Protein AF-A0A8J4GP47-F1 (afdb_monomer)

Sequence (475 aa):
MANKPEELYLEELWRDDDDEEERVPPALHQDLVQHQQDNALPSYHELMGSGAMAVSLHHTKAVTAAAAQPPTRPTNRRPSSSNGISGGGGGGGDESPPIAPVAAWEEPPRLSLGPTLGADPEQLKRRLQSVIKAVNANQKRYEEVLLEANKATDLVRSMEAEISSLQSEAEELSRRLPPAPERQRQVETWLSQRSAALEAQKGVQSSRQLELIAAEAALRAAERELDFLAEAKEEVEAAQASETATASATAAELRAREERAVAGYKRRQAAEAARLAAAQQEAEEAARRRMEAAEEARQKVLARMASEHTRLREGVAANQQRLASEQGRRREAVLGLKSSMAAVRADVARQAELAAALQRQRREVQEKEFGALVEAGLNPYEVFRRRDQQEEAKRQHAAIQSNIAARQLDLAAQLAREQETYQRALAARKKEKMDRVEFDREMGVAARQARTDEYMRTHTVAGTTMLDPTGGWVM

Solvent-accessible surface area (backbone atoms only — not comparable to full-atom values): 27925 Å² total; per-residue (Å²): 133,84,79,55,75,71,57,57,55,55,53,58,72,71,66,75,73,91,78,75,72,90,73,71,62,79,75,60,58,57,57,55,53,52,57,52,66,79,62,60,72,79,54,76,70,58,78,74,60,69,89,78,80,89,78,84,78,83,82,81,86,86,88,83,87,89,87,85,86,87,88,88,86,88,86,88,83,86,89,82,88,78,88,77,88,87,79,87,83,86,88,76,93,79,89,80,80,91,77,75,89,72,74,88,71,75,74,77,80,79,78,78,81,67,84,57,92,83,64,52,72,67,58,54,51,53,49,48,55,51,37,54,53,48,30,58,51,30,48,52,50,30,55,53,36,47,53,52,28,49,52,35,48,53,51,45,53,51,49,51,52,50,47,52,53,49,50,53,50,46,53,51,49,73,71,40,83,79,74,56,68,68,60,46,53,50,46,53,52,49,48,56,54,50,52,54,51,43,55,54,43,49,54,51,28,53,54,32,48,52,51,32,54,51,30,50,52,52,26,54,54,33,48,53,53,45,52,53,50,50,54,54,47,53,52,51,52,51,49,52,52,51,51,51,49,52,52,50,52,54,52,51,54,50,50,56,50,50,52,53,49,51,53,52,50,53,51,51,53,52,52,51,52,52,50,53,51,51,54,50,52,56,51,51,52,53,49,50,55,51,50,52,53,49,51,54,50,50,51,52,50,52,53,48,53,53,55,48,51,50,52,50,51,53,51,51,54,52,49,53,52,50,52,52,53,51,53,50,52,52,51,52,50,51,52,50,50,52,52,49,51,52,51,50,52,53,49,50,51,52,49,50,53,52,49,52,52,51,48,50,53,49,48,56,51,48,52,53,50,42,51,53,29,51,75,71,72,46,68,48,67,61,54,51,50,54,48,52,53,52,51,51,52,51,52,54,54,51,51,51,52,53,52,52,54,52,52,52,52,53,52,52,55,50,54,52,53,53,52,53,53,52,52,53,54,53,53,52,55,53,48,55,55,48,56,50,54,51,50,50,54,60,71,27,70,69,45,50,49,54,51,50,53,52,50,54,45,73,74,36,97,74,68,58,90,76,78,62,94,82,75,73,90,77,132

Organism: NCBI:txid1737510

Mean predicted aligned error: 22.43 Å

Foldseek 3Di:
DDDDPVVVVVVVVVVPDPPPDPCDDPVVVVVVVVVCVVPPDDDPVVVVPDPDDDDDDDDDDDDDDDDDDDDDDDDDDDDDDDDDDDDDDDDDDDDDDDDDDDPPPPPQPPPPPDDDPPPDLVVLVVVLVVLVVQLVVLVVQLVVLVVVLVVLVVVLVVLVVVLVVLVVVLVVQVVDPPHDVVVNVVSVVVNVVSVVVSVVSVVVSVVSVVSNVVSVVSNVVSVVVNVVSVVVSVVVVVVVVVVVVVVVVVVVVVVVVVVVVVVVVVVVVVVVVVVVVVVVVVVVVVVVVVVVVVVVVVVVVVVVVVVVVVVVVVVVVVVVVVVVVVVVVVVVVVVVVVVVVVVVVVVVVVVVVVVVVVVVVVVVVLVVVCVVCVVVVHDSVVVVVVVVVVVVVVVVVVVVVVVVVVVVVVVVVVVVVVVVVVVVVVVVVVVVVVVVVVVCVCPPPVNVVVVVLVVQQVPDPPSDNDDDPPDDDDD

Secondary structure (DSSP, 8-state):
-PPPHHHHHHHHTTSSSSSS-----TTHHHHHHHHHHTT-PPPHHHHTT-----------------------------------------------PPPP------PPP-------TT--HHHHHHHHHHHHHHHHHHHHHHHHHHHHHHHHHHHHHHHHHHHHHHHHHHHHHHH-SS--HHHHHHHHHHHHHHHHHHHHHHHHHHHHHHHHHHHHHHHHHHHHHHHHHHHHHHHHHHHHHHHHHHHHHHHHHHHHHHHHHHHHHHHHHHHHHHHHHHHHHHHHHHHHHHHHHHHHHHHHHHHHHHHHHHHHHHHHHHHHHHHHHHHHHHHHHHHHHHHHHHHHHHHHHHHHHHHHHHHHHHHHHHHHHHHHHHHTT--HHHHHHHHHHHHHHHHHHHHHHHHHHHHHHHHHHHHHHHHHHHHHHHHHHHHHHHHHHHHHHHHSHHHHHHHHHHHHHHSSTTSS-PPPTT-----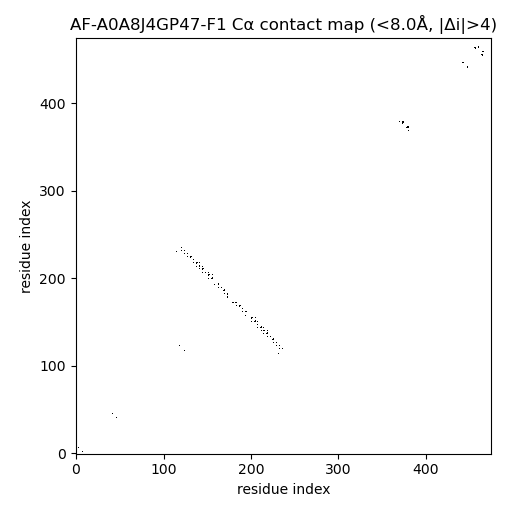

Nearest PDB structures (foldseek):
  5xg2-assembly1_A  TM=4.453E-01  e=4.815E-01  Pyrococcus yayanosii CH1
  3ja6-assembly1_I  TM=4.471E-01  e=4.544E-01  Escherichia coli
  3ja6-assembly1_H  TM=4.572E-01  e=8.115E-01  Escherichia coli

Structure (mmCIF, N/CA/C/O backbone):
data_AF-A0A8J4GP47-F1
#
_entry.id   AF-A0A8J4GP47-F1
#
loop_
_atom_site.group_PDB
_atom_site.id
_atom_site.type_symbol
_atom_site.label_atom_id
_atom_site.label_alt_id
_atom_site.label_comp_id
_atom_site.label_asym_id
_atom_site.label_entity_id
_atom_site.label_seq_id
_atom_site.pdbx_PDB_ins_code
_atom_site.Cartn_x
_atom_site.Cartn_y
_atom_site.Cartn_z
_atom_site.occupancy
_atom_site.B_iso_or_equiv
_atom_site.auth_seq_id
_atom_site.auth_comp_id
_atom_site.auth_asym_id
_atom_site.auth_atom_id
_atom_site.pdbx_PDB_model_num
ATOM 1 N N . MET A 1 1 ? -38.936 2.625 -65.997 1.00 47.69 1 MET A N 1
ATOM 2 C CA . MET A 1 1 ? -38.011 3.534 -66.698 1.00 47.69 1 MET A CA 1
ATOM 3 C C . MET A 1 1 ? -36.843 2.679 -67.137 1.00 47.69 1 MET A C 1
ATOM 5 O O . MET A 1 1 ? -36.312 1.972 -66.296 1.00 47.69 1 MET A O 1
ATOM 9 N N . ALA A 1 2 ? -36.576 2.605 -68.439 1.00 51.06 2 ALA A N 1
ATOM 10 C CA . ALA A 1 2 ? -35.489 1.790 -68.970 1.00 51.06 2 ALA A CA 1
ATOM 11 C C . ALA A 1 2 ? -34.179 2.569 -68.801 1.00 51.06 2 ALA A C 1
ATOM 13 O O . ALA A 1 2 ? -34.088 3.692 -69.303 1.00 51.06 2 ALA A O 1
ATOM 14 N N . ASN A 1 3 ? -33.222 2.006 -68.061 1.00 60.38 3 ASN A N 1
ATOM 15 C CA . ASN A 1 3 ? -31.905 2.613 -67.885 1.00 60.38 3 ASN A CA 1
ATOM 16 C C . ASN A 1 3 ? -31.205 2.702 -69.244 1.00 60.38 3 ASN A C 1
ATOM 18 O O . ASN A 1 3 ? -31.371 1.834 -70.109 1.00 60.38 3 ASN A O 1
ATOM 22 N N . LYS A 1 4 ? -30.481 3.800 -69.458 1.00 72.06 4 LYS A N 1
ATOM 23 C CA . LYS A 1 4 ? -29.785 4.056 -70.721 1.00 72.06 4 LYS A CA 1
ATOM 24 C C . LYS A 1 4 ? -28.628 3.056 -70.862 1.00 72.06 4 LYS A C 1
ATOM 26 O O . LYS A 1 4 ? -28.027 2.694 -69.856 1.00 72.06 4 LYS A O 1
ATOM 31 N N . PRO A 1 5 ? -28.273 2.629 -72.086 1.00 73.44 5 PRO A N 1
ATOM 32 C CA . PRO A 1 5 ? -27.226 1.624 -72.308 1.00 73.44 5 PRO A CA 1
ATOM 33 C C . PRO A 1 5 ? -25.851 2.032 -71.750 1.00 73.44 5 PRO A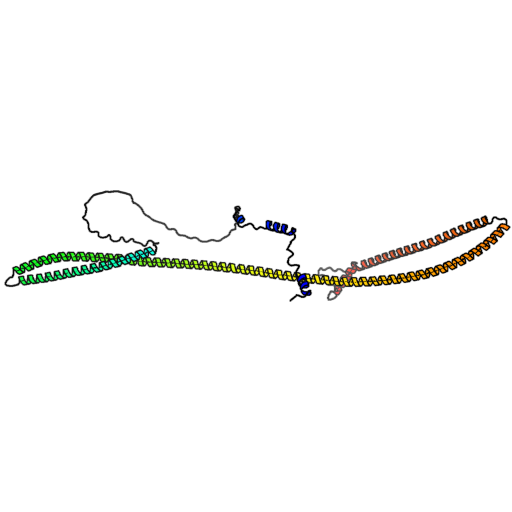 C 1
ATOM 35 O O . PRO A 1 5 ? -25.025 1.177 -71.459 1.00 73.44 5 PRO A O 1
ATOM 38 N N . GLU A 1 6 ? -25.622 3.328 -71.549 1.00 72.38 6 GLU A N 1
ATOM 39 C CA . GLU A 1 6 ? -24.394 3.868 -70.958 1.00 72.38 6 GLU A CA 1
ATOM 40 C C . GLU A 1 6 ? -24.299 3.623 -69.440 1.00 72.38 6 GLU A C 1
ATOM 42 O O . GLU A 1 6 ? -23.200 3.493 -68.910 1.00 72.38 6 GLU A O 1
ATOM 47 N N . GLU A 1 7 ? -25.431 3.502 -68.740 1.00 71.38 7 GLU A N 1
ATOM 48 C CA . GLU A 1 7 ? -25.458 3.225 -67.295 1.00 71.38 7 GLU A CA 1
ATOM 49 C C . GLU A 1 7 ? -25.213 1.738 -67.002 1.00 71.38 7 GLU A C 1
ATOM 51 O O . GLU A 1 7 ? -24.572 1.411 -66.009 1.00 71.38 7 GLU A O 1
ATOM 56 N N . LEU A 1 8 ? -25.617 0.844 -67.911 1.00 77.06 8 LEU A N 1
ATOM 57 C CA . LEU A 1 8 ? -25.308 -0.589 -67.818 1.00 77.06 8 LEU A CA 1
ATOM 58 C C . LEU A 1 8 ? -23.812 -0.876 -68.010 1.00 77.06 8 LEU A C 1
ATOM 60 O O . LEU A 1 8 ? -23.271 -1.743 -67.334 1.00 77.06 8 LEU A O 1
ATOM 64 N N . TYR A 1 9 ? -23.131 -0.119 -68.875 1.00 74.81 9 TYR A N 1
ATOM 65 C CA . TYR A 1 9 ? -21.687 -0.275 -69.090 1.00 74.81 9 TYR A CA 1
ATOM 66 C C . TYR A 1 9 ? -20.862 0.210 -67.887 1.00 74.81 9 TYR A C 1
ATOM 68 O O . TYR A 1 9 ? -19.789 -0.317 -67.605 1.00 74.81 9 TYR A O 1
ATOM 76 N N . LEU A 1 10 ? -21.367 1.210 -67.157 1.00 72.94 10 LEU A N 1
ATOM 77 C CA . LEU A 1 10 ? -20.750 1.672 -65.915 1.00 72.94 10 LEU A CA 1
ATOM 78 C C . LEU A 1 10 ? -21.033 0.726 -64.746 1.00 72.94 10 LEU A C 1
ATOM 80 O O . LEU A 1 10 ? -20.147 0.539 -63.927 1.00 72.94 10 LEU A O 1
ATOM 84 N N . GLU A 1 11 ? -22.202 0.089 -64.671 1.00 70.94 11 GLU A N 1
ATOM 85 C CA . GLU A 1 11 ? -22.430 -0.958 -63.665 1.00 70.94 11 GLU A CA 1
ATOM 86 C C . GLU A 1 11 ? -21.565 -2.199 -63.911 1.00 70.94 11 GLU A C 1
ATOM 88 O O . GLU A 1 11 ? -21.097 -2.791 -62.948 1.00 70.94 11 GLU A O 1
ATOM 93 N N . GLU A 1 12 ? -21.298 -2.572 -65.165 1.00 72.25 12 GLU A N 1
ATOM 94 C CA . GLU A 1 12 ? -20.463 -3.735 -65.502 1.00 72.25 12 GLU A CA 1
ATOM 95 C C . GLU A 1 12 ? -18.969 -3.490 -65.213 1.00 72.25 12 GLU A C 1
ATOM 97 O O . GLU A 1 12 ? -18.273 -4.399 -64.777 1.00 72.25 12 GLU A O 1
ATOM 102 N N . LEU A 1 13 ? -18.486 -2.245 -65.332 1.00 67.50 13 LEU A N 1
ATOM 103 C CA . LEU A 1 13 ? -17.092 -1.891 -65.018 1.00 67.50 13 LEU A CA 1
ATOM 104 C C . LEU A 1 13 ? -16.776 -1.853 -63.509 1.00 67.50 13 LEU A C 1
ATOM 106 O O . LEU A 1 13 ? -15.610 -1.783 -63.135 1.00 67.50 13 LEU A O 1
ATOM 110 N N . TRP A 1 14 ? -17.801 -1.852 -62.653 1.00 62.56 14 TRP A N 1
ATOM 111 C CA . TRP A 1 14 ? -17.665 -1.865 -61.190 1.00 62.56 14 TRP A CA 1
ATOM 112 C C . TRP A 1 14 ? -18.143 -3.184 -60.568 1.00 62.56 14 TRP A C 1
ATOM 114 O O . TRP A 1 14 ? -18.250 -3.275 -59.347 1.00 62.56 14 TRP A O 1
ATOM 124 N N . ARG A 1 15 ? -18.469 -4.192 -61.390 1.00 58.28 15 ARG A N 1
ATOM 125 C CA . ARG A 1 15 ? -19.029 -5.468 -60.922 1.00 58.28 15 ARG A CA 1
ATOM 126 C C . ARG A 1 15 ? -18.012 -6.594 -60.765 1.00 58.28 15 ARG A C 1
ATOM 128 O O . ARG A 1 15 ? -18.356 -7.607 -60.169 1.00 58.28 15 ARG A O 1
ATOM 135 N N . ASP A 1 16 ? -16.783 -6.390 -61.217 1.00 52.84 16 ASP A N 1
ATOM 136 C CA . ASP A 1 16 ? -15.697 -7.353 -61.082 1.00 52.84 16 ASP A CA 1
ATOM 137 C C . ASP A 1 16 ? -14.592 -6.713 -60.236 1.00 52.84 16 ASP A C 1
ATOM 139 O O . ASP A 1 16 ? -13.871 -5.864 -60.746 1.00 52.84 16 ASP A O 1
ATOM 143 N N . ASP A 1 17 ? -14.547 -7.047 -58.940 1.00 52.62 17 ASP A N 1
ATOM 144 C CA . ASP A 1 17 ? -13.314 -7.122 -58.121 1.00 52.62 17 ASP A CA 1
ATOM 145 C C . ASP A 1 17 ? -13.591 -7.487 -56.640 1.00 52.62 17 ASP A C 1
ATOM 147 O O . ASP A 1 17 ? -12.656 -7.808 -55.911 1.00 52.62 17 ASP A O 1
ATOM 151 N N . ASP A 1 18 ? -14.851 -7.527 -56.180 1.00 52.69 18 ASP A N 1
ATOM 152 C CA . ASP A 1 18 ? -15.163 -7.826 -54.764 1.00 52.69 18 ASP A CA 1
ATOM 153 C C . ASP A 1 18 ? -15.376 -9.325 -54.433 1.00 52.69 18 ASP A C 1
ATOM 155 O O . ASP A 1 18 ? -15.550 -9.664 -53.263 1.00 52.69 18 ASP A O 1
ATOM 159 N N . ASP A 1 19 ? -15.304 -10.236 -55.416 1.00 51.62 19 ASP A N 1
ATOM 160 C CA . ASP A 1 19 ? -15.516 -11.688 -55.218 1.00 51.62 19 ASP A CA 1
ATOM 161 C C . ASP A 1 19 ? -14.310 -12.580 -55.613 1.00 51.62 19 ASP A C 1
ATOM 163 O O . ASP A 1 19 ? -14.423 -13.810 -55.616 1.00 51.62 19 ASP A O 1
ATOM 167 N N . GLU A 1 20 ? -13.121 -12.016 -55.879 1.00 50.09 20 GLU A N 1
ATOM 168 C CA . GLU A 1 20 ? -11.880 -12.813 -55.907 1.00 50.09 20 GLU A CA 1
ATOM 169 C C . GLU A 1 20 ? -11.274 -12.922 -54.506 1.00 50.09 20 GLU A C 1
ATOM 171 O O . GLU A 1 20 ? -10.403 -12.168 -54.078 1.00 50.09 20 GLU A O 1
ATOM 176 N N . GLU A 1 21 ? -11.799 -13.927 -53.806 1.00 51.22 21 GLU A N 1
ATOM 177 C CA . GLU A 1 21 ? -11.130 -14.769 -52.822 1.00 51.22 21 GLU A CA 1
ATOM 178 C C . GLU A 1 21 ? -9.660 -14.419 -52.546 1.00 51.22 21 GLU A C 1
ATOM 180 O O . GLU A 1 21 ? -8.756 -14.646 -53.353 1.00 51.22 21 GLU A O 1
ATOM 185 N N . GLU A 1 22 ? -9.453 -14.016 -51.299 1.00 54.84 22 GLU A N 1
ATOM 186 C CA . GLU A 1 22 ? -8.264 -14.068 -50.455 1.00 54.84 22 GLU A CA 1
ATOM 187 C C . GLU A 1 22 ? -7.525 -15.433 -50.513 1.00 54.84 22 GLU A C 1
ATOM 189 O O . GLU A 1 22 ? -7.341 -16.128 -49.515 1.00 54.84 22 GLU A O 1
ATOM 194 N N . ARG A 1 23 ? -7.059 -15.857 -51.694 1.00 52.34 23 ARG A N 1
ATOM 195 C CA . ARG A 1 23 ? -6.132 -16.981 -51.858 1.00 52.34 23 ARG A CA 1
ATOM 196 C C . ARG A 1 23 ? -4.721 -16.497 -51.594 1.00 52.34 23 ARG A C 1
ATOM 198 O O . ARG A 1 23 ? -3.911 -16.286 -52.496 1.00 52.34 23 ARG A O 1
ATOM 205 N N . VAL A 1 24 ? -4.416 -16.377 -50.308 1.00 57.69 24 VAL A N 1
ATOM 206 C CA . VAL A 1 24 ? -3.036 -16.341 -49.829 1.00 57.69 24 VAL A CA 1
ATOM 207 C C . VAL A 1 24 ? -2.329 -17.611 -50.340 1.00 57.69 24 VAL A C 1
ATOM 209 O O . VAL A 1 24 ? -2.861 -18.714 -50.179 1.00 57.69 24 VAL A O 1
ATOM 212 N N . PRO A 1 25 ? -1.155 -17.504 -50.987 1.00 57.03 25 PRO A N 1
ATOM 213 C CA . PRO A 1 25 ? -0.463 -18.658 -51.549 1.00 57.03 25 PRO A CA 1
ATOM 214 C C . PRO A 1 25 ? -0.166 -19.707 -50.458 1.00 57.03 25 PRO A C 1
ATOM 216 O O . PRO A 1 25 ? 0.323 -19.347 -49.382 1.00 57.03 25 PRO A O 1
ATOM 219 N N . PRO A 1 26 ? -0.386 -21.014 -50.718 1.00 58.06 26 PRO A N 1
ATOM 220 C CA . PRO A 1 26 ? -0.302 -22.080 -49.710 1.00 58.06 26 PRO A CA 1
ATOM 221 C C . PRO A 1 26 ? 1.095 -22.272 -49.089 1.00 58.06 26 PRO A C 1
ATOM 223 O O . PRO A 1 26 ? 1.236 -23.015 -48.123 1.00 58.06 26 PRO A O 1
ATOM 226 N N . ALA A 1 27 ? 2.121 -21.582 -49.594 1.00 53.25 27 ALA A N 1
ATOM 227 C CA . ALA A 1 27 ? 3.470 -21.604 -49.036 1.00 53.25 27 ALA A CA 1
ATOM 228 C C . ALA A 1 27 ? 3.619 -20.773 -47.745 1.00 53.25 27 ALA A C 1
ATOM 230 O O . ALA A 1 27 ? 4.479 -21.085 -46.931 1.00 53.25 27 ALA A O 1
ATOM 231 N N . LEU A 1 28 ? 2.778 -19.757 -47.508 1.00 52.59 28 LEU A N 1
ATOM 232 C CA . LEU A 1 28 ? 2.896 -18.903 -46.312 1.00 52.59 28 LEU A CA 1
ATOM 233 C C . LEU A 1 28 ? 2.135 -19.438 -45.093 1.00 52.59 28 LEU A C 1
ATOM 235 O O . LEU A 1 28 ? 2.405 -19.026 -43.967 1.00 52.59 28 LEU A O 1
ATOM 239 N N . HIS A 1 29 ? 1.219 -20.389 -45.290 1.00 53.66 29 HIS A N 1
ATOM 240 C CA . HIS A 1 29 ? 0.451 -20.968 -44.188 1.00 53.66 29 HIS A CA 1
ATOM 241 C C . HIS A 1 29 ? 1.235 -22.029 -43.404 1.00 53.66 29 HIS A C 1
ATOM 243 O O . HIS A 1 29 ? 0.948 -22.249 -42.229 1.00 53.66 29 HIS A O 1
ATOM 249 N N . GLN A 1 30 ? 2.240 -22.659 -44.020 1.00 58.97 30 GLN A N 1
ATOM 250 C CA . GLN A 1 30 ? 3.060 -23.678 -43.360 1.00 58.97 30 GLN A CA 1
ATOM 251 C C . GLN A 1 30 ? 4.080 -23.055 -42.395 1.00 58.97 30 GLN A C 1
ATOM 253 O O . GLN A 1 30 ? 4.208 -23.530 -41.267 1.00 58.97 30 GLN A O 1
ATOM 258 N N . ASP A 1 31 ? 4.686 -21.927 -42.774 1.00 58.34 31 ASP A N 1
ATOM 259 C CA . ASP A 1 31 ? 5.638 -21.205 -41.919 1.00 58.34 31 ASP A CA 1
ATOM 260 C C . ASP A 1 31 ? 4.947 -20.477 -40.755 1.00 58.34 31 ASP A C 1
ATOM 262 O O . ASP A 1 31 ? 5.489 -20.423 -39.651 1.00 58.34 31 ASP A O 1
ATOM 266 N N . LEU A 1 32 ? 3.717 -19.974 -40.944 1.00 56.69 32 LEU A N 1
ATOM 267 C CA . LEU A 1 32 ? 2.966 -19.339 -39.851 1.00 56.69 32 LEU A CA 1
ATOM 268 C C . LEU A 1 32 ? 2.454 -20.356 -38.817 1.00 56.69 32 LEU A C 1
ATOM 270 O O . LEU A 1 32 ? 2.384 -20.041 -37.628 1.00 56.69 32 LEU A O 1
ATOM 274 N N . VAL A 1 33 ? 2.126 -21.579 -39.249 1.00 61.06 33 VAL A N 1
ATOM 275 C CA . VAL A 1 33 ? 1.697 -22.663 -38.350 1.00 61.06 33 VAL A CA 1
ATOM 276 C C . VAL A 1 33 ? 2.895 -23.283 -37.620 1.00 61.06 33 VAL A C 1
ATOM 278 O O . VAL A 1 33 ? 2.768 -23.605 -36.439 1.00 61.06 33 VAL A O 1
ATOM 281 N N . GLN A 1 34 ? 4.074 -23.369 -38.250 1.00 58.84 34 GLN A N 1
ATOM 282 C CA . GLN A 1 34 ? 5.303 -23.792 -37.562 1.00 58.84 34 GLN A CA 1
ATOM 283 C C . GLN A 1 34 ? 5.791 -22.745 -36.547 1.00 58.84 34 GLN A C 1
ATOM 285 O O . GLN A 1 34 ? 6.100 -23.099 -35.410 1.00 58.84 34 GLN A O 1
ATOM 290 N N . HIS A 1 35 ? 5.730 -21.446 -36.864 1.00 56.66 35 HIS A N 1
ATOM 291 C CA . HIS A 1 35 ? 6.114 -20.402 -35.904 1.00 56.66 35 HIS A CA 1
ATOM 292 C C . HIS A 1 35 ? 5.160 -20.247 -34.706 1.00 56.66 35 HIS A C 1
ATOM 294 O O . HIS A 1 35 ? 5.583 -19.743 -33.662 1.00 56.66 35 HIS A O 1
ATOM 300 N N . GLN A 1 36 ? 3.896 -20.673 -34.821 1.00 54.88 36 GLN A N 1
ATOM 301 C CA . GLN A 1 36 ? 2.955 -20.698 -33.694 1.00 54.88 36 GLN A CA 1
ATOM 302 C C . GLN A 1 36 ? 3.109 -21.934 -32.797 1.00 54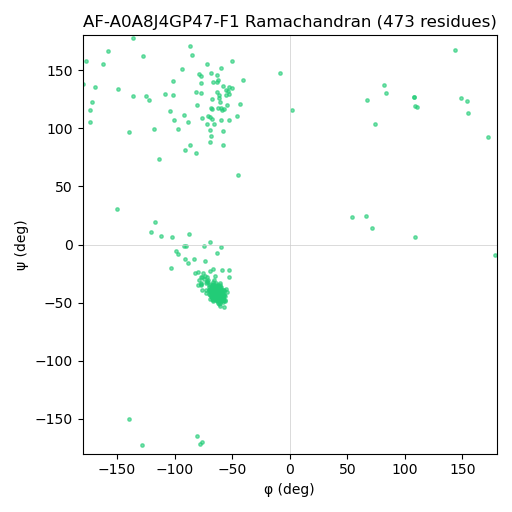.88 36 GLN A C 1
ATOM 304 O O . GLN A 1 36 ? 2.779 -21.850 -31.615 1.00 54.88 36 GLN A O 1
ATOM 309 N N . GLN A 1 37 ? 3.644 -23.049 -33.307 1.00 58.25 37 GLN A N 1
ATOM 310 C CA . GLN A 1 37 ? 3.958 -24.222 -32.481 1.00 58.25 37 GLN A CA 1
ATOM 311 C C . GLN A 1 37 ? 5.242 -24.026 -31.661 1.00 58.25 37 GLN A C 1
ATOM 313 O O . GLN A 1 37 ? 5.286 -24.450 -30.508 1.00 58.25 37 GLN A O 1
ATOM 318 N N . ASP A 1 38 ? 6.225 -23.292 -32.189 1.00 56.72 38 ASP A N 1
ATOM 319 C CA . ASP A 1 38 ? 7.503 -23.052 -31.500 1.00 56.72 38 ASP A CA 1
ATOM 320 C C . ASP A 1 38 ? 7.465 -21.894 -30.476 1.00 56.72 38 ASP A C 1
ATOM 322 O O . ASP A 1 38 ? 8.372 -21.762 -29.657 1.00 56.72 38 ASP A O 1
ATOM 326 N N . ASN A 1 39 ? 6.406 -21.071 -30.478 1.00 53.59 39 ASN A N 1
ATOM 327 C CA . ASN A 1 39 ? 6.205 -19.950 -29.540 1.00 53.59 39 ASN A CA 1
ATOM 328 C C . ASN A 1 39 ? 4.967 -20.110 -28.641 1.00 53.59 39 ASN A C 1
ATOM 330 O O . ASN A 1 39 ? 4.478 -19.130 -28.068 1.00 53.59 39 ASN A O 1
ATOM 334 N N . ALA A 1 40 ? 4.443 -21.329 -28.493 1.00 58.66 40 ALA A N 1
ATOM 335 C CA . ALA A 1 40 ? 3.399 -21.599 -27.516 1.00 58.66 40 ALA A CA 1
ATOM 336 C C . ALA A 1 40 ? 3.972 -21.408 -26.101 1.00 58.66 40 ALA A C 1
ATOM 338 O O . ALA A 1 40 ? 4.734 -22.231 -25.596 1.00 58.66 40 ALA A O 1
ATOM 339 N N . LEU A 1 41 ? 3.629 -20.282 -25.467 1.00 62.25 41 LEU A N 1
ATOM 340 C CA . LEU A 1 41 ? 3.906 -20.054 -24.051 1.00 62.25 41 LEU A CA 1
ATOM 341 C C . LEU A 1 41 ? 3.359 -21.247 -23.243 1.00 62.25 41 LEU A C 1
ATOM 343 O O . LEU A 1 41 ? 2.225 -21.663 -23.506 1.00 62.25 41 LEU A O 1
ATOM 347 N N . PRO A 1 42 ? 4.121 -21.788 -22.272 1.00 63.66 42 PRO A N 1
ATOM 348 C CA . PRO A 1 42 ? 3.696 -22.948 -21.497 1.00 63.66 42 PRO A CA 1
ATOM 349 C C . PRO A 1 42 ? 2.324 -22.695 -20.881 1.00 63.66 42 PRO A C 1
ATOM 351 O O . PRO A 1 42 ? 2.089 -21.639 -20.280 1.00 63.66 42 PRO A O 1
ATOM 354 N N . SER A 1 43 ? 1.408 -23.651 -21.027 1.00 63.69 43 SER A N 1
ATOM 355 C CA . SER A 1 43 ? 0.089 -23.505 -20.418 1.00 63.69 43 SER A CA 1
ATOM 356 C C . SER A 1 43 ? 0.242 -23.443 -18.892 1.00 63.69 43 SER A C 1
ATOM 358 O O . SER A 1 43 ? 1.108 -24.099 -18.308 1.00 63.69 43 SER A O 1
ATOM 360 N N . TYR A 1 44 ? -0.613 -22.671 -18.215 1.00 55.38 44 TYR A N 1
ATOM 361 C CA . TYR A 1 44 ? -0.597 -22.514 -16.750 1.00 55.38 44 TYR A CA 1
ATOM 362 C C . TYR A 1 44 ? -0.625 -23.862 -15.995 1.00 55.38 44 TYR A C 1
ATOM 364 O O . TYR A 1 44 ? -0.169 -23.958 -14.857 1.00 55.38 44 TYR A O 1
ATOM 372 N N . HIS A 1 45 ? -1.106 -24.926 -16.645 1.00 58.16 45 HIS A N 1
ATOM 373 C CA . HIS A 1 45 ? -1.150 -26.270 -16.086 1.00 58.16 45 HIS A CA 1
ATOM 374 C C . HIS A 1 45 ? 0.211 -26.997 -16.092 1.00 58.16 45 HIS A C 1
ATOM 376 O O . HIS A 1 45 ? 0.453 -27.817 -15.207 1.00 58.16 45 HIS A O 1
ATOM 382 N N . GLU A 1 46 ? 1.111 -26.671 -17.027 1.00 61.16 46 GLU A N 1
ATOM 383 C CA . GLU A 1 46 ? 2.487 -27.198 -17.080 1.00 61.16 46 GLU A CA 1
ATOM 384 C C . GLU A 1 46 ? 3.410 -26.466 -16.098 1.00 61.16 46 GLU A C 1
ATOM 386 O O . GLU A 1 46 ? 4.239 -27.095 -15.441 1.00 61.16 46 GLU A O 1
ATOM 391 N N . LEU A 1 47 ? 3.197 -25.160 -15.903 1.00 56.62 47 LEU A N 1
ATOM 392 C CA . LEU A 1 47 ? 3.945 -24.335 -14.943 1.00 56.62 47 LEU A CA 1
ATOM 393 C C . LEU A 1 47 ? 3.683 -24.718 -13.474 1.00 56.62 47 LEU A C 1
ATOM 395 O O . LEU A 1 47 ? 4.512 -24.450 -12.608 1.00 56.62 47 LEU A O 1
ATOM 399 N N . MET A 1 48 ? 2.557 -25.382 -13.198 1.00 58.28 48 MET A N 1
ATOM 400 C CA . MET A 1 48 ? 2.194 -25.889 -11.868 1.00 58.28 48 MET A CA 1
ATOM 401 C C . MET A 1 48 ? 2.496 -27.390 -11.686 1.00 58.28 48 MET A C 1
ATOM 403 O O . MET A 1 48 ? 2.318 -27.914 -10.587 1.00 58.28 48 MET A O 1
ATOM 407 N N . GLY A 1 49 ? 2.933 -28.091 -12.741 1.00 53.16 49 GLY A N 1
ATOM 408 C CA . GLY A 1 49 ? 3.080 -29.553 -12.756 1.00 53.16 49 GLY A CA 1
ATOM 409 C C . GLY A 1 49 ? 4.511 -30.082 -12.620 1.00 53.16 49 GLY A C 1
ATOM 410 O O . GLY A 1 49 ? 4.700 -31.230 -12.218 1.00 53.16 49 GLY A O 1
ATOM 411 N N . SER A 1 50 ? 5.538 -29.277 -12.907 1.00 48.72 50 SER A N 1
ATOM 412 C CA . SER A 1 50 ? 6.935 -29.711 -12.785 1.00 48.72 50 SER A CA 1
ATOM 413 C C . SER A 1 50 ? 7.494 -29.407 -11.392 1.00 48.72 50 SER A C 1
ATOM 415 O O . SER A 1 50 ? 8.194 -28.419 -11.165 1.00 48.72 50 SER A O 1
ATOM 417 N N . GLY A 1 51 ? 7.185 -30.281 -10.437 1.00 56.19 51 GLY A N 1
ATOM 418 C CA . GLY A 1 51 ? 7.874 -30.328 -9.154 1.00 56.19 51 GLY A CA 1
ATOM 419 C C . GLY A 1 51 ? 9.318 -30.800 -9.322 1.00 56.19 51 GLY A C 1
ATOM 420 O O . GLY A 1 51 ? 9.570 -31.997 -9.299 1.00 56.19 51 GLY A O 1
ATOM 421 N N . ALA A 1 52 ? 10.260 -29.868 -9.472 1.00 45.84 52 ALA A N 1
ATOM 422 C CA . ALA A 1 52 ? 11.670 -30.038 -9.118 1.00 45.84 52 ALA A CA 1
ATOM 423 C C . ALA A 1 52 ? 12.406 -28.703 -9.282 1.00 45.84 52 ALA A C 1
ATOM 425 O O . ALA A 1 52 ? 12.514 -28.204 -10.394 1.00 45.84 52 ALA A O 1
ATOM 426 N N . MET A 1 53 ? 12.907 -28.149 -8.175 1.00 39.66 53 MET A N 1
ATOM 427 C CA . MET A 1 53 ? 14.235 -27.527 -8.029 1.00 39.66 53 MET A CA 1
ATOM 428 C C . MET A 1 53 ? 14.289 -26.854 -6.653 1.00 39.66 53 MET A C 1
ATOM 430 O O . MET A 1 53 ? 13.903 -25.702 -6.461 1.00 39.66 53 MET A O 1
ATOM 434 N N . ALA A 1 54 ? 14.777 -27.612 -5.673 1.00 46.84 54 ALA A N 1
ATOM 435 C CA . ALA A 1 54 ? 15.298 -27.061 -4.437 1.00 46.84 54 ALA A CA 1
ATOM 436 C C . ALA A 1 54 ? 16.581 -26.285 -4.769 1.00 46.84 54 ALA A C 1
ATOM 438 O O . ALA A 1 54 ? 17.609 -26.883 -5.079 1.00 46.84 54 ALA A O 1
ATOM 439 N N . VAL A 1 55 ? 16.523 -24.956 -4.714 1.00 37.81 55 VAL A N 1
ATOM 440 C CA . VAL A 1 55 ? 17.716 -24.106 -4.759 1.00 37.81 55 VAL A CA 1
ATOM 441 C C . VAL A 1 55 ? 18.087 -23.756 -3.323 1.00 37.81 55 VAL A C 1
ATOM 443 O O . VAL A 1 55 ? 17.505 -22.875 -2.695 1.00 37.81 55 VAL A O 1
ATOM 446 N N . SER A 1 56 ? 19.065 -24.484 -2.792 1.00 45.66 56 SER A N 1
ATOM 447 C CA . SER A 1 56 ? 19.786 -24.127 -1.576 1.00 45.66 56 SER A CA 1
ATOM 448 C C . SER A 1 56 ? 20.688 -22.923 -1.856 1.00 45.66 56 SER A C 1
ATOM 450 O O . SER A 1 56 ? 21.692 -23.045 -2.559 1.00 45.66 56 SER A O 1
ATOM 452 N N . LEU A 1 57 ? 20.364 -21.762 -1.288 1.00 39.12 57 LEU A N 1
ATOM 453 C CA . LEU A 1 57 ? 21.283 -20.626 -1.247 1.00 39.12 57 LEU A CA 1
ATOM 454 C C . LEU A 1 57 ? 22.149 -20.714 0.011 1.00 39.12 57 LEU A C 1
ATOM 456 O O . LEU A 1 57 ? 21.709 -20.447 1.129 1.00 39.12 57 LEU A O 1
ATOM 460 N N . HIS A 1 58 ? 23.409 -21.087 -0.204 1.00 37.84 58 HIS A N 1
ATOM 461 C CA . HIS A 1 58 ? 24.496 -20.914 0.748 1.00 37.84 58 HIS A CA 1
ATOM 462 C C . HIS A 1 58 ? 24.695 -19.423 1.053 1.00 37.84 58 HIS A C 1
ATOM 464 O O . HIS A 1 58 ? 24.968 -18.630 0.155 1.00 37.84 58 HIS A O 1
ATOM 470 N N . HIS A 1 59 ? 24.603 -19.045 2.329 1.00 37.19 59 HIS A N 1
ATOM 471 C CA . HIS A 1 59 ? 25.071 -17.748 2.811 1.00 37.19 59 HIS A CA 1
ATOM 472 C C . HIS A 1 59 ? 26.521 -17.878 3.282 1.00 37.19 59 HIS A C 1
ATOM 474 O O . HIS A 1 59 ? 26.823 -18.544 4.274 1.00 37.19 59 HIS A O 1
ATOM 480 N N . THR A 1 60 ? 27.429 -17.253 2.535 1.00 39.62 60 THR A N 1
ATOM 481 C CA . THR A 1 60 ? 28.841 -17.126 2.883 1.00 39.62 60 THR A CA 1
ATOM 482 C C . THR A 1 60 ? 29.050 -16.050 3.941 1.00 39.62 60 THR A C 1
ATOM 484 O O . THR A 1 60 ? 28.599 -14.914 3.830 1.00 39.62 60 THR A O 1
ATOM 487 N N . LYS A 1 61 ? 29.793 -16.467 4.958 1.00 37.09 61 LYS A N 1
ATOM 488 C CA . LYS A 1 61 ? 30.349 -15.732 6.090 1.00 37.09 61 LYS A CA 1
ATOM 489 C C . LYS A 1 61 ? 31.353 -14.672 5.606 1.00 37.09 61 LYS A C 1
ATOM 491 O O . LYS A 1 61 ? 32.287 -15.020 4.890 1.00 37.09 61 LYS A O 1
ATOM 496 N N . ALA A 1 62 ? 31.233 -13.431 6.075 1.00 33.78 62 ALA A N 1
ATOM 497 C CA . ALA A 1 62 ? 32.342 -12.478 6.123 1.00 33.78 62 ALA A CA 1
ATOM 498 C C . ALA A 1 62 ? 32.332 -11.754 7.477 1.00 33.78 62 ALA A C 1
ATOM 500 O O . ALA A 1 62 ? 31.305 -11.268 7.944 1.00 33.78 62 ALA A O 1
ATOM 501 N N . VAL A 1 63 ? 33.496 -11.786 8.117 1.00 36.28 63 VAL A N 1
ATOM 502 C CA . VAL A 1 63 ? 33.829 -11.333 9.469 1.00 36.28 63 VAL A CA 1
ATOM 503 C C . VAL A 1 63 ? 34.684 -10.075 9.344 1.00 36.28 63 VAL A C 1
ATOM 505 O O . VAL A 1 63 ? 35.693 -10.152 8.659 1.00 36.28 63 VAL A O 1
ATOM 508 N N . THR A 1 64 ? 34.328 -8.995 10.051 1.00 34.97 64 THR A N 1
ATOM 509 C CA . THR A 1 64 ? 35.203 -7.928 10.615 1.00 34.97 64 THR A CA 1
ATOM 510 C C . THR A 1 64 ? 34.294 -7.014 11.465 1.00 34.97 64 THR A C 1
ATOM 512 O O . THR A 1 64 ? 33.359 -6.449 10.914 1.00 34.97 64 THR A O 1
ATOM 515 N N . ALA A 1 65 ? 34.287 -7.033 12.805 1.00 31.36 65 ALA A N 1
ATOM 516 C CA . ALA A 1 65 ? 35.276 -6.588 13.805 1.00 31.36 65 ALA A CA 1
ATOM 517 C C . ALA A 1 65 ? 35.220 -5.074 14.149 1.00 31.36 65 ALA A C 1
ATOM 519 O O . ALA A 1 65 ? 35.311 -4.237 13.260 1.00 31.36 65 ALA A O 1
ATOM 520 N N . ALA A 1 66 ? 35.182 -4.805 15.471 1.00 29.72 66 ALA A N 1
ATOM 521 C CA . ALA A 1 66 ? 35.293 -3.537 16.228 1.00 29.72 66 ALA A CA 1
ATOM 522 C C . ALA A 1 66 ? 34.023 -2.661 16.360 1.00 29.72 66 ALA A C 1
ATOM 524 O O . ALA A 1 66 ? 33.335 -2.429 15.380 1.00 29.72 66 ALA A O 1
ATOM 525 N N . ALA A 1 67 ? 33.657 -2.052 17.496 1.00 33.44 67 ALA A N 1
ATOM 526 C CA . ALA A 1 67 ? 33.979 -2.150 18.929 1.00 33.44 67 ALA A CA 1
ATOM 527 C C . ALA A 1 67 ? 33.111 -1.081 19.648 1.00 33.44 67 ALA A C 1
ATOM 529 O O . ALA A 1 67 ? 33.026 0.024 19.124 1.00 33.44 67 ALA A O 1
ATOM 530 N N . ALA A 1 68 ? 32.513 -1.391 20.812 1.00 32.53 68 ALA A N 1
ATOM 531 C CA . ALA A 1 68 ? 32.332 -0.516 22.000 1.00 32.53 68 ALA A CA 1
ATOM 532 C C . ALA A 1 68 ? 31.122 -0.946 22.870 1.00 32.53 68 ALA A C 1
ATOM 534 O O . ALA A 1 68 ? 29.970 -0.854 22.460 1.00 32.53 68 ALA A O 1
ATOM 535 N N . GLN A 1 69 ? 31.426 -1.416 24.086 1.00 39.44 69 GLN A N 1
ATOM 536 C CA . GLN A 1 69 ? 30.539 -1.568 25.264 1.00 39.44 69 GLN A CA 1
ATOM 537 C C . GLN A 1 69 ? 30.326 -0.180 25.945 1.00 39.44 69 GLN A C 1
ATOM 539 O O . GLN A 1 69 ? 30.879 0.776 25.392 1.00 39.44 69 GLN A O 1
ATOM 544 N N . PRO A 1 70 ? 29.697 0.018 27.146 1.00 53.88 70 PRO A N 1
ATOM 545 C CA . PRO A 1 70 ? 29.087 -0.877 28.174 1.00 53.88 70 PRO A CA 1
ATOM 546 C C . PRO A 1 70 ? 27.747 -0.273 28.752 1.00 53.88 70 PRO A C 1
ATOM 548 O O . PRO A 1 70 ? 27.133 0.505 28.025 1.00 53.88 70 PRO A O 1
ATOM 551 N N . PRO A 1 71 ? 27.265 -0.479 30.017 1.00 55.91 71 PRO A N 1
ATOM 552 C CA . PRO A 1 71 ? 27.531 -1.490 31.054 1.00 55.91 71 PRO A CA 1
ATOM 553 C C . PRO A 1 71 ? 26.277 -2.204 31.634 1.00 55.91 71 PRO A C 1
ATOM 555 O O . PRO A 1 71 ? 25.154 -1.709 31.619 1.00 55.91 71 PRO A O 1
ATOM 558 N N . THR A 1 72 ? 26.525 -3.349 32.274 1.00 61.50 72 THR A N 1
ATOM 559 C CA . THR A 1 72 ? 25.610 -4.091 33.160 1.00 61.50 72 THR A CA 1
ATOM 560 C C . THR A 1 72 ? 25.950 -3.856 34.636 1.00 61.50 72 THR A C 1
ATOM 562 O O . THR A 1 72 ? 27.126 -3.892 35.004 1.00 61.50 72 THR A O 1
ATOM 565 N N . ARG A 1 73 ? 24.942 -3.719 35.510 1.00 39.56 73 ARG A N 1
ATOM 566 C CA . ARG A 1 73 ? 25.057 -3.895 36.976 1.00 39.56 73 ARG A CA 1
ATOM 567 C C . ARG A 1 73 ? 23.670 -4.210 37.602 1.00 39.56 73 ARG A C 1
ATOM 569 O O . ARG A 1 73 ? 22.682 -4.115 36.885 1.00 39.56 73 ARG A O 1
ATOM 576 N N . PRO A 1 74 ? 23.577 -4.664 38.873 1.00 60.16 74 PRO A N 1
ATOM 577 C CA . PRO A 1 74 ? 22.978 -5.958 39.229 1.00 60.16 74 PRO A CA 1
ATOM 578 C C . PRO A 1 74 ? 21.904 -5.824 40.334 1.00 60.16 74 PRO A C 1
ATOM 580 O O . PRO A 1 74 ? 21.620 -4.719 40.770 1.00 60.16 74 PRO A O 1
ATOM 583 N N . THR A 1 75 ? 21.371 -6.923 40.882 1.00 40.25 75 THR A N 1
ATOM 584 C CA . THR A 1 75 ? 21.287 -7.113 42.351 1.00 40.25 75 THR A CA 1
ATOM 585 C C . THR A 1 75 ? 20.898 -8.545 42.735 1.00 40.25 75 THR A C 1
ATOM 587 O O . THR A 1 75 ? 19.995 -9.156 42.180 1.00 40.25 75 THR A O 1
ATOM 590 N N . ASN A 1 76 ? 21.627 -9.047 43.733 1.00 40.03 76 ASN A N 1
ATOM 591 C CA . ASN A 1 76 ? 21.311 -10.177 44.603 1.00 40.03 76 ASN A CA 1
ATOM 592 C C . ASN A 1 76 ? 20.313 -9.746 45.693 1.00 40.03 76 ASN A C 1
ATOM 594 O O . ASN A 1 76 ? 20.516 -8.675 46.265 1.00 40.03 76 ASN A O 1
ATOM 598 N N . ARG A 1 77 ? 19.407 -10.641 46.127 1.00 31.95 77 ARG A N 1
ATOM 599 C CA . ARG A 1 77 ? 19.191 -10.974 47.559 1.00 31.95 77 ARG A CA 1
ATOM 600 C C . ARG A 1 77 ? 18.246 -12.179 47.758 1.00 31.95 77 ARG A C 1
ATOM 602 O O . ARG A 1 77 ? 17.105 -12.176 47.324 1.00 31.95 77 ARG A O 1
ATOM 609 N N . ARG A 1 78 ? 18.778 -13.191 48.452 1.00 36.41 78 ARG A N 1
ATOM 610 C CA . ARG A 1 78 ? 18.140 -14.300 49.214 1.00 36.41 78 ARG A CA 1
ATOM 611 C C . ARG A 1 78 ? 17.602 -13.755 50.574 1.00 36.41 78 ARG A C 1
ATOM 613 O O . ARG A 1 78 ? 17.873 -12.579 50.830 1.00 36.41 78 ARG A O 1
ATOM 620 N N . PRO A 1 79 ? 17.153 -14.566 51.572 1.00 61.22 79 PRO A N 1
ATOM 621 C CA . PRO A 1 79 ? 16.425 -15.863 51.625 1.00 61.22 79 PRO A CA 1
ATOM 622 C C . PRO A 1 79 ? 15.277 -15.893 52.694 1.00 61.22 79 PRO A C 1
ATOM 624 O O . PRO A 1 79 ? 15.183 -14.968 53.487 1.00 61.22 79 PRO A O 1
ATOM 627 N N . SER A 1 80 ? 14.513 -17.001 52.798 1.00 34.34 80 SER A N 1
ATOM 628 C CA . SER A 1 80 ? 14.238 -17.809 54.031 1.00 34.34 80 SER A CA 1
ATOM 629 C C . SER A 1 80 ? 12.843 -18.483 54.047 1.00 34.34 80 SER A C 1
ATOM 631 O O . SER A 1 80 ? 11.839 -17.865 53.730 1.00 34.34 80 SER A O 1
ATOM 633 N N . SER A 1 81 ? 12.818 -19.812 54.259 1.00 34.41 81 SER A N 1
ATOM 634 C CA . SER A 1 81 ? 12.147 -20.561 55.357 1.00 34.41 81 SER A CA 1
ATOM 635 C C . SER A 1 81 ? 10.605 -20.536 55.344 1.00 34.41 81 SER A C 1
ATOM 637 O O . SER A 1 81 ? 10.012 -19.476 55.438 1.00 34.41 81 SER A O 1
ATOM 639 N N . SER A 1 82 ? 9.875 -21.653 55.334 1.00 36.94 82 SER A N 1
ATOM 640 C CA . SER A 1 82 ? 9.934 -22.728 56.333 1.00 36.94 82 SER A CA 1
ATOM 641 C C . SER A 1 82 ? 9.001 -23.903 55.960 1.00 36.94 82 SER A C 1
ATOM 643 O O . SER A 1 82 ? 8.075 -23.736 55.174 1.00 36.94 82 SER A O 1
ATOM 645 N N . ASN A 1 83 ? 9.325 -25.076 56.522 1.00 35.88 83 ASN A N 1
ATOM 646 C CA . ASN A 1 83 ? 8.516 -26.260 56.879 1.00 35.88 83 ASN A CA 1
ATOM 647 C C . ASN A 1 83 ? 6.982 -26.124 56.754 1.00 35.88 83 ASN A C 1
ATOM 649 O O . ASN A 1 83 ? 6.432 -25.091 57.090 1.00 35.88 83 ASN A O 1
ATOM 653 N N . GLY A 1 84 ? 6.187 -27.141 56.428 1.00 31.70 84 GLY A N 1
ATOM 654 C CA . GLY A 1 84 ? 6.348 -28.588 56.518 1.00 31.70 84 GLY A CA 1
ATOM 655 C C . GLY A 1 84 ? 4.985 -29.201 56.897 1.00 31.70 84 GLY A C 1
ATOM 656 O O . GLY A 1 84 ? 4.097 -28.490 57.350 1.00 31.70 84 GLY A O 1
ATOM 657 N N . ILE A 1 85 ? 4.874 -30.526 56.774 1.00 37.06 85 ILE A N 1
ATOM 658 C CA . ILE A 1 85 ? 3.905 -31.390 57.477 1.00 37.06 85 ILE A CA 1
ATOM 659 C C . ILE A 1 85 ? 2.443 -31.330 56.982 1.00 37.06 85 ILE A C 1
ATOM 661 O O . ILE A 1 85 ? 1.647 -30.494 57.387 1.00 37.06 85 ILE A O 1
ATOM 665 N N . SER A 1 86 ? 2.036 -32.359 56.236 1.00 36.66 86 SER A N 1
ATOM 666 C CA . SER A 1 86 ? 0.765 -33.042 56.518 1.00 36.66 86 SER A CA 1
ATOM 667 C C . SER A 1 86 ? 0.974 -34.546 56.342 1.00 36.66 86 SER A C 1
ATOM 669 O O . SER A 1 86 ? 1.043 -35.084 55.240 1.00 36.66 86 SER A O 1
ATOM 671 N N . GLY A 1 87 ? 1.215 -35.196 57.482 1.00 34.69 87 GLY A N 1
ATOM 672 C CA . GLY A 1 87 ? 1.129 -36.640 57.649 1.00 34.69 87 GLY A CA 1
ATOM 673 C C . GLY A 1 87 ? -0.314 -37.042 57.952 1.00 34.69 87 GLY A C 1
ATOM 674 O O . GLY A 1 87 ? -1.142 -36.200 58.293 1.00 34.69 87 GLY A O 1
ATOM 675 N N . GLY A 1 88 ? -0.592 -38.332 57.780 1.00 36.09 88 GLY A N 1
ATOM 676 C CA . GLY A 1 88 ? -1.922 -38.922 57.892 1.00 36.09 88 GLY A CA 1
ATOM 677 C C . GLY A 1 88 ? -2.408 -39.211 59.315 1.00 36.09 88 GLY A C 1
ATOM 678 O O . GLY A 1 88 ? -1.823 -38.778 60.304 1.00 36.09 88 GLY A O 1
ATOM 679 N N . GLY A 1 89 ? -3.465 -40.028 59.366 1.00 33.62 89 GLY A N 1
ATOM 680 C CA . GLY A 1 89 ? -4.159 -40.502 60.571 1.00 33.62 89 GLY A CA 1
ATOM 681 C C . GLY A 1 89 ? -5.529 -39.828 60.674 1.00 33.62 89 GLY A C 1
ATOM 682 O O . GLY A 1 89 ? -5.598 -38.611 60.668 1.00 33.62 89 GLY A O 1
ATOM 683 N N . GLY A 1 90 ? -6.669 -40.515 60.676 1.00 38.75 90 GLY A N 1
ATOM 684 C CA . GLY A 1 90 ? -6.949 -41.824 61.257 1.00 38.75 90 GLY A CA 1
ATOM 685 C C . GLY A 1 90 ? -7.819 -41.621 62.502 1.00 38.75 90 GLY A C 1
ATOM 686 O O . GLY A 1 90 ? -7.447 -40.852 63.381 1.00 38.75 90 GLY A O 1
ATOM 687 N N . GLY A 1 91 ? -8.951 -42.323 62.571 1.00 34.12 91 GLY A N 1
ATOM 688 C CA . GLY A 1 91 ? -9.904 -42.286 63.689 1.00 34.12 91 GLY A CA 1
ATOM 689 C C . GLY A 1 91 ? -11.182 -41.553 63.286 1.00 34.12 91 GLY A C 1
ATOM 690 O O . GLY A 1 91 ? -11.126 -40.455 62.756 1.00 34.12 91 GLY A O 1
ATOM 691 N N . GLY A 1 92 ? -12.375 -42.098 63.432 1.00 36.38 92 GLY A N 1
ATOM 692 C CA . GLY A 1 92 ? -12.835 -43.220 64.234 1.00 36.38 92 GLY A CA 1
ATOM 693 C C . GLY A 1 92 ? -14.307 -42.911 64.466 1.00 36.38 92 GLY A C 1
ATOM 694 O O . GLY A 1 92 ? -14.632 -41.798 64.874 1.00 36.38 92 GLY A O 1
ATOM 695 N N . GLY A 1 93 ? -15.183 -43.833 64.079 1.00 45.84 93 GLY A N 1
ATOM 696 C CA . GLY A 1 93 ? -16.603 -43.696 64.351 1.00 45.84 93 GLY A CA 1
ATOM 697 C C . GLY A 1 93 ? -16.840 -43.705 65.853 1.00 45.84 93 GLY A C 1
ATOM 698 O O . GLY A 1 93 ? -16.214 -44.485 66.565 1.00 45.84 93 GLY A O 1
ATOM 699 N N . ASP A 1 94 ? -17.750 -42.852 66.301 1.00 38.19 94 ASP A N 1
ATOM 700 C CA . ASP A 1 94 ? -18.589 -43.190 67.435 1.00 38.19 94 ASP A CA 1
ATOM 701 C C . ASP A 1 94 ? -19.942 -42.494 67.289 1.00 38.19 94 ASP A C 1
ATOM 703 O O . ASP A 1 94 ? -20.049 -41.335 66.877 1.00 38.19 94 ASP A O 1
ATOM 707 N N . GLU A 1 95 ? -20.972 -43.287 67.534 1.00 49.19 95 GLU A N 1
ATOM 708 C CA . GLU A 1 95 ? -22.382 -43.008 67.323 1.00 49.19 95 GLU A CA 1
ATOM 709 C C . GLU A 1 95 ? -22.942 -42.097 68.422 1.00 49.19 95 GLU A C 1
ATOM 711 O O . GLU A 1 95 ? -22.592 -42.218 69.596 1.00 49.19 95 GLU A O 1
ATOM 716 N N . SER A 1 96 ? -23.877 -41.212 68.061 1.00 40.09 96 SER A N 1
ATOM 717 C CA . SER A 1 96 ? -24.830 -40.574 68.982 1.00 40.09 96 SER A CA 1
ATOM 718 C C . SER A 1 96 ? -26.017 -39.966 68.202 1.00 40.09 96 SER A C 1
ATOM 720 O O . SER A 1 96 ? -25.898 -39.733 67.001 1.00 40.09 96 SER A O 1
ATOM 722 N N . PRO A 1 97 ? -27.190 -39.799 68.846 1.00 53.50 97 PRO A N 1
ATOM 723 C CA . PRO A 1 97 ? -28.503 -40.263 68.361 1.00 53.50 97 PRO A CA 1
ATOM 724 C C . PRO A 1 97 ? -29.244 -39.294 67.412 1.00 53.50 97 PRO A C 1
ATOM 726 O O . PRO A 1 97 ? -28.832 -38.144 67.258 1.00 53.50 97 PRO A O 1
ATOM 729 N N . PRO A 1 98 ? -30.366 -39.726 66.786 1.00 46.12 98 PRO A N 1
ATOM 730 C CA . PRO A 1 98 ? -31.111 -38.907 65.833 1.00 46.12 98 PRO A CA 1
ATOM 731 C C . PRO A 1 98 ? -31.782 -37.717 66.526 1.00 46.12 98 PRO A C 1
ATOM 733 O O . PRO A 1 98 ? -32.672 -37.877 67.362 1.00 46.12 98 PRO A O 1
ATOM 736 N N . ILE A 1 99 ? -31.373 -36.511 66.138 1.00 38.44 99 ILE A N 1
ATOM 737 C CA . ILE A 1 99 ? -32.088 -35.277 66.456 1.00 38.44 99 ILE A CA 1
ATOM 738 C C . ILE A 1 99 ? -33.242 -35.132 65.454 1.00 38.44 99 ILE A C 1
ATOM 740 O O . ILE A 1 99 ? -33.073 -35.311 64.248 1.00 38.44 99 ILE A O 1
ATOM 744 N N . ALA A 1 100 ? -34.424 -34.858 66.002 1.00 45.25 100 ALA A N 1
ATOM 745 C CA . ALA A 1 100 ? -35.702 -34.637 65.333 1.00 45.25 100 ALA A CA 1
ATOM 746 C C . ALA A 1 100 ? -35.627 -33.614 64.172 1.00 45.25 100 ALA A C 1
ATOM 748 O O . ALA A 1 100 ? -34.727 -32.771 64.159 1.00 45.25 100 ALA A O 1
ATOM 749 N N . PRO A 1 101 ? -36.573 -33.642 63.209 1.00 43.16 101 PRO A N 1
ATOM 750 C CA . PRO A 1 101 ? -36.518 -32.805 62.016 1.00 43.16 101 PRO A CA 1
ATOM 751 C C . PRO A 1 101 ? -36.744 -31.339 62.393 1.00 43.16 101 PRO A C 1
ATOM 753 O O . PRO A 1 101 ? -37.874 -30.887 62.575 1.00 43.16 101 PRO A O 1
ATOM 756 N N . VAL A 1 102 ? -35.654 -30.585 62.516 1.00 41.47 102 VAL A N 1
ATOM 757 C CA . VAL A 1 102 ? -35.701 -29.126 62.482 1.00 41.47 102 VAL A CA 1
ATOM 758 C C . VAL A 1 102 ? -36.096 -28.750 61.059 1.00 41.47 102 VAL A C 1
ATOM 760 O O . VAL A 1 102 ? -35.495 -29.223 60.095 1.00 41.47 102 VAL A O 1
ATOM 763 N N . ALA A 1 103 ? -37.164 -27.961 60.953 1.00 45.78 103 ALA A N 1
ATOM 764 C CA . ALA A 1 103 ? -37.685 -27.406 59.715 1.00 45.78 103 ALA A CA 1
ATOM 765 C C . ALA A 1 103 ? -36.551 -26.947 58.789 1.00 45.78 103 ALA A C 1
ATOM 767 O O . ALA A 1 103 ? -35.550 -26.416 59.257 1.00 45.78 103 ALA A O 1
ATOM 768 N N . ALA A 1 104 ? -36.718 -27.165 57.488 1.00 40.78 104 ALA A N 1
ATOM 769 C CA . ALA A 1 104 ? -35.798 -26.734 56.447 1.00 40.78 104 ALA A CA 1
ATOM 770 C C . ALA A 1 104 ? -35.611 -25.204 56.481 1.00 40.78 104 ALA A C 1
ATOM 772 O O . ALA A 1 104 ? -36.308 -24.462 55.795 1.00 40.78 104 ALA A O 1
ATOM 773 N N . TRP A 1 105 ? -34.682 -24.726 57.307 1.00 45.56 105 TRP A N 1
ATOM 774 C CA . TRP A 1 105 ? -34.071 -23.419 57.141 1.00 45.56 105 TRP A CA 1
ATOM 775 C C . TRP A 1 105 ? -33.157 -23.571 55.933 1.00 45.56 105 TRP A C 1
ATOM 777 O O . TRP A 1 105 ? -32.135 -24.251 56.008 1.00 45.56 105 TRP A O 1
ATOM 787 N N . GLU A 1 106 ? -33.602 -23.035 54.799 1.00 42.75 106 GLU A N 1
ATOM 788 C CA . GLU A 1 106 ? -32.797 -22.896 53.590 1.00 42.75 106 GLU A CA 1
ATOM 789 C C . GLU A 1 106 ? -31.400 -22.404 53.988 1.00 42.75 106 GLU A C 1
ATOM 791 O O . GLU A 1 106 ? -31.263 -21.378 54.660 1.00 42.75 106 GLU A O 1
ATOM 796 N N . GLU A 1 107 ? -30.374 -23.192 53.651 1.00 37.06 107 GLU A N 1
ATOM 797 C CA . GLU A 1 107 ? -28.985 -22.848 53.941 1.00 37.06 107 GLU A CA 1
ATOM 798 C C . GLU A 1 107 ? -28.704 -21.415 53.457 1.00 37.06 107 GLU A C 1
ATOM 800 O O . GLU A 1 107 ? -29.097 -21.068 52.336 1.00 37.06 107 GLU A O 1
ATOM 805 N N . PRO A 1 108 ? -28.029 -20.566 54.258 1.00 47.38 108 PRO A N 1
ATOM 806 C CA . PRO A 1 108 ? -27.654 -19.238 53.798 1.00 47.38 108 PRO A CA 1
ATOM 807 C C . PRO A 1 108 ? -26.838 -19.383 52.505 1.00 47.38 108 PRO A C 1
ATOM 809 O O . PRO A 1 108 ? -25.937 -20.231 52.450 1.00 47.38 108 PRO A O 1
ATOM 812 N N . PRO A 1 109 ? -27.142 -18.596 51.455 1.00 52.28 109 PRO A N 1
ATOM 813 C CA . PRO A 1 109 ? -26.479 -18.723 50.168 1.00 52.28 109 PRO A CA 1
ATOM 814 C C . PRO A 1 109 ? -24.972 -18.611 50.377 1.00 52.28 109 PRO A C 1
ATOM 816 O O . PRO A 1 109 ? -24.464 -17.616 50.898 1.00 52.28 109 PRO A O 1
ATOM 819 N N . ARG A 1 110 ? -24.250 -19.671 50.002 1.00 38.72 110 ARG A N 1
ATOM 820 C CA . ARG A 1 110 ? -22.790 -19.677 50.012 1.00 38.72 110 ARG A CA 1
ATOM 821 C C . ARG A 1 110 ? -22.325 -18.566 49.077 1.00 38.72 110 ARG A C 1
ATOM 823 O O . ARG A 1 110 ? -22.435 -18.698 47.859 1.00 38.72 110 ARG A O 1
ATOM 830 N N . LEU A 1 111 ? -21.815 -17.482 49.659 1.00 42.09 111 LEU A N 1
ATOM 831 C CA . LEU A 1 111 ? -21.137 -16.403 48.951 1.00 42.09 111 LEU A CA 1
ATOM 832 C C . LEU A 1 111 ? -19.957 -17.019 48.192 1.00 42.09 111 LEU A C 1
ATOM 834 O O . LEU A 1 111 ? -18.900 -17.287 48.762 1.00 42.09 111 LEU A O 1
ATOM 838 N N . SER A 1 112 ? -20.159 -17.299 46.903 1.00 49.47 112 SER A N 1
ATOM 839 C CA . SER A 1 112 ? -19.075 -17.638 45.985 1.00 49.47 112 SER A CA 1
ATOM 840 C C . SER A 1 112 ? -18.261 -16.365 45.779 1.00 49.47 112 SER A C 1
ATOM 842 O O . SER A 1 1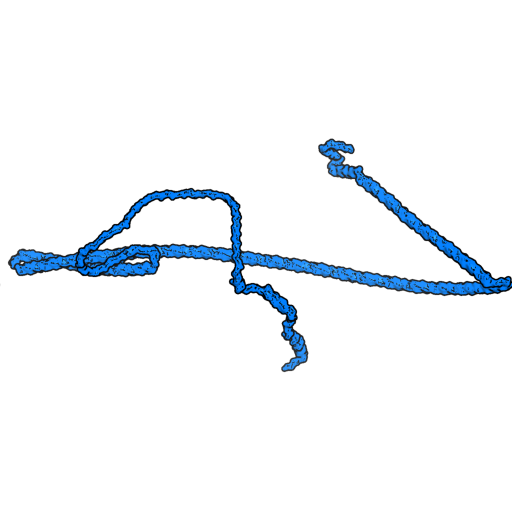12 ? -18.568 -15.519 44.936 1.00 49.47 112 SER A O 1
ATOM 844 N N . LEU A 1 113 ? -17.293 -16.195 46.677 1.00 44.34 113 LEU A N 1
ATOM 845 C CA . LEU A 1 113 ? -16.362 -15.083 46.726 1.00 44.34 113 LEU A CA 1
ATOM 846 C C . LEU A 1 113 ? -15.515 -15.072 45.452 1.00 44.34 113 LEU A C 1
ATOM 848 O O . LEU A 1 113 ? -14.745 -15.997 45.198 1.00 44.34 113 LEU A O 1
ATOM 852 N N . GLY A 1 114 ? -15.663 -13.986 44.697 1.00 47.84 114 GLY A N 1
ATOM 853 C CA . GLY A 1 114 ? -14.775 -13.579 43.615 1.00 47.84 114 GLY A CA 1
ATOM 854 C C . GLY A 1 114 ? -15.400 -13.692 42.221 1.00 47.84 114 GLY A C 1
ATOM 855 O O . GLY A 1 114 ? -15.706 -14.807 41.791 1.00 47.84 114 GLY A O 1
ATOM 856 N N . PRO A 1 115 ? -15.546 -12.587 41.457 1.00 50.31 115 PRO A N 1
ATOM 857 C CA . PRO A 1 115 ? -15.576 -12.687 40.010 1.00 50.31 115 PRO A CA 1
ATOM 858 C C . PRO A 1 115 ? -14.249 -13.323 39.605 1.00 50.31 115 PRO A C 1
ATOM 860 O O . PRO A 1 115 ? -13.167 -12.795 39.857 1.00 50.31 115 PRO A O 1
ATOM 863 N N . THR A 1 116 ? -14.317 -14.512 39.023 1.00 54.50 116 THR A N 1
ATOM 864 C CA . THR A 1 116 ? -13.169 -15.075 38.328 1.00 54.50 116 THR A CA 1
ATOM 865 C C . THR A 1 116 ? -12.763 -14.062 37.261 1.00 54.50 116 THR A C 1
ATOM 867 O O . THR A 1 116 ? -13.568 -13.767 36.379 1.00 54.50 116 THR A O 1
ATOM 870 N N . LEU A 1 117 ? -11.559 -13.494 37.360 1.00 46.66 117 LEU A N 1
ATOM 871 C CA . LEU A 1 117 ? -10.932 -12.713 36.291 1.00 46.66 117 LEU A CA 1
ATOM 872 C C . LEU A 1 117 ? -11.095 -13.495 34.975 1.00 46.66 117 LEU A C 1
ATOM 874 O O . LEU A 1 117 ? -10.543 -14.586 34.840 1.00 46.66 117 LEU A O 1
ATOM 878 N N . GLY A 1 118 ? -11.928 -12.984 34.062 1.00 58.03 118 GLY A N 1
ATOM 879 C CA . GLY A 1 118 ? -12.344 -13.679 32.833 1.00 58.03 118 GLY A CA 1
ATOM 880 C C . GLY A 1 118 ? -13.802 -14.160 32.787 1.00 58.03 118 GLY A C 1
ATOM 881 O O . GLY A 1 118 ? -14.172 -14.853 31.841 1.00 58.03 118 GLY A O 1
ATOM 882 N N . ALA A 1 119 ? -14.642 -13.819 33.770 1.00 61.97 119 ALA A N 1
ATOM 883 C CA . ALA A 1 119 ? -16.078 -14.070 33.695 1.00 61.97 119 ALA A CA 1
ATOM 884 C C . ALA A 1 119 ? -16.687 -13.308 32.507 1.00 61.97 119 ALA A C 1
ATOM 886 O O . ALA A 1 119 ? -16.522 -12.096 32.376 1.00 61.97 119 ALA A O 1
ATOM 887 N N . ASP A 1 120 ? -17.392 -14.040 31.649 1.00 79.94 120 ASP A N 1
ATOM 888 C CA . ASP A 1 120 ? -18.099 -13.502 30.490 1.00 79.94 120 ASP A CA 1
ATOM 889 C C . ASP A 1 120 ? -19.025 -12.342 30.930 1.00 79.94 120 ASP A C 1
ATOM 891 O O . ASP A 1 120 ? -19.795 -12.511 31.888 1.00 79.94 120 ASP A O 1
ATOM 895 N N . PRO A 1 121 ? -18.980 -11.159 30.278 1.00 78.31 121 PRO A N 1
ATOM 896 C CA . PRO A 1 121 ? -19.834 -10.021 30.623 1.00 78.31 121 PRO A CA 1
ATOM 897 C C . PRO A 1 121 ? -21.326 -10.380 30.666 1.00 78.31 121 PRO A C 1
ATOM 899 O O . PRO A 1 121 ? -22.089 -9.772 31.421 1.00 78.31 121 PRO A O 1
ATOM 902 N N . GLU A 1 122 ? -21.770 -11.382 29.903 1.00 81.31 122 GLU A N 1
ATOM 903 C CA . GLU A 1 122 ? -23.141 -11.879 30.004 1.00 81.31 122 GLU A CA 1
ATOM 904 C C . GLU A 1 122 ? -23.434 -12.598 31.323 1.00 81.31 122 GLU A C 1
ATOM 906 O O . GLU A 1 122 ? -24.514 -12.425 31.896 1.00 81.31 122 GLU A O 1
ATOM 911 N N . GLN A 1 123 ? -22.489 -13.388 31.831 1.00 84.75 123 GLN A N 1
ATOM 912 C CA . GLN A 1 123 ? -22.635 -14.081 33.110 1.00 84.75 123 GLN A CA 1
ATOM 913 C C . GLN A 1 123 ? -22.701 -13.079 34.262 1.00 84.75 123 GLN A C 1
ATOM 915 O O . GLN A 1 123 ? -23.549 -13.221 35.145 1.00 84.75 123 GLN A O 1
ATOM 920 N N . LEU A 1 124 ? -21.883 -12.022 34.208 1.00 84.19 124 LEU A N 1
ATOM 921 C CA . LEU A 1 124 ? -21.901 -10.946 35.199 1.00 84.19 124 LEU A CA 1
ATOM 922 C C . LEU A 1 124 ? -23.245 -10.201 35.185 1.00 84.19 124 LEU A C 1
ATOM 924 O O . LEU A 1 124 ? -23.838 -9.989 36.241 1.00 84.19 124 LEU A O 1
ATOM 928 N N . LYS A 1 125 ? -23.807 -9.914 34.001 1.00 84.50 125 LYS A N 1
ATOM 929 C CA . LYS A 1 125 ? -25.158 -9.333 33.867 1.00 84.50 125 LYS A CA 1
ATOM 930 C C . LYS A 1 125 ? -26.251 -10.235 34.445 1.00 84.50 125 LYS A C 1
ATOM 932 O O . LYS A 1 125 ? -27.126 -9.745 35.157 1.00 84.50 125 LYS A O 1
ATOM 937 N N . ARG A 1 126 ? -26.216 -11.544 34.163 1.00 88.44 126 ARG A N 1
ATOM 938 C CA . ARG A 1 126 ? -27.194 -12.507 34.709 1.00 88.44 126 ARG A CA 1
ATOM 939 C C . ARG A 1 126 ? -27.088 -12.603 36.231 1.00 88.44 126 ARG A C 1
ATOM 941 O O . ARG A 1 126 ? -28.115 -12.608 36.909 1.00 88.44 126 ARG A O 1
ATOM 948 N N . ARG A 1 127 ? -25.864 -12.618 36.770 1.00 89.12 127 ARG A N 1
ATOM 949 C CA . ARG A 1 127 ? -25.619 -12.631 38.218 1.00 89.12 127 ARG A CA 1
ATOM 950 C C . ARG A 1 127 ? -26.108 -11.342 38.879 1.00 89.12 127 ARG A C 1
ATOM 952 O O . ARG A 1 127 ? -26.856 -11.429 39.845 1.00 89.12 127 ARG A O 1
ATOM 959 N N . LEU A 1 128 ? -25.809 -10.175 38.305 1.00 89.31 128 LEU A N 1
ATOM 960 C CA . LEU A 1 128 ? -26.311 -8.879 38.776 1.00 89.31 128 LEU A CA 1
ATOM 961 C C . LEU A 1 128 ? -27.847 -8.857 38.829 1.00 89.31 128 LEU A C 1
ATOM 963 O O . LEU A 1 128 ? -28.429 -8.489 39.843 1.00 89.31 128 LEU A O 1
ATOM 967 N N . GLN A 1 129 ? -28.522 -9.314 37.769 1.00 91.50 129 GLN A N 1
ATOM 968 C CA . GLN A 1 129 ? -29.987 -9.406 37.753 1.00 91.50 129 GLN A CA 1
ATOM 969 C C . GLN A 1 129 ? -30.531 -10.354 38.829 1.00 91.50 129 GLN A C 1
ATOM 971 O O . GLN A 1 129 ? -31.578 -10.078 39.414 1.00 91.50 129 GLN A O 1
ATOM 976 N N . SER A 1 130 ? -29.841 -11.465 39.092 1.00 92.44 130 SER A N 1
ATOM 977 C CA . SER A 1 130 ? -30.206 -12.396 40.162 1.00 92.44 130 SER A CA 1
ATOM 978 C C . SER A 1 130 ? -30.066 -11.754 41.543 1.00 92.44 130 SER A C 1
ATOM 980 O O . SER A 1 130 ? -30.981 -11.866 42.356 1.00 92.44 130 SER A O 1
ATOM 982 N N . VAL A 1 131 ? -28.967 -11.037 41.795 1.00 91.81 131 VAL A N 1
ATOM 983 C CA . VAL A 1 131 ? -28.729 -10.350 43.072 1.00 91.81 131 VAL A CA 1
ATOM 984 C C . VAL A 1 131 ? -29.723 -9.206 43.277 1.00 91.81 131 VAL A C 1
ATOM 986 O O . VAL A 1 131 ? -30.308 -9.111 44.348 1.00 91.81 131 VAL A O 1
ATOM 989 N N . ILE A 1 132 ? -30.045 -8.422 42.240 1.00 91.56 132 ILE A N 1
ATOM 990 C CA . ILE A 1 132 ? -31.108 -7.399 42.305 1.00 91.56 132 ILE A CA 1
ATOM 991 C C . ILE A 1 132 ? -32.453 -8.024 42.707 1.00 91.56 132 ILE A C 1
ATOM 993 O O . ILE A 1 132 ? -33.178 -7.481 43.541 1.00 91.56 132 ILE A O 1
ATOM 997 N N . LYS A 1 133 ? -32.809 -9.180 42.131 1.00 94.50 133 LYS A N 1
ATOM 998 C CA . LYS A 1 133 ? -34.033 -9.899 42.518 1.00 94.50 133 LYS A CA 1
ATOM 999 C C . LYS A 1 133 ? -33.983 -10.361 43.976 1.00 94.50 133 LYS A C 1
ATOM 1001 O O . LYS A 1 133 ? -34.997 -10.243 44.659 1.00 94.50 133 LYS A O 1
ATOM 1006 N N . ALA A 1 134 ? -32.831 -10.841 44.446 1.00 92.44 134 ALA A N 1
ATOM 1007 C CA . ALA A 1 134 ? -32.636 -11.261 45.832 1.00 92.44 134 ALA A CA 1
ATOM 1008 C C . ALA A 1 134 ? -32.742 -10.087 46.820 1.00 92.44 134 ALA A C 1
ATOM 1010 O O . ALA A 1 134 ? -33.452 -10.207 47.814 1.00 92.44 134 ALA A O 1
ATOM 1011 N N . VAL A 1 135 ? -32.130 -8.934 46.518 1.00 94.19 135 VAL A N 1
ATOM 1012 C CA . VAL A 1 135 ? -32.254 -7.701 47.319 1.00 94.19 135 VAL A CA 1
ATOM 1013 C C . VAL A 1 135 ? -33.720 -7.287 47.436 1.00 94.19 135 VAL A C 1
ATOM 1015 O O . VAL A 1 135 ? -34.223 -7.126 48.543 1.00 94.19 135 VAL A O 1
ATOM 1018 N N . ASN A 1 136 ? -34.448 -7.226 46.316 1.00 94.56 136 ASN A N 1
ATOM 1019 C CA . ASN A 1 136 ? -35.871 -6.871 46.319 1.00 94.56 136 ASN A CA 1
ATOM 1020 C C . ASN A 1 136 ? -36.734 -7.860 47.121 1.00 94.56 136 ASN A C 1
ATOM 1022 O O . ASN A 1 136 ? -37.697 -7.458 47.774 1.00 94.56 136 ASN A O 1
ATOM 1026 N N . ALA A 1 137 ? -36.425 -9.159 47.060 1.00 94.94 137 ALA A N 1
ATOM 1027 C CA . ALA A 1 137 ? -37.132 -10.176 47.836 1.00 94.94 137 ALA A CA 1
ATOM 1028 C C . ALA A 1 137 ? -36.842 -10.042 49.341 1.00 94.94 137 ALA A C 1
ATOM 1030 O O . ALA A 1 137 ? -37.771 -10.061 50.150 1.00 94.94 137 ALA A O 1
ATOM 1031 N N . ASN A 1 138 ? -35.574 -9.840 49.711 1.00 94.50 138 ASN A N 1
ATOM 1032 C CA . ASN A 1 138 ? -35.155 -9.645 51.099 1.00 94.50 138 ASN A CA 1
ATOM 1033 C C . ASN A 1 138 ? -35.711 -8.347 51.691 1.00 94.50 138 ASN A C 1
ATOM 1035 O O . ASN A 1 138 ? -36.096 -8.339 52.856 1.00 94.50 138 ASN A O 1
ATOM 1039 N N . GLN A 1 139 ? -35.819 -7.282 50.893 1.00 96.44 139 GLN A N 1
ATOM 1040 C CA . GLN A 1 139 ? -36.411 -6.018 51.323 1.00 96.44 139 GLN A CA 1
ATOM 1041 C C . GLN A 1 139 ? -37.890 -6.194 51.683 1.00 96.44 139 GLN A C 1
ATOM 1043 O O . GLN A 1 139 ? -38.305 -5.806 52.772 1.00 96.44 139 GLN A O 1
ATOM 1048 N N . LYS A 1 140 ? -38.671 -6.854 50.819 1.00 96.81 140 LYS A N 1
ATOM 1049 C CA . LYS A 1 140 ? -40.083 -7.157 51.105 1.00 96.81 140 LYS A CA 1
ATOM 1050 C C . LYS A 1 140 ? -40.239 -8.000 52.366 1.00 96.81 140 LYS A C 1
ATOM 1052 O O . LYS A 1 140 ? -41.054 -7.677 53.222 1.00 96.81 140 LYS A O 1
ATOM 1057 N N . ARG A 1 141 ? -39.414 -9.042 52.514 1.00 95.56 141 ARG A N 1
ATOM 1058 C CA . ARG A 1 141 ? -39.411 -9.890 53.713 1.00 95.56 141 ARG A CA 1
ATOM 1059 C C . ARG A 1 141 ? -39.071 -9.091 54.973 1.00 95.56 141 ARG A C 1
ATOM 1061 O O . ARG A 1 141 ? -39.702 -9.289 56.005 1.00 95.56 141 ARG A O 1
ATOM 1068 N N . TYR A 1 142 ? -38.087 -8.197 54.902 1.00 96.88 142 TYR A N 1
ATOM 1069 C CA . TYR A 1 142 ? -37.729 -7.320 56.014 1.00 96.88 142 TYR A CA 1
ATOM 1070 C C . TYR A 1 142 ? -38.895 -6.405 56.408 1.00 96.88 142 TYR A C 1
ATOM 1072 O O . TYR A 1 142 ? -39.225 -6.325 57.588 1.00 96.88 142 TYR A O 1
ATOM 1080 N N . GLU A 1 143 ? -39.564 -5.776 55.438 1.00 97.31 143 GLU A N 1
ATOM 1081 C CA . GLU A 1 143 ? -40.735 -4.921 55.678 1.00 97.31 143 GLU A CA 1
ATOM 1082 C C . GLU A 1 143 ? -41.901 -5.697 56.320 1.00 97.31 143 GLU A C 1
ATOM 1084 O O . GLU A 1 143 ? -42.515 -5.218 57.275 1.00 97.31 143 GLU A O 1
ATOM 1089 N N . GLU A 1 144 ? -42.178 -6.916 55.851 1.00 97.12 144 GLU A N 1
ATOM 1090 C CA . GLU A 1 144 ? -43.206 -7.797 56.421 1.00 97.12 144 GLU A CA 1
ATOM 1091 C C . GLU A 1 144 ? -42.896 -8.170 57.878 1.00 97.12 144 GLU A C 1
ATOM 1093 O O . GLU A 1 144 ? -43.733 -7.975 58.764 1.00 97.12 144 GLU A O 1
ATOM 1098 N N . VAL A 1 145 ? -41.675 -8.640 58.151 1.00 95.88 145 VAL A N 1
ATOM 1099 C CA . VAL A 1 145 ? -41.253 -9.035 59.504 1.00 95.88 145 VAL A CA 1
ATOM 1100 C C . VAL A 1 145 ? -41.198 -7.828 60.445 1.00 95.88 145 VAL A C 1
ATOM 1102 O O . VAL A 1 145 ? -41.575 -7.940 61.611 1.00 95.88 145 VAL A O 1
ATOM 1105 N N . LEU A 1 146 ? -40.802 -6.652 59.949 1.00 97.25 146 LEU A N 1
ATOM 1106 C CA . LEU A 1 146 ? -40.818 -5.403 60.713 1.00 97.25 146 LEU A CA 1
ATOM 1107 C C . LEU A 1 146 ? -42.239 -5.047 61.166 1.00 97.25 146 LEU A C 1
ATOM 1109 O O . LEU A 1 146 ? -42.455 -4.705 62.331 1.00 97.25 146 LEU A O 1
ATOM 1113 N N . LEU A 1 147 ? -43.225 -5.165 60.273 1.00 97.31 147 LEU A N 1
ATOM 1114 C CA . LEU A 1 147 ? -44.630 -4.940 60.614 1.00 97.31 147 LEU A CA 1
ATOM 1115 C C . LEU A 1 147 ? -45.140 -5.961 61.642 1.00 97.31 147 LEU A C 1
ATOM 1117 O O . LEU A 1 147 ? -45.872 -5.584 62.558 1.00 97.31 147 LEU A O 1
ATOM 1121 N N . GLU A 1 148 ? -44.765 -7.236 61.525 1.00 96.62 148 GLU A N 1
ATOM 1122 C CA . GLU A 1 148 ? -45.145 -8.278 62.489 1.00 96.62 148 GLU A CA 1
ATOM 1123 C C . GLU A 1 148 ? -44.503 -8.075 63.869 1.00 96.62 148 GLU A C 1
ATOM 1125 O O . GLU A 1 148 ? -45.187 -8.203 64.888 1.00 96.62 148 GLU A O 1
ATOM 1130 N N . ALA A 1 149 ? -43.225 -7.694 63.920 1.00 96.00 149 ALA A N 1
ATOM 1131 C CA . ALA A 1 149 ? -42.519 -7.378 65.159 1.00 96.00 149 ALA A CA 1
ATOM 1132 C C . ALA A 1 149 ? -43.120 -6.150 65.868 1.00 96.00 149 ALA A C 1
ATOM 1134 O O . ALA A 1 149 ? -43.282 -6.157 67.094 1.00 96.00 149 ALA A O 1
ATOM 1135 N N . ASN A 1 150 ? -43.521 -5.125 65.106 1.00 96.12 150 ASN A N 1
ATOM 1136 C CA . ASN A 1 150 ? -44.218 -3.953 65.640 1.00 96.12 150 ASN A CA 1
ATOM 1137 C C . ASN A 1 150 ? -45.593 -4.331 66.210 1.00 96.12 150 ASN A C 1
ATOM 1139 O O . ASN A 1 150 ? -45.880 -4.003 67.359 1.00 96.12 150 ASN A O 1
ATOM 1143 N N . LYS A 1 151 ? -46.396 -5.120 65.480 1.00 97.06 151 LYS A N 1
ATOM 1144 C CA . LYS A 1 151 ? -47.690 -5.629 65.978 1.00 97.06 151 LYS A CA 1
ATOM 1145 C C . LYS A 1 151 ? -47.540 -6.438 67.267 1.00 97.06 151 LYS A C 1
ATOM 1147 O O . LYS A 1 151 ? -48.341 -6.281 68.185 1.00 97.06 151 LYS A O 1
ATOM 1152 N N . ALA A 1 152 ? -46.525 -7.302 67.347 1.00 95.81 152 ALA A N 1
ATOM 1153 C CA . ALA A 1 152 ? -46.254 -8.078 68.553 1.00 95.81 152 ALA A CA 1
ATOM 1154 C C . ALA A 1 152 ? -45.879 -7.171 69.736 1.00 95.81 152 ALA A C 1
ATOM 1156 O O . ALA A 1 152 ? -46.356 -7.394 70.846 1.00 95.81 152 ALA A O 1
ATOM 1157 N N . THR A 1 153 ? -45.079 -6.131 69.488 1.00 96.50 153 THR A N 1
ATOM 1158 C CA . THR A 1 153 ? -44.686 -5.134 70.497 1.00 96.50 153 THR A CA 1
ATOM 1159 C C . THR A 1 153 ? -45.884 -4.328 71.003 1.00 96.50 153 THR A C 1
ATOM 1161 O O . THR A 1 153 ? -46.047 -4.169 72.213 1.00 96.50 153 THR A O 1
ATOM 1164 N N . ASP A 1 154 ? -46.763 -3.882 70.105 1.00 97.06 154 ASP A N 1
ATOM 1165 C CA . ASP A 1 154 ? -47.985 -3.159 70.470 1.00 97.06 154 ASP A CA 1
ATOM 1166 C C . ASP A 1 154 ? -48.947 -4.035 71.283 1.00 97.06 154 ASP A C 1
ATOM 1168 O O . ASP A 1 154 ? -49.536 -3.569 72.260 1.00 97.06 154 ASP A O 1
ATOM 1172 N N . LEU A 1 155 ? -49.072 -5.322 70.933 1.00 97.31 155 LEU A N 1
ATOM 1173 C CA . LEU A 1 155 ? -49.905 -6.267 71.676 1.00 97.31 155 LEU A CA 1
ATOM 1174 C C . LEU A 1 155 ? -49.364 -6.518 73.090 1.00 97.31 155 LEU A C 1
ATOM 1176 O O . LEU A 1 155 ? -50.141 -6.478 74.042 1.00 97.31 155 LEU A O 1
ATOM 1180 N N . VAL A 1 156 ? -48.046 -6.715 73.243 1.00 97.69 156 VAL A N 1
ATOM 1181 C CA . VAL A 1 156 ? -47.401 -6.824 74.567 1.00 97.69 156 VAL A CA 1
ATOM 1182 C C . VAL A 1 156 ? -47.706 -5.582 75.400 1.00 97.69 156 VAL A C 1
ATOM 1184 O O . VAL A 1 156 ? -48.199 -5.704 76.519 1.00 97.69 156 VAL A O 1
ATOM 1187 N N . ARG A 1 157 ? -47.520 -4.386 74.830 1.00 97.44 157 ARG A N 1
ATOM 1188 C CA . ARG A 1 157 ? -47.794 -3.116 75.514 1.00 97.44 157 ARG A CA 1
ATOM 1189 C C . ARG A 1 157 ? -49.266 -2.964 75.913 1.00 97.44 157 ARG A C 1
ATOM 1191 O O . ARG A 1 157 ? -49.559 -2.469 77.000 1.00 97.44 157 ARG A O 1
ATOM 1198 N N . SER A 1 158 ? -50.193 -3.393 75.057 1.00 97.75 158 SER A N 1
ATOM 1199 C CA . SER A 1 158 ? -51.629 -3.407 75.364 1.00 97.75 158 SER A CA 1
ATOM 1200 C C . SER A 1 158 ? -51.945 -4.348 76.529 1.00 97.75 158 SER A C 1
ATOM 1202 O O . SER A 1 158 ? -52.681 -3.974 77.438 1.00 97.75 158 SER A O 1
ATOM 1204 N N . MET A 1 159 ? -51.366 -5.552 76.538 1.00 97.31 159 MET A N 1
ATOM 1205 C CA . MET A 1 159 ? -51.560 -6.528 77.615 1.00 97.31 159 MET A CA 1
ATOM 1206 C C . MET A 1 159 ? -50.944 -6.063 78.940 1.00 97.31 159 MET A C 1
ATOM 1208 O O . MET A 1 159 ? -51.535 -6.279 79.995 1.00 97.31 159 MET A O 1
ATOM 1212 N N . GLU A 1 160 ? -49.790 -5.393 78.905 1.00 97.31 160 GLU A N 1
ATOM 1213 C CA . GLU A 1 160 ? -49.188 -4.765 80.087 1.00 97.31 160 GLU A CA 1
ATOM 1214 C C . GLU A 1 160 ? -50.105 -3.688 80.675 1.00 97.31 160 GLU A C 1
ATOM 1216 O O . GLU A 1 160 ? -50.331 -3.678 81.884 1.00 97.31 160 GLU A O 1
ATOM 1221 N N . ALA A 1 161 ? -50.705 -2.842 79.831 1.00 97.50 161 ALA A N 1
ATOM 1222 C CA . ALA A 1 161 ? -51.670 -1.836 80.271 1.00 97.50 161 ALA A CA 1
ATOM 1223 C C . ALA A 1 161 ? -52.939 -2.463 80.883 1.00 97.50 161 ALA A C 1
ATOM 1225 O O . ALA A 1 161 ? -53.416 -1.991 81.917 1.00 97.50 161 ALA A O 1
ATOM 1226 N N . GLU A 1 162 ? -53.462 -3.548 80.297 1.00 97.31 162 GLU A N 1
ATOM 1227 C CA . GLU A 1 162 ? -54.579 -4.316 80.870 1.00 97.31 162 GLU A CA 1
ATOM 1228 C C . GLU A 1 162 ? -54.224 -4.890 82.248 1.00 97.31 162 GLU A C 1
ATOM 1230 O O . GLU A 1 162 ? -55.012 -4.776 83.187 1.00 97.31 162 GLU A O 1
ATOM 1235 N N . ILE A 1 163 ? -53.032 -5.477 82.394 1.00 97.12 163 ILE A N 1
ATOM 1236 C CA . ILE A 1 163 ? -52.557 -6.018 83.673 1.00 97.12 163 ILE A CA 1
ATOM 1237 C C . ILE A 1 163 ? -52.412 -4.902 84.706 1.00 97.12 163 ILE A C 1
ATOM 1239 O O . ILE A 1 163 ? -52.883 -5.075 85.827 1.00 97.12 163 ILE A O 1
ATOM 1243 N N . SER A 1 164 ? -51.836 -3.752 84.345 1.00 97.25 164 SER A N 1
ATOM 1244 C CA . SER A 1 164 ? -51.751 -2.594 85.243 1.00 97.25 164 SER A CA 1
ATOM 1245 C C . SER A 1 164 ? -53.135 -2.099 85.676 1.00 97.25 164 SER A C 1
ATOM 1247 O O . SER A 1 164 ? -53.333 -1.811 86.854 1.00 97.25 164 SER A O 1
ATOM 1249 N N . SER A 1 165 ? -54.116 -2.069 84.765 1.00 97.56 165 SER A N 1
ATOM 1250 C CA . SER A 1 165 ? -55.503 -1.711 85.093 1.00 97.56 165 SER A CA 1
ATOM 1251 C C . SER A 1 165 ? -56.166 -2.721 86.039 1.00 97.56 165 SER A C 1
ATOM 1253 O O . SER A 1 165 ? -56.902 -2.330 86.946 1.00 97.56 165 SER A O 1
ATOM 1255 N N . LEU A 1 166 ? -55.920 -4.021 85.850 1.00 96.38 166 LEU A N 1
ATOM 1256 C CA . LEU A 1 166 ? -56.431 -5.071 86.737 1.00 96.38 166 LEU A CA 1
ATOM 1257 C C . LEU A 1 166 ? -55.740 -5.046 88.109 1.00 96.38 166 LEU A C 1
ATOM 1259 O O . LEU A 1 166 ? -56.385 -5.311 89.121 1.00 96.38 166 LEU A O 1
ATOM 1263 N N . GLN A 1 167 ? -54.449 -4.707 88.161 1.00 96.50 167 GLN A N 1
ATOM 1264 C CA . GLN A 1 167 ? -53.707 -4.519 89.410 1.00 96.50 167 GLN A CA 1
ATOM 1265 C C . GLN A 1 167 ? -54.280 -3.349 90.211 1.00 96.50 167 GLN A C 1
ATOM 1267 O O . GLN A 1 167 ? -54.556 -3.516 91.398 1.00 96.50 167 GLN A O 1
ATOM 1272 N N . SER A 1 168 ? -54.550 -2.205 89.567 1.00 96.62 168 SER A N 1
ATOM 1273 C CA . SER A 1 168 ? -55.210 -1.083 90.242 1.00 96.62 168 SER A CA 1
ATOM 1274 C C . SER A 1 168 ? -56.612 -1.450 90.736 1.00 96.62 168 SER A C 1
ATOM 1276 O O . SER A 1 168 ? -56.956 -1.114 91.866 1.00 96.62 168 SER A O 1
ATOM 1278 N N . GLU A 1 169 ? -57.401 -2.204 89.956 1.00 95.50 169 GLU A N 1
ATOM 1279 C CA . GLU A 1 169 ? -58.723 -2.675 90.399 1.00 95.50 169 GLU A CA 1
ATOM 1280 C C . GLU A 1 169 ? -58.610 -3.615 91.613 1.00 95.50 169 GLU A C 1
ATOM 1282 O O . GLU A 1 169 ? -59.372 -3.487 92.573 1.00 95.50 169 GLU A O 1
ATOM 1287 N N . ALA A 1 170 ? -57.645 -4.541 91.613 1.00 93.50 170 ALA A N 1
ATOM 1288 C CA . ALA A 1 170 ? -57.398 -5.438 92.741 1.00 93.50 170 ALA A CA 1
ATOM 1289 C C . ALA A 1 170 ? -57.030 -4.661 94.016 1.00 93.50 170 ALA A C 1
ATOM 1291 O O . ALA A 1 170 ? -57.558 -4.946 95.096 1.00 93.50 170 ALA A O 1
ATOM 1292 N N . GLU A 1 171 ? -56.169 -3.647 93.893 1.00 94.69 171 GLU A N 1
ATOM 1293 C CA . GLU A 1 171 ? -55.805 -2.762 95.000 1.00 94.69 171 GLU A CA 1
ATOM 1294 C C . GLU A 1 171 ? -57.010 -1.970 95.521 1.00 94.69 171 GLU A C 1
ATOM 1296 O O . GLU A 1 171 ? -57.223 -1.903 96.734 1.00 94.69 171 GLU A O 1
ATOM 1301 N N . GLU A 1 172 ? -57.835 -1.405 94.640 1.00 93.31 172 GLU A N 1
ATOM 1302 C CA . GLU A 1 172 ? -59.053 -0.684 95.023 1.00 93.31 172 GLU A CA 1
ATOM 1303 C C . GLU A 1 172 ? -60.052 -1.590 95.753 1.00 93.31 172 GLU A C 1
ATOM 1305 O O . GLU A 1 172 ? -60.583 -1.215 96.803 1.00 93.31 172 GLU A O 1
ATOM 1310 N N . LEU A 1 173 ? -60.273 -2.807 95.245 1.00 92.69 173 LEU A N 1
ATOM 1311 C CA . LEU A 1 173 ? -61.146 -3.801 95.872 1.00 92.69 173 LEU A CA 1
ATOM 1312 C C . LEU A 1 173 ? -60.633 -4.225 97.250 1.00 92.69 173 LEU A C 1
ATOM 1314 O O . LEU A 1 173 ? -61.442 -4.380 98.165 1.00 92.69 173 LEU A O 1
ATOM 1318 N N . SER A 1 174 ? -59.313 -4.344 97.426 1.00 91.19 174 SER A N 1
ATOM 1319 C CA . SER A 1 174 ? -58.704 -4.673 98.722 1.00 91.19 174 SER A CA 1
ATOM 1320 C C . SER A 1 174 ? -58.922 -3.588 99.787 1.00 91.19 174 SER A C 1
ATOM 1322 O O . SER A 1 174 ? -58.963 -3.886 100.980 1.00 91.19 174 SER A O 1
ATOM 1324 N N . ARG A 1 175 ? -59.096 -2.326 99.365 1.00 92.44 175 ARG A N 1
ATOM 1325 C CA . ARG A 1 175 ? -59.323 -1.167 100.247 1.00 92.44 175 ARG A CA 1
ATOM 1326 C C . ARG A 1 175 ? -60.807 -0.892 100.518 1.00 92.44 175 ARG A C 1
ATOM 1328 O O . ARG A 1 175 ? -61.126 -0.085 101.392 1.00 92.44 175 ARG A O 1
ATOM 1335 N N . ARG A 1 176 ? -61.722 -1.511 99.765 1.00 90.31 176 ARG A N 1
ATOM 1336 C CA . ARG A 1 176 ? -63.163 -1.223 99.809 1.00 90.31 176 ARG A CA 1
ATOM 1337 C C . ARG A 1 176 ? -63.846 -1.850 101.033 1.00 90.31 176 ARG A C 1
ATOM 1339 O O . ARG A 1 176 ? -63.622 -3.007 101.372 1.00 90.31 176 ARG A O 1
ATOM 1346 N N . LEU A 1 177 ? -64.755 -1.091 101.649 1.00 86.12 177 LEU A N 1
ATOM 1347 C CA . LEU A 1 177 ? -65.646 -1.535 102.728 1.00 86.12 177 LEU A CA 1
ATOM 1348 C C . LEU A 1 177 ? -67.110 -1.302 102.300 1.00 86.12 177 LEU A C 1
ATOM 1350 O O . LEU A 1 177 ? -67.447 -0.164 101.965 1.00 86.12 177 LEU A O 1
ATOM 1354 N N . PRO A 1 178 ? -67.993 -2.322 102.302 1.00 81.44 178 PRO A N 1
ATOM 1355 C CA . PRO A 1 178 ? -67.758 -3.720 102.682 1.00 81.44 178 PRO A CA 1
ATOM 1356 C C . PRO A 1 178 ? -66.914 -4.506 101.651 1.00 81.44 178 PRO A C 1
ATOM 1358 O O . PRO A 1 178 ? -66.903 -4.143 100.472 1.00 81.44 178 PRO A O 1
ATOM 1361 N N . PRO A 1 179 ? -66.223 -5.581 102.081 1.00 82.94 179 PRO A N 1
ATOM 1362 C CA . PRO A 1 179 ? -65.377 -6.390 101.206 1.00 82.94 179 PRO A CA 1
ATOM 1363 C C . PRO A 1 179 ? -66.205 -7.141 100.152 1.00 82.94 179 PRO A C 1
ATOM 1365 O O . PRO A 1 179 ? -67.264 -7.690 100.458 1.00 82.94 179 PRO A O 1
ATOM 1368 N N . ALA A 1 180 ? -65.694 -7.205 98.918 1.00 89.56 180 ALA A N 1
ATOM 1369 C CA . ALA A 1 180 ? -66.298 -7.919 97.788 1.00 89.56 180 ALA A CA 1
ATOM 1370 C C . ALA A 1 180 ? -65.420 -9.119 97.360 1.00 89.56 180 ALA A C 1
ATOM 1372 O O . ALA A 1 180 ? -64.750 -9.063 96.324 1.00 89.56 180 ALA A O 1
ATOM 1373 N N . PRO A 1 181 ? -65.395 -10.215 98.145 1.00 90.94 181 PRO A N 1
ATOM 1374 C CA . PRO A 1 181 ? -64.415 -11.293 97.985 1.00 90.94 181 PRO A CA 1
ATOM 1375 C C . PRO A 1 181 ? -64.558 -12.065 96.667 1.00 90.94 181 PRO A C 1
ATOM 1377 O O . PRO A 1 181 ? -63.569 -12.548 96.123 1.00 90.94 181 PRO A O 1
ATOM 1380 N N . GLU A 1 182 ? -65.772 -12.181 96.123 1.00 93.06 182 GLU A N 1
ATOM 1381 C CA . GLU A 1 182 ? -66.002 -12.876 94.851 1.00 93.06 182 GLU A CA 1
ATOM 1382 C C . GLU A 1 182 ? -65.380 -12.127 93.672 1.00 93.06 182 GLU A C 1
ATOM 1384 O O . GLU A 1 182 ? -64.686 -12.730 92.854 1.00 93.06 182 GLU A O 1
ATOM 1389 N N . ARG A 1 183 ? -65.570 -10.801 93.614 1.00 93.50 183 ARG A N 1
ATOM 1390 C CA . ARG A 1 183 ? -64.967 -9.958 92.576 1.00 93.50 183 ARG A CA 1
ATOM 1391 C C . ARG A 1 183 ? -63.448 -9.943 92.702 1.00 93.50 183 ARG A C 1
ATOM 1393 O O . ARG A 1 183 ? -62.770 -10.044 91.687 1.00 93.50 183 ARG A O 1
ATOM 1400 N N . GLN A 1 184 ? -62.921 -9.885 93.924 1.00 93.56 184 GLN A N 1
ATOM 1401 C CA . GLN A 1 184 ? -61.480 -9.953 94.153 1.00 93.56 184 GLN A CA 1
ATOM 1402 C C . GLN A 1 184 ? -60.883 -11.260 93.608 1.00 93.56 184 GLN A C 1
ATOM 1404 O O . GLN A 1 184 ? -59.931 -11.214 92.835 1.00 93.56 184 GLN A O 1
ATOM 1409 N N . ARG A 1 185 ? -61.496 -12.415 93.909 1.00 94.12 185 ARG A N 1
ATOM 1410 C CA . ARG A 1 185 ? -61.068 -13.706 93.343 1.00 94.12 185 ARG A CA 1
ATOM 1411 C C . ARG A 1 185 ? -61.128 -13.712 91.816 1.00 94.12 185 ARG A C 1
ATOM 1413 O O . ARG A 1 185 ? -60.216 -14.228 91.182 1.00 94.12 185 ARG A O 1
ATOM 1420 N N . GLN A 1 186 ? -62.171 -13.131 91.216 1.00 96.12 186 GLN A N 1
ATOM 1421 C CA . GLN A 1 186 ? -62.266 -13.014 89.756 1.00 96.12 186 GLN A CA 1
ATOM 1422 C C . GLN A 1 186 ? -61.110 -12.186 89.179 1.00 96.12 186 GLN A C 1
ATOM 1424 O O . GLN A 1 186 ? -60.448 -12.645 88.249 1.00 96.12 186 GLN A O 1
ATOM 1429 N N . VAL A 1 187 ? -60.817 -11.017 89.754 1.00 95.88 187 VAL A N 1
ATOM 1430 C CA . VAL A 1 187 ? -59.706 -10.162 89.307 1.00 95.88 187 VAL A CA 1
ATOM 1431 C C . VAL A 1 187 ? -58.360 -10.873 89.481 1.00 95.88 187 VAL A C 1
ATOM 1433 O O . VAL A 1 187 ? -57.550 -10.851 88.561 1.00 95.88 187 VAL A O 1
ATOM 1436 N N . GLU A 1 188 ? -58.138 -11.591 90.584 1.00 94.88 188 GLU A N 1
ATOM 1437 C CA . GLU A 1 188 ? -56.932 -12.409 90.793 1.00 94.88 188 GLU A CA 1
ATOM 1438 C C . GLU A 1 188 ? -56.811 -13.537 89.749 1.00 94.88 188 GLU A C 1
ATOM 1440 O O . GLU A 1 188 ? -55.738 -13.761 89.177 1.00 94.88 188 GLU A O 1
ATOM 1445 N N . THR A 1 189 ? -57.917 -14.217 89.417 1.00 96.62 189 THR A N 1
ATOM 1446 C CA . THR A 1 189 ? -57.916 -15.218 88.337 1.00 96.62 189 THR A CA 1
ATOM 1447 C C . THR A 1 189 ? -57.629 -14.589 86.974 1.00 96.62 189 THR A C 1
ATOM 1449 O O . THR A 1 189 ? -56.838 -15.139 86.211 1.00 96.62 189 THR A O 1
ATOM 1452 N N . TRP A 1 190 ? -58.175 -13.410 86.669 1.00 97.56 190 TRP A N 1
ATOM 1453 C CA . TRP A 1 190 ? -57.859 -12.698 85.431 1.00 97.56 190 TRP A CA 1
ATOM 1454 C C . TRP A 1 190 ? -56.413 -12.211 85.393 1.00 97.56 190 TRP A C 1
ATOM 1456 O O . TRP A 1 190 ? -55.780 -12.333 84.351 1.00 97.56 190 TRP A O 1
ATOM 1466 N N . LEU A 1 191 ? -55.856 -11.737 86.509 1.00 97.06 191 LEU A N 1
ATOM 1467 C CA . LEU A 1 191 ? -54.451 -11.341 86.616 1.00 97.06 191 LEU A CA 1
ATOM 1468 C C . LEU A 1 191 ? -53.509 -12.518 86.366 1.00 97.06 191 LEU A C 1
ATOM 1470 O O . LEU A 1 191 ? -52.551 -12.384 85.607 1.00 97.06 191 LEU A O 1
ATOM 1474 N N . SER A 1 192 ? -53.784 -13.687 86.948 1.00 96.31 192 SER A N 1
ATOM 1475 C CA . SER A 1 192 ? -52.979 -14.892 86.697 1.00 96.31 192 SER A CA 1
ATOM 1476 C C . SER A 1 192 ? -53.080 -15.363 85.240 1.00 96.31 192 SER A C 1
ATOM 1478 O O . SER A 1 192 ? -52.061 -15.653 84.618 1.00 96.31 192 SER A O 1
ATOM 1480 N N . GLN A 1 193 ? -54.279 -15.350 84.649 1.00 96.94 193 GLN A N 1
ATOM 1481 C CA . GLN A 1 193 ? -54.475 -15.701 83.237 1.00 96.94 193 GLN A CA 1
ATOM 1482 C C . GLN A 1 193 ? -53.789 -14.703 82.295 1.00 96.94 193 GLN A C 1
ATOM 1484 O O . GLN A 1 193 ? -53.098 -15.108 81.361 1.00 96.94 193 GLN A O 1
ATOM 1489 N N . ARG A 1 194 ? -53.950 -13.397 82.540 1.00 96.38 194 ARG A N 1
ATOM 1490 C CA . ARG A 1 194 ? -53.369 -12.332 81.712 1.00 96.38 194 ARG A CA 1
ATOM 1491 C C . ARG A 1 194 ? -51.855 -12.267 81.846 1.00 96.38 194 ARG A C 1
ATOM 1493 O O . ARG A 1 194 ? -51.191 -12.105 80.831 1.00 96.38 194 ARG A O 1
ATOM 1500 N N . SER A 1 195 ? -51.300 -12.455 83.044 1.00 95.62 195 SER A N 1
ATOM 1501 C CA . SER A 1 195 ? -49.843 -12.497 83.238 1.00 95.62 195 SER A CA 1
ATOM 1502 C C . SER A 1 195 ? -49.205 -13.717 82.566 1.00 95.62 195 SER A C 1
ATOM 1504 O O . SER A 1 195 ? -48.196 -13.565 81.884 1.00 95.62 195 SER A O 1
ATOM 1506 N N . ALA A 1 196 ? -49.827 -14.900 82.640 1.00 96.62 196 ALA A N 1
ATOM 1507 C CA . ALA A 1 196 ? -49.372 -16.070 81.885 1.00 96.62 196 ALA A CA 1
ATOM 1508 C C . ALA A 1 196 ? -49.441 -15.844 80.361 1.00 96.62 196 ALA A C 1
ATOM 1510 O O . ALA A 1 196 ? -48.504 -16.184 79.637 1.00 96.62 196 ALA A O 1
ATOM 1511 N N . ALA A 1 197 ? -50.525 -15.230 79.871 1.00 96.56 197 ALA A N 1
ATOM 1512 C CA . ALA A 1 197 ? -50.664 -14.878 78.460 1.00 96.56 197 ALA A CA 1
ATOM 1513 C C . ALA A 1 197 ? -49.632 -13.823 78.016 1.00 96.56 197 ALA A C 1
ATOM 1515 O O . ALA A 1 197 ? -49.115 -13.914 76.904 1.00 96.56 197 ALA A O 1
ATOM 1516 N N . LEU A 1 198 ? -49.299 -12.853 78.877 1.00 97.25 198 LEU A N 1
ATOM 1517 C CA . LEU A 1 198 ? -48.271 -11.846 78.610 1.00 97.25 198 LEU A CA 1
ATOM 1518 C C . LEU A 1 198 ? -46.898 -12.498 78.422 1.00 97.25 198 LEU A C 1
ATOM 1520 O O . LEU A 1 198 ? -46.202 -12.161 77.471 1.00 97.25 198 LEU A O 1
ATOM 1524 N N . GLU A 1 199 ? -46.510 -13.438 79.284 1.00 96.88 199 GLU A N 1
ATOM 1525 C CA . GLU A 1 199 ? -45.217 -14.123 79.154 1.00 96.88 199 GLU A CA 1
ATOM 1526 C C . GLU A 1 199 ? -45.133 -14.954 77.864 1.00 96.88 199 GLU A C 1
ATOM 1528 O O . GLU A 1 199 ? -44.123 -14.904 77.158 1.00 96.88 199 GLU A O 1
ATOM 1533 N N . ALA A 1 200 ? -46.220 -15.631 77.475 1.00 96.31 200 ALA A N 1
ATOM 1534 C CA . ALA A 1 200 ? -46.295 -16.288 76.169 1.00 96.31 200 ALA A CA 1
ATOM 1535 C C . ALA A 1 200 ? -46.143 -15.279 75.013 1.00 96.31 200 ALA A C 1
ATOM 1537 O O . ALA A 1 200 ? -45.393 -15.522 74.065 1.00 96.31 200 ALA A O 1
ATOM 1538 N N . GLN A 1 201 ? -46.798 -14.117 75.110 1.00 96.62 201 GLN A N 1
ATOM 1539 C CA . GLN A 1 201 ? -46.740 -13.073 74.088 1.00 96.62 201 GLN A CA 1
ATOM 1540 C C . GLN A 1 201 ? -45.364 -12.390 74.007 1.00 96.62 201 GLN A C 1
ATOM 1542 O O . GLN A 1 201 ? -44.910 -12.075 72.906 1.00 96.62 201 GLN A O 1
ATOM 1547 N N . LYS A 1 202 ? -44.653 -12.223 75.129 1.00 96.81 202 LYS A N 1
ATOM 1548 C CA . LYS A 1 202 ? -43.246 -11.784 75.152 1.00 96.81 202 LYS A CA 1
ATOM 1549 C C . LYS A 1 202 ? -42.327 -12.794 74.465 1.00 96.81 202 LYS A C 1
ATOM 1551 O O . LYS A 1 202 ? -41.403 -12.393 73.760 1.00 96.81 202 LYS A O 1
ATOM 1556 N N . GLY A 1 203 ? -42.601 -14.094 74.607 1.00 96.56 203 GLY A N 1
ATOM 1557 C CA . GLY A 1 203 ? -41.920 -15.148 73.847 1.00 96.56 203 GLY A CA 1
ATOM 1558 C C . GLY A 1 203 ? -42.134 -15.022 72.332 1.00 96.56 203 GLY A C 1
ATOM 1559 O O . GLY A 1 203 ? -41.191 -15.150 71.554 1.00 96.56 203 GLY A O 1
ATOM 1560 N N . VAL A 1 204 ? -43.356 -14.693 71.899 1.00 96.44 204 VAL A N 1
ATOM 1561 C CA . VAL A 1 204 ? -43.642 -14.403 70.481 1.00 96.44 204 VAL A CA 1
ATOM 1562 C C . VAL A 1 204 ? -42.911 -13.139 70.025 1.00 96.44 204 VAL A C 1
ATOM 1564 O O . VAL A 1 204 ? -42.287 -13.146 68.967 1.00 96.44 204 VAL A O 1
ATOM 1567 N N . GLN A 1 205 ? -42.943 -12.064 70.819 1.00 97.06 205 GLN A N 1
ATOM 1568 C CA . GLN A 1 205 ? -42.252 -10.811 70.504 1.00 97.06 205 GLN A CA 1
ATOM 1569 C C . GLN A 1 205 ? -40.742 -11.025 70.326 1.00 97.06 205 GLN A C 1
ATOM 1571 O O . GLN A 1 205 ? -40.181 -10.548 69.341 1.00 97.06 205 GLN A O 1
ATOM 1576 N N . SER A 1 206 ? -40.090 -11.761 71.230 1.00 96.38 206 SER A N 1
ATOM 1577 C CA . SER A 1 206 ? -38.652 -12.035 71.134 1.00 96.38 206 SER A CA 1
ATOM 1578 C C . SER A 1 206 ? -38.309 -12.876 69.900 1.00 96.38 206 SER A C 1
ATOM 1580 O O . SER A 1 206 ? -37.359 -12.549 69.191 1.00 96.38 206 SER A O 1
ATOM 1582 N N . SER A 1 207 ? -39.128 -13.881 69.564 1.00 96.19 207 SER A N 1
ATOM 1583 C CA . SER A 1 207 ? -38.984 -14.645 68.316 1.00 96.19 207 SER A CA 1
ATOM 1584 C C . SER A 1 207 ? -39.079 -13.743 67.082 1.00 96.19 207 SER A C 1
ATOM 1586 O O . SER A 1 207 ? -38.233 -13.822 66.195 1.00 96.19 207 SER A O 1
ATOM 1588 N N . ARG A 1 208 ? -40.057 -12.826 67.039 1.00 96.19 208 ARG A N 1
ATOM 1589 C CA . ARG A 1 208 ? -40.212 -11.880 65.917 1.00 96.19 208 ARG A CA 1
ATOM 1590 C C . ARG A 1 208 ? -39.073 -10.869 65.823 1.00 96.19 208 ARG A C 1
ATOM 1592 O O . ARG A 1 208 ? -38.678 -10.501 64.723 1.00 96.19 208 ARG A O 1
ATOM 1599 N N . GLN A 1 209 ? -38.505 -10.444 66.949 1.00 95.50 209 GLN A N 1
ATOM 1600 C CA . GLN A 1 209 ? -37.315 -9.589 66.954 1.00 95.50 209 GLN A CA 1
ATOM 1601 C C . GLN A 1 209 ? -36.083 -10.317 66.401 1.00 95.50 209 GLN A C 1
ATOM 1603 O O . GLN A 1 209 ? -35.317 -9.726 65.643 1.00 95.50 209 GLN A O 1
ATOM 1608 N N . LEU A 1 210 ? -35.904 -11.602 66.722 1.00 96.25 210 LEU A N 1
ATOM 1609 C CA . LEU A 1 210 ? -34.828 -12.411 66.140 1.00 96.25 210 LEU A CA 1
ATOM 1610 C C . LEU A 1 210 ? -35.019 -12.609 64.631 1.00 96.25 210 LEU A C 1
ATOM 1612 O O . LEU A 1 210 ? -34.056 -12.485 63.875 1.00 96.25 210 LEU A O 1
ATOM 1616 N N . GLU A 1 211 ? -36.251 -12.854 64.181 1.00 95.38 211 GLU A N 1
ATOM 1617 C CA . GLU A 1 211 ? -36.582 -12.914 62.752 1.00 95.38 211 GLU A CA 1
ATOM 1618 C C . GLU A 1 211 ? -36.290 -11.588 62.040 1.00 95.38 211 GLU A C 1
ATOM 1620 O O . GLU A 1 211 ? -35.764 -11.603 60.926 1.00 95.38 211 GLU A O 1
ATOM 1625 N N . LEU A 1 212 ? -36.572 -10.448 62.682 1.00 96.25 212 LEU A N 1
ATOM 1626 C CA . LEU A 1 212 ? -36.277 -9.123 62.136 1.00 96.25 212 LEU A CA 1
ATOM 1627 C C . LEU A 1 212 ? -34.771 -8.924 61.941 1.00 96.25 212 LEU A C 1
ATOM 1629 O O . LEU A 1 212 ? -34.342 -8.523 60.860 1.00 96.25 212 LEU A O 1
ATOM 1633 N N . ILE A 1 213 ? -33.968 -9.264 62.955 1.00 95.44 213 ILE A N 1
ATOM 1634 C CA . ILE A 1 213 ? -32.501 -9.191 62.886 1.00 95.44 213 ILE A CA 1
ATOM 1635 C C . ILE A 1 213 ? -31.969 -10.106 61.773 1.00 95.44 213 ILE A C 1
ATOM 1637 O O . ILE A 1 213 ? -31.080 -9.714 61.015 1.00 95.44 213 ILE A O 1
ATOM 1641 N N . ALA A 1 214 ? -32.523 -11.315 61.640 1.00 94.75 214 ALA A N 1
ATOM 1642 C CA . ALA A 1 214 ? -32.135 -12.252 60.590 1.00 94.75 214 ALA A CA 1
ATOM 1643 C C . ALA A 1 214 ? -32.488 -11.731 59.184 1.00 94.75 214 ALA A C 1
ATOM 1645 O O . ALA A 1 214 ? -31.661 -11.816 58.273 1.00 94.75 214 ALA A O 1
ATOM 1646 N N . ALA A 1 215 ? -33.680 -11.153 59.004 1.00 94.56 215 ALA A N 1
ATOM 1647 C CA . ALA A 1 215 ? -34.103 -10.555 57.738 1.00 94.56 215 ALA A CA 1
ATOM 1648 C C . ALA A 1 215 ? -33.238 -9.339 57.361 1.00 94.56 215 ALA A C 1
ATOM 1650 O O . ALA A 1 215 ? -32.817 -9.212 56.212 1.00 94.56 215 ALA A O 1
ATOM 1651 N N . GLU A 1 216 ? -32.904 -8.488 58.333 1.00 95.38 216 GLU A N 1
ATOM 1652 C CA . GLU A 1 216 ? -32.012 -7.340 58.146 1.00 95.38 216 GLU A CA 1
ATOM 1653 C C . GLU A 1 216 ? -30.596 -7.776 57.743 1.00 95.38 216 GLU A C 1
ATOM 1655 O O . GLU A 1 216 ? -29.991 -7.206 56.833 1.00 95.38 216 GLU A O 1
ATOM 1660 N N . ALA A 1 217 ? -30.061 -8.816 58.390 1.00 94.75 217 ALA A N 1
ATOM 1661 C CA . ALA A 1 217 ? -28.756 -9.372 58.050 1.00 94.75 217 ALA A CA 1
ATOM 1662 C C . ALA A 1 217 ? -28.731 -9.950 56.624 1.00 94.75 217 ALA A C 1
ATOM 1664 O O . ALA A 1 217 ? -27.764 -9.725 55.894 1.00 94.75 217 ALA A O 1
ATOM 1665 N N . ALA A 1 218 ? -29.796 -10.647 56.211 1.00 92.50 218 ALA A N 1
ATOM 1666 C CA . ALA A 1 218 ? -29.937 -11.182 54.857 1.00 92.50 218 ALA A CA 1
ATOM 1667 C C . ALA A 1 218 ? -30.040 -10.073 53.796 1.00 92.50 218 ALA A C 1
ATOM 1669 O O . ALA A 1 218 ? -29.413 -10.177 52.739 1.00 92.50 218 ALA A O 1
ATOM 1670 N N . LEU A 1 219 ? -30.774 -8.991 54.085 1.00 93.69 219 LEU A N 1
ATOM 1671 C CA . LEU A 1 219 ? -30.850 -7.817 53.214 1.00 93.69 219 LEU A CA 1
ATOM 1672 C C . LEU A 1 219 ? -29.467 -7.180 53.029 1.00 93.69 219 LEU A C 1
ATOM 1674 O O . LEU A 1 219 ? -28.995 -7.077 51.899 1.00 93.69 219 LEU A O 1
ATOM 1678 N N . ARG A 1 220 ? -28.764 -6.871 54.127 1.00 94.31 220 ARG A N 1
ATOM 1679 C CA . ARG A 1 220 ? -27.415 -6.283 54.064 1.00 94.31 220 ARG A CA 1
ATOM 1680 C C . ARG A 1 220 ? -26.399 -7.173 53.354 1.00 94.31 220 ARG A C 1
ATOM 1682 O O . ARG A 1 220 ? -25.478 -6.669 52.718 1.00 94.31 220 ARG A O 1
ATOM 1689 N N . ALA A 1 221 ? -26.508 -8.494 53.494 1.00 92.69 221 ALA A N 1
ATOM 1690 C CA . ALA A 1 221 ? -25.632 -9.422 52.784 1.00 92.69 221 ALA A CA 1
ATOM 1691 C C . ALA A 1 221 ? -25.848 -9.347 51.263 1.00 92.69 221 ALA A C 1
ATOM 1693 O O . ALA A 1 221 ? -24.872 -9.297 50.518 1.00 92.69 221 ALA A O 1
ATOM 1694 N N . ALA A 1 222 ? -27.105 -9.280 50.817 1.00 92.12 222 ALA A N 1
ATOM 1695 C CA . ALA A 1 222 ? -27.443 -9.146 49.403 1.00 92.12 222 ALA A CA 1
ATOM 1696 C C . ALA A 1 2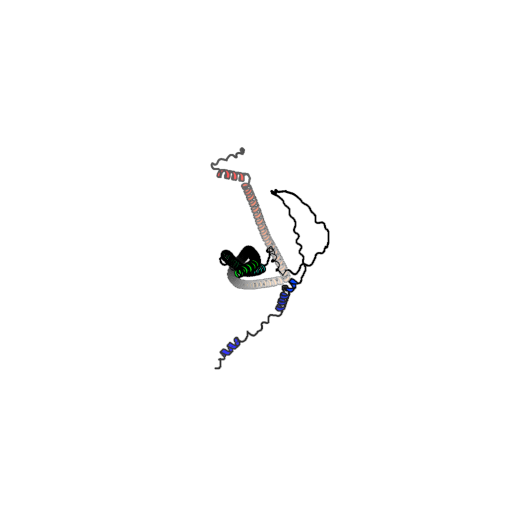22 ? -27.052 -7.769 48.831 1.00 92.12 222 ALA A C 1
ATOM 1698 O O . ALA A 1 222 ? -26.551 -7.702 47.712 1.00 92.12 222 ALA A O 1
ATOM 1699 N N . GLU A 1 223 ? -27.220 -6.686 49.599 1.00 92.44 223 GLU A N 1
ATOM 1700 C CA . GLU A 1 223 ? -26.777 -5.335 49.213 1.00 92.44 223 GLU A CA 1
ATOM 1701 C C . GLU A 1 223 ? -25.258 -5.275 49.009 1.00 92.44 223 GLU A C 1
ATOM 1703 O O . GLU A 1 223 ? -24.794 -4.789 47.984 1.00 92.44 223 GLU A O 1
ATOM 1708 N N . ARG A 1 224 ? -24.470 -5.872 49.913 1.00 93.00 224 ARG A N 1
ATOM 1709 C CA . ARG A 1 224 ? -23.008 -5.948 49.744 1.00 93.00 224 ARG A CA 1
ATOM 1710 C C . ARG A 1 224 ? -22.589 -6.748 48.515 1.00 93.00 224 ARG A C 1
ATOM 1712 O O . ARG A 1 224 ? -21.603 -6.399 47.874 1.00 93.00 224 ARG A O 1
ATOM 1719 N N . GLU A 1 225 ? -23.295 -7.834 48.193 1.00 89.81 225 GLU A N 1
ATOM 1720 C CA . GLU A 1 225 ? -23.019 -8.576 46.956 1.00 89.81 225 GLU A CA 1
ATOM 1721 C C . GLU A 1 225 ? -23.362 -7.733 45.719 1.00 89.81 225 GLU A C 1
ATOM 1723 O O . GLU A 1 225 ? -22.643 -7.792 44.723 1.00 89.81 225 GLU A O 1
ATOM 1728 N N . LEU A 1 226 ? -24.420 -6.918 45.784 1.00 90.88 226 LEU A N 1
ATOM 1729 C CA . LEU A 1 226 ? -24.788 -5.998 44.711 1.00 90.88 226 LEU A CA 1
ATOM 1730 C C . LEU A 1 226 ? -23.715 -4.927 44.489 1.00 90.88 226 LEU A C 1
ATOM 1732 O O . LEU A 1 226 ? -23.313 -4.729 43.343 1.00 90.88 226 LEU A O 1
ATOM 1736 N N . ASP A 1 227 ? -23.225 -4.303 45.560 1.00 90.56 227 ASP A N 1
ATOM 1737 C CA . ASP A 1 227 ? -22.150 -3.305 45.499 1.00 90.56 227 ASP A CA 1
ATOM 1738 C C . ASP A 1 227 ? -20.877 -3.908 44.888 1.00 90.56 227 ASP A C 1
ATOM 1740 O O . ASP A 1 227 ? -20.308 -3.368 43.941 1.00 90.56 227 ASP A O 1
ATOM 1744 N N . PHE A 1 228 ? -20.490 -5.102 45.340 1.00 88.62 228 PHE A N 1
ATOM 1745 C CA . PHE A 1 228 ? -19.323 -5.810 44.816 1.00 88.62 228 PHE A CA 1
ATOM 1746 C C . PHE A 1 228 ? -19.454 -6.169 43.325 1.00 88.62 228 PHE A C 1
ATOM 1748 O O . PHE A 1 228 ? -18.490 -6.081 42.563 1.00 88.62 228 PHE A O 1
ATOM 1755 N N . LEU A 1 229 ? -20.648 -6.568 42.871 1.00 88.25 229 LEU A N 1
ATOM 1756 C CA . LEU A 1 229 ? -20.896 -6.829 41.450 1.00 88.25 229 LEU A CA 1
ATOM 1757 C C . LEU A 1 229 ? -20.950 -5.546 40.612 1.00 88.25 229 LEU A C 1
ATOM 1759 O O . LEU A 1 229 ? -20.640 -5.605 39.420 1.00 88.25 229 LEU A O 1
ATOM 1763 N N . ALA A 1 230 ? -21.345 -4.414 41.198 1.00 86.69 230 ALA A N 1
ATOM 1764 C CA . ALA A 1 230 ? -21.313 -3.118 40.531 1.00 86.69 230 ALA A CA 1
ATOM 1765 C C . ALA A 1 230 ? -19.866 -2.667 40.283 1.00 86.69 230 ALA A C 1
ATOM 1767 O O . ALA A 1 230 ? -19.532 -2.351 39.142 1.00 86.69 230 ALA A O 1
ATOM 1768 N N . GLU A 1 231 ? -18.996 -2.759 41.292 1.00 87.25 231 GLU A N 1
ATOM 1769 C CA . GLU A 1 231 ? -17.556 -2.493 41.150 1.00 87.25 231 GLU A CA 1
ATOM 1770 C C . GLU A 1 231 ? -16.921 -3.408 40.088 1.00 87.25 231 GLU A C 1
ATOM 1772 O O . GLU A 1 231 ? -16.274 -2.937 39.153 1.00 87.25 231 GLU A O 1
ATOM 1777 N N . ALA A 1 232 ? -17.197 -4.718 40.145 1.00 84.19 232 ALA A N 1
ATOM 1778 C CA . ALA A 1 232 ? -16.688 -5.671 39.156 1.00 84.19 232 ALA A CA 1
ATOM 1779 C C . ALA A 1 232 ? -17.170 -5.367 37.724 1.00 84.19 232 ALA A C 1
ATOM 1781 O O . ALA A 1 232 ? -16.455 -5.614 36.751 1.00 84.19 232 ALA A O 1
ATOM 1782 N N . LYS A 1 233 ? -18.390 -4.837 37.566 1.00 84.75 233 LYS A N 1
ATOM 1783 C CA . LYS A 1 233 ? -18.913 -4.423 36.260 1.00 84.75 233 LYS A CA 1
ATOM 1784 C C . LYS A 1 233 ? -18.144 -3.217 35.716 1.00 84.75 233 LYS A C 1
ATOM 1786 O O . LYS A 1 233 ? -17.795 -3.224 34.537 1.00 84.75 233 LYS A O 1
ATOM 1791 N N . GLU A 1 234 ? -17.883 -2.213 36.550 1.00 85.56 234 GLU A N 1
ATOM 1792 C CA . GLU A 1 234 ? -17.109 -1.029 36.163 1.00 85.56 234 GLU A CA 1
ATOM 1793 C C . GLU A 1 234 ? -15.680 -1.402 35.750 1.00 85.56 234 GLU A C 1
ATOM 1795 O O . GLU A 1 234 ? -15.189 -0.915 34.732 1.00 85.56 234 GLU A O 1
ATOM 1800 N N . GLU A 1 235 ? -15.038 -2.333 36.463 1.00 82.38 235 GLU A N 1
ATOM 1801 C CA . GLU A 1 235 ? -13.713 -2.850 36.098 1.00 82.38 235 GLU A CA 1
ATOM 1802 C C . GLU A 1 235 ? -13.712 -3.558 34.735 1.00 82.38 235 GLU A C 1
ATOM 1804 O O . GLU A 1 235 ? -12.820 -3.324 33.915 1.00 82.38 235 GLU A O 1
ATOM 1809 N N . VAL A 1 236 ? -14.721 -4.393 34.454 1.00 79.44 236 VAL A N 1
ATOM 1810 C CA . VAL A 1 236 ? -14.854 -5.076 33.155 1.00 79.44 236 VAL A CA 1
ATOM 1811 C C . VAL A 1 236 ? -15.110 -4.076 32.028 1.00 79.44 236 VAL A C 1
ATOM 1813 O O . VAL A 1 236 ? -14.507 -4.194 30.961 1.00 79.44 236 VAL A O 1
ATOM 1816 N N . GLU A 1 237 ? -15.968 -3.076 32.241 1.00 83.19 237 GLU A N 1
ATOM 1817 C CA . GLU A 1 237 ? -16.229 -2.026 31.249 1.00 83.19 237 GLU A CA 1
ATOM 1818 C C . GLU A 1 237 ? -14.978 -1.169 30.994 1.00 83.19 237 GLU A C 1
ATOM 1820 O O . GLU A 1 237 ? -14.658 -0.878 29.839 1.00 83.19 237 GLU A O 1
ATOM 1825 N N . ALA A 1 238 ? -14.211 -0.836 32.037 1.00 81.62 238 ALA A N 1
ATOM 1826 C CA . ALA A 1 238 ? -12.938 -0.131 31.909 1.00 81.62 238 ALA A CA 1
ATOM 1827 C C . ALA A 1 238 ? -11.886 -0.965 31.154 1.00 81.62 238 ALA A C 1
ATOM 1829 O O . ALA A 1 238 ? -11.193 -0.440 30.275 1.00 81.62 238 ALA A O 1
ATOM 1830 N N . ALA A 1 239 ? -11.796 -2.269 31.435 1.00 78.38 239 ALA A N 1
ATOM 1831 C CA . ALA A 1 239 ? -10.911 -3.185 30.721 1.00 78.38 239 ALA A CA 1
ATOM 1832 C C . ALA A 1 239 ? -11.287 -3.276 29.233 1.00 78.38 239 ALA A C 1
ATOM 1834 O O . ALA A 1 239 ? -10.425 -3.069 28.377 1.00 78.38 239 ALA A O 1
ATOM 1835 N N . GLN A 1 240 ? -12.572 -3.461 28.910 1.00 81.50 240 GLN A N 1
ATOM 1836 C CA . GLN A 1 240 ? -13.069 -3.483 27.527 1.00 81.50 240 GLN A CA 1
ATOM 1837 C C . GLN A 1 240 ? -12.821 -2.155 26.797 1.00 81.50 240 GLN A C 1
ATOM 1839 O O . GLN A 1 240 ? -12.425 -2.145 25.628 1.00 81.50 240 GLN A O 1
ATOM 1844 N N . ALA A 1 241 ? -13.001 -1.017 27.471 1.00 82.88 241 ALA A N 1
ATOM 1845 C CA . ALA A 1 241 ? -12.673 0.291 26.911 1.00 82.88 241 ALA A CA 1
ATOM 1846 C C . ALA A 1 241 ? -11.168 0.419 26.601 1.00 82.88 241 ALA A C 1
ATOM 1848 O O . ALA A 1 241 ? -10.791 0.937 25.550 1.00 82.88 241 ALA A O 1
ATOM 1849 N N . SER A 1 242 ? -10.297 -0.105 27.468 1.00 81.62 242 SER A N 1
ATOM 1850 C CA . SER A 1 242 ? -8.847 -0.109 27.231 1.00 81.62 242 SER A CA 1
ATOM 1851 C C . SER A 1 242 ? -8.436 -1.038 26.076 1.00 81.62 242 SER A C 1
ATOM 1853 O O . SER A 1 242 ? -7.612 -0.666 25.235 1.00 81.62 242 SER A O 1
ATOM 1855 N N . GLU A 1 243 ? -9.054 -2.216 25.961 1.00 77.56 243 GLU A N 1
ATOM 1856 C CA . GLU A 1 243 ? -8.809 -3.163 24.868 1.00 77.56 243 GLU A CA 1
ATOM 1857 C C . GLU A 1 243 ? -9.292 -2.605 23.528 1.00 77.56 243 GLU A C 1
ATOM 1859 O O . GLU A 1 243 ? -8.576 -2.653 22.531 1.00 77.56 243 GLU A O 1
ATOM 1864 N N . THR A 1 244 ? -10.476 -1.994 23.489 1.00 83.69 244 THR A N 1
ATOM 1865 C CA . THR A 1 244 ? -10.985 -1.350 22.268 1.00 83.69 244 THR A CA 1
ATOM 1866 C C . THR A 1 244 ? -10.148 -0.134 21.870 1.00 83.69 244 THR A C 1
ATOM 1868 O O . THR A 1 244 ? -9.866 0.052 20.683 1.00 83.69 244 THR A O 1
ATOM 1871 N N . ALA A 1 245 ? -9.667 0.656 22.834 1.00 84.50 245 ALA A N 1
ATOM 1872 C CA . ALA A 1 245 ? -8.736 1.750 22.574 1.00 84.50 245 ALA A CA 1
ATOM 1873 C C . ALA A 1 245 ? -7.414 1.236 21.975 1.00 84.50 245 ALA A C 1
ATOM 1875 O O . ALA A 1 245 ? -6.976 1.740 20.940 1.00 84.50 245 ALA A O 1
ATOM 1876 N N . THR A 1 246 ? -6.813 0.190 22.547 1.00 84.06 246 THR A N 1
ATOM 1877 C CA . THR A 1 246 ? -5.575 -0.409 22.012 1.00 84.06 246 THR A CA 1
ATOM 1878 C C . THR A 1 246 ? -5.785 -1.073 20.645 1.00 84.06 246 THR A C 1
ATOM 1880 O O . THR A 1 246 ? -4.972 -0.885 19.736 1.00 84.06 246 THR A O 1
ATOM 1883 N N . ALA A 1 247 ? -6.906 -1.766 20.429 1.00 82.69 247 ALA A N 1
ATOM 1884 C CA . ALA A 1 247 ? -7.278 -2.330 19.130 1.00 82.69 247 ALA A CA 1
ATOM 1885 C C . ALA A 1 247 ? -7.493 -1.240 18.062 1.00 82.69 247 ALA A C 1
ATOM 1887 O O . ALA A 1 247 ? -7.045 -1.372 16.924 1.00 82.69 247 ALA A O 1
ATOM 1888 N N . SER A 1 248 ? -8.132 -0.124 18.418 1.00 86.81 248 SER A N 1
ATOM 1889 C CA . SER A 1 248 ? -8.325 0.998 17.491 1.00 86.81 248 SER A CA 1
ATOM 1890 C C . SER A 1 248 ? -7.010 1.710 17.150 1.00 86.81 248 SER A C 1
ATOM 1892 O O . SER A 1 248 ? -6.787 2.046 15.986 1.00 86.81 248 SER A O 1
ATOM 1894 N N . ALA A 1 249 ? -6.106 1.871 18.124 1.00 86.06 249 ALA A N 1
ATOM 1895 C CA . ALA A 1 249 ? -4.779 2.444 17.915 1.00 86.06 249 ALA A CA 1
ATOM 1896 C C . ALA A 1 249 ? -3.925 1.566 16.986 1.00 86.06 249 ALA A C 1
ATOM 1898 O O . ALA A 1 249 ? -3.366 2.061 16.008 1.00 86.06 249 ALA A O 1
ATOM 1899 N N . THR A 1 250 ? -3.893 0.252 17.225 1.00 85.19 250 THR A N 1
ATOM 1900 C CA . THR A 1 250 ? -3.179 -0.698 16.354 1.00 85.19 250 THR A CA 1
ATOM 1901 C C . THR A 1 250 ? -3.770 -0.736 14.941 1.00 85.19 250 THR A C 1
ATOM 1903 O O . THR A 1 250 ? -3.023 -0.715 13.962 1.00 85.19 250 THR A O 1
ATOM 1906 N N . ALA A 1 251 ? -5.100 -0.693 14.799 1.00 86.50 251 ALA A N 1
ATOM 1907 C CA . ALA A 1 251 ? -5.753 -0.584 13.495 1.00 86.50 251 ALA A CA 1
ATOM 1908 C C . ALA A 1 251 ? -5.398 0.727 12.766 1.00 86.50 251 ALA A C 1
ATOM 1910 O O . ALA A 1 251 ? -5.178 0.718 11.553 1.00 86.50 251 ALA A O 1
ATOM 1911 N N . ALA A 1 252 ? -5.309 1.854 13.480 1.00 87.75 252 ALA A N 1
ATOM 1912 C CA . ALA A 1 252 ? -4.889 3.132 12.907 1.00 87.75 252 ALA A CA 1
ATOM 1913 C C . ALA A 1 252 ? -3.425 3.101 12.434 1.00 87.75 252 ALA A C 1
ATOM 1915 O O . ALA A 1 252 ? -3.119 3.589 11.344 1.00 87.75 252 ALA A O 1
ATOM 1916 N N . GLU A 1 253 ? -2.527 2.477 13.199 1.00 88.94 253 GLU A N 1
ATOM 1917 C CA . GLU A 1 253 ? -1.129 2.293 12.795 1.00 88.94 253 GLU A CA 1
ATOM 1918 C C . GLU A 1 253 ? -0.987 1.426 11.538 1.00 88.94 253 GLU A C 1
ATOM 1920 O O . GLU A 1 253 ? -0.182 1.750 10.658 1.00 88.94 253 GLU A O 1
ATOM 1925 N N . LEU A 1 254 ? -1.770 0.346 11.428 1.00 87.94 254 LEU A N 1
ATOM 1926 C CA . LEU A 1 254 ? -1.781 -0.511 10.240 1.00 87.94 254 LEU A CA 1
ATOM 1927 C C . LEU A 1 254 ? -2.269 0.250 9.004 1.00 87.94 254 LEU A C 1
ATOM 1929 O O . LEU A 1 254 ? -1.567 0.252 7.992 1.00 87.94 254 LEU A O 1
ATOM 1933 N N . ARG A 1 255 ? -3.379 0.994 9.109 1.00 88.06 255 ARG A N 1
ATOM 1934 C CA . ARG A 1 255 ? -3.870 1.852 8.014 1.00 88.06 255 ARG A CA 1
ATOM 1935 C C . ARG A 1 255 ? -2.823 2.876 7.578 1.00 88.06 255 ARG A C 1
ATOM 1937 O O . ARG A 1 255 ? -2.558 3.019 6.389 1.00 88.06 255 ARG A O 1
ATOM 1944 N N . ALA A 1 256 ? -2.141 3.524 8.524 1.00 90.44 256 ALA A N 1
ATOM 1945 C CA . ALA A 1 256 ? -1.078 4.477 8.202 1.00 90.44 256 ALA A CA 1
ATOM 1946 C C . ALA A 1 256 ? 0.124 3.816 7.493 1.00 90.44 256 ALA A C 1
ATOM 1948 O O . ALA A 1 256 ? 0.780 4.443 6.656 1.00 90.44 256 ALA A O 1
ATOM 1949 N N . ARG A 1 257 ? 0.449 2.553 7.808 1.00 90.19 257 ARG A N 1
ATOM 1950 C CA . ARG A 1 257 ? 1.485 1.790 7.085 1.00 90.19 257 ARG A CA 1
ATOM 1951 C C . ARG A 1 257 ? 1.038 1.436 5.668 1.00 90.19 257 ARG A C 1
ATOM 1953 O O . ARG A 1 257 ? 1.834 1.601 4.743 1.00 90.19 257 ARG A O 1
ATOM 1960 N N . GLU A 1 258 ? -0.208 1.009 5.493 1.00 90.69 258 GLU A N 1
ATOM 1961 C CA . GLU A 1 258 ? -0.795 0.710 4.183 1.00 90.69 258 GLU A CA 1
ATOM 1962 C C . GLU A 1 258 ? -0.832 1.953 3.288 1.00 90.69 258 GLU A C 1
ATOM 1964 O O . GLU A 1 258 ? -0.368 1.904 2.151 1.00 90.69 258 GLU A O 1
ATOM 1969 N N . GLU A 1 259 ? -1.265 3.101 3.810 1.00 91.06 259 GLU A N 1
ATOM 1970 C CA . GLU A 1 259 ? -1.274 4.370 3.075 1.00 91.06 259 GLU A CA 1
ATOM 1971 C C . GLU A 1 259 ? 0.127 4.779 2.606 1.00 91.06 259 GLU A C 1
ATOM 1973 O O . GLU A 1 259 ? 0.312 5.169 1.449 1.00 91.06 259 GLU A O 1
ATOM 1978 N N . ARG A 1 260 ? 1.146 4.637 3.466 1.00 92.12 260 ARG A N 1
ATOM 1979 C CA . ARG A 1 260 ? 2.547 4.892 3.086 1.00 92.12 260 ARG A CA 1
ATOM 1980 C C . ARG A 1 260 ? 3.028 3.925 2.005 1.00 92.12 260 ARG A C 1
ATOM 1982 O O . ARG A 1 260 ? 3.737 4.353 1.093 1.00 92.12 260 ARG A O 1
ATOM 1989 N N . ALA A 1 261 ? 2.644 2.651 2.078 1.00 90.69 261 ALA A N 1
ATOM 1990 C CA . ALA A 1 261 ? 2.991 1.654 1.068 1.00 90.69 261 ALA A CA 1
ATOM 1991 C C . ALA A 1 261 ? 2.325 1.963 -0.284 1.00 90.69 261 ALA A C 1
ATOM 1993 O O . ALA A 1 261 ? 3.007 1.983 -1.311 1.00 90.69 261 ALA A O 1
ATOM 1994 N N . VAL A 1 262 ? 1.032 2.301 -0.285 1.00 91.81 262 VAL A N 1
ATOM 1995 C CA . VAL A 1 262 ? 0.280 2.702 -1.485 1.00 91.81 262 VAL A CA 1
ATOM 1996 C C . VAL A 1 262 ? 0.858 3.980 -2.092 1.00 91.81 262 VAL A C 1
ATOM 1998 O O . VAL A 1 262 ? 1.065 4.048 -3.305 1.00 91.81 262 VAL A O 1
ATOM 2001 N N . ALA A 1 263 ? 1.181 4.986 -1.275 1.00 92.00 263 ALA A N 1
ATOM 2002 C CA . ALA A 1 263 ? 1.836 6.205 -1.742 1.00 92.00 263 ALA A CA 1
ATOM 2003 C C . ALA A 1 263 ? 3.219 5.913 -2.350 1.00 92.00 263 ALA A C 1
ATOM 2005 O O . ALA A 1 263 ? 3.568 6.465 -3.397 1.00 92.00 263 ALA A O 1
ATOM 2006 N N . GLY A 1 264 ? 3.992 5.013 -1.734 1.00 91.81 264 GLY A N 1
ATOM 2007 C CA . GLY A 1 264 ? 5.267 4.533 -2.264 1.00 91.81 264 GLY A CA 1
ATOM 2008 C C . GLY A 1 264 ? 5.123 3.836 -3.620 1.00 91.81 264 GLY A C 1
ATOM 2009 O O . GLY A 1 264 ? 5.881 4.136 -4.541 1.00 91.81 264 GLY A O 1
ATOM 2010 N N . TYR A 1 265 ? 4.124 2.962 -3.771 1.00 91.62 265 TYR A N 1
ATOM 2011 C CA . TYR A 1 265 ? 3.826 2.275 -5.030 1.00 91.62 265 TYR A CA 1
ATOM 2012 C C . TYR A 1 265 ? 3.418 3.256 -6.138 1.00 91.62 265 TYR A C 1
ATOM 2014 O O . TYR A 1 265 ? 4.013 3.242 -7.214 1.00 91.62 265 TYR A O 1
ATOM 2022 N N . LYS A 1 266 ? 2.496 4.187 -5.852 1.00 93.00 266 LYS A N 1
ATOM 2023 C CA . LYS A 1 266 ? 2.072 5.227 -6.808 1.00 93.00 266 LYS A CA 1
ATOM 2024 C C . LYS A 1 266 ? 3.241 6.095 -7.282 1.00 93.00 266 LYS A C 1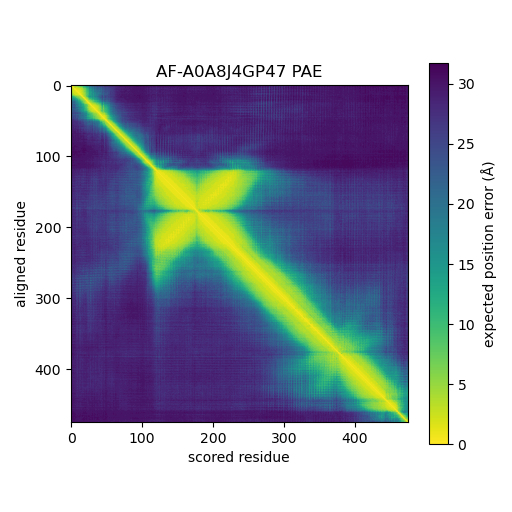
ATOM 2026 O O . LYS A 1 266 ? 3.327 6.413 -8.463 1.00 93.00 266 LYS A O 1
ATOM 2031 N N . ARG A 1 267 ? 4.176 6.445 -6.387 1.00 92.12 267 ARG A N 1
ATOM 2032 C CA . ARG A 1 267 ? 5.399 7.180 -6.761 1.00 92.12 267 ARG A CA 1
ATOM 2033 C C . ARG A 1 267 ? 6.296 6.379 -7.704 1.00 92.12 267 ARG A C 1
ATOM 2035 O O . ARG A 1 267 ? 6.824 6.958 -8.647 1.00 92.12 267 ARG A O 1
ATOM 2042 N N . ARG A 1 268 ? 6.465 5.072 -7.474 1.00 92.12 268 ARG A N 1
ATOM 2043 C CA . ARG A 1 268 ? 7.246 4.201 -8.372 1.00 92.12 268 ARG A CA 1
ATOM 2044 C C . ARG A 1 268 ? 6.593 4.086 -9.744 1.00 92.12 268 ARG A C 1
ATOM 2046 O O . ARG A 1 268 ? 7.277 4.274 -10.739 1.00 92.12 268 ARG A O 1
ATOM 2053 N N . GLN A 1 269 ? 5.279 3.883 -9.787 1.00 92.88 269 GLN A N 1
ATOM 2054 C CA . GLN A 1 269 ? 4.524 3.818 -11.037 1.00 92.88 269 GLN A CA 1
ATOM 2055 C C . GLN A 1 269 ? 4.627 5.129 -11.833 1.00 92.88 269 GLN A C 1
ATOM 2057 O O . GLN A 1 269 ? 4.874 5.104 -13.035 1.00 92.88 269 GLN A O 1
ATOM 2062 N N . ALA A 1 270 ? 4.513 6.281 -11.163 1.00 92.00 270 ALA A N 1
ATOM 2063 C CA . ALA A 1 270 ? 4.705 7.583 -11.800 1.00 92.00 270 ALA A CA 1
ATOM 2064 C C . ALA A 1 270 ? 6.142 7.774 -12.322 1.00 92.00 270 ALA A C 1
ATOM 2066 O O . ALA A 1 270 ? 6.333 8.308 -13.412 1.00 92.00 270 ALA A O 1
ATOM 2067 N N . ALA A 1 271 ? 7.153 7.313 -11.577 1.00 92.56 271 ALA A N 1
ATOM 2068 C CA . ALA A 1 271 ? 8.550 7.376 -12.006 1.00 92.56 271 ALA A CA 1
ATOM 2069 C C . ALA A 1 271 ? 8.841 6.463 -13.211 1.00 92.56 271 ALA A C 1
ATOM 2071 O O . ALA A 1 271 ? 9.582 6.857 -14.109 1.00 92.56 271 ALA A O 1
ATOM 2072 N N . GLU A 1 272 ? 8.251 5.266 -13.261 1.00 90.81 272 GLU A N 1
ATOM 2073 C CA . GLU A 1 272 ? 8.351 4.372 -14.420 1.00 90.81 272 GLU A CA 1
ATOM 2074 C C . GLU A 1 272 ? 7.642 4.948 -15.646 1.00 90.81 272 GLU A C 1
ATOM 2076 O O . GLU A 1 272 ? 8.231 4.978 -16.724 1.00 90.81 272 GLU A O 1
ATOM 2081 N N . ALA A 1 273 ? 6.433 5.492 -15.480 1.00 92.75 273 ALA A N 1
ATOM 2082 C CA . ALA A 1 273 ? 5.722 6.173 -16.560 1.00 92.75 273 ALA A CA 1
ATOM 2083 C C . ALA A 1 273 ? 6.529 7.361 -17.114 1.00 92.75 273 ALA A C 1
ATOM 2085 O O . ALA A 1 273 ? 6.655 7.509 -18.328 1.00 92.75 273 ALA A O 1
ATOM 2086 N N . ALA A 1 274 ? 7.147 8.163 -16.239 1.00 92.69 274 ALA A N 1
ATOM 2087 C CA . ALA A 1 274 ? 8.019 9.263 -16.648 1.00 92.69 274 ALA A CA 1
ATOM 2088 C C . ALA A 1 274 ? 9.273 8.776 -17.399 1.00 92.69 274 ALA A C 1
ATOM 2090 O O . ALA A 1 274 ? 9.674 9.394 -18.383 1.00 92.69 274 ALA A O 1
ATOM 2091 N N . ARG A 1 275 ? 9.876 7.654 -16.980 1.00 93.56 275 ARG A N 1
ATOM 2092 C CA . ARG A 1 275 ? 11.010 7.039 -17.693 1.00 93.56 275 ARG A CA 1
ATOM 2093 C C . ARG A 1 275 ? 10.624 6.555 -19.086 1.00 93.56 275 ARG A C 1
ATOM 2095 O O . ARG A 1 275 ? 11.375 6.791 -20.027 1.00 93.56 275 ARG A O 1
ATOM 2102 N N . LEU A 1 276 ? 9.471 5.903 -19.221 1.00 92.31 276 LEU A N 1
ATOM 2103 C CA . LEU A 1 276 ? 8.970 5.450 -20.520 1.00 92.31 276 LEU A CA 1
ATOM 2104 C C . LEU A 1 276 ? 8.677 6.634 -21.448 1.00 92.31 276 LEU A C 1
ATOM 2106 O O . LEU A 1 276 ? 9.061 6.591 -22.613 1.00 92.31 276 LEU A O 1
ATOM 2110 N N . ALA A 1 277 ? 8.079 7.709 -20.927 1.00 93.25 277 ALA A N 1
ATOM 2111 C CA . ALA A 1 277 ? 7.833 8.927 -21.698 1.00 93.25 277 ALA A CA 1
ATOM 2112 C C . ALA A 1 277 ? 9.138 9.590 -22.178 1.00 93.25 277 ALA A C 1
ATOM 2114 O O . ALA A 1 277 ? 9.238 9.971 -23.342 1.00 93.25 277 ALA A O 1
ATOM 2115 N N . ALA A 1 278 ? 10.161 9.676 -21.320 1.00 92.38 278 ALA A N 1
ATOM 2116 C CA . ALA A 1 278 ? 11.472 10.202 -21.710 1.00 92.38 278 ALA A CA 1
ATOM 2117 C C . ALA A 1 278 ? 12.140 9.338 -22.797 1.00 92.38 278 ALA A C 1
ATOM 2119 O O . ALA A 1 278 ? 12.636 9.867 -23.787 1.00 92.38 278 ALA A O 1
ATOM 2120 N N . ALA A 1 279 ? 12.082 8.008 -22.665 1.00 92.31 279 ALA A N 1
ATOM 2121 C CA . ALA A 1 279 ? 12.618 7.089 -23.670 1.00 92.31 279 ALA A CA 1
ATOM 2122 C C . ALA A 1 279 ? 11.892 7.205 -25.025 1.00 92.31 279 ALA A C 1
ATOM 2124 O O . ALA A 1 279 ? 12.525 7.109 -26.076 1.00 92.31 279 ALA A O 1
ATOM 2125 N N . GLN A 1 280 ? 10.575 7.440 -25.017 1.00 91.69 280 GLN A N 1
ATOM 2126 C CA . GLN A 1 280 ? 9.805 7.703 -26.238 1.00 91.69 280 GLN A CA 1
ATOM 2127 C C . GLN A 1 280 ? 10.240 9.008 -26.910 1.00 91.69 280 GLN A C 1
ATOM 2129 O O . GLN A 1 280 ? 10.469 9.013 -28.117 1.00 91.69 280 GLN A O 1
ATOM 2134 N N . GLN A 1 281 ? 10.426 10.085 -26.142 1.00 93.00 281 GLN A N 1
ATOM 2135 C CA . GLN A 1 281 ? 10.907 11.361 -26.682 1.00 93.00 281 GLN A CA 1
ATOM 2136 C C . GLN A 1 281 ? 12.300 11.231 -27.309 1.00 93.00 281 GLN A C 1
ATOM 2138 O O . GLN A 1 281 ? 12.511 11.681 -28.434 1.00 93.00 281 GLN A O 1
ATOM 2143 N N . GLU A 1 282 ? 13.233 10.548 -26.642 1.00 91.19 282 GLU A N 1
ATOM 2144 C CA . GLU A 1 282 ? 14.564 10.282 -27.202 1.00 91.19 282 GLU A CA 1
ATOM 2145 C C . GLU A 1 282 ? 14.492 9.459 -28.501 1.00 91.19 282 GLU A C 1
ATOM 2147 O O . GLU A 1 282 ? 15.219 9.737 -29.461 1.00 91.19 282 GLU A O 1
ATOM 2152 N N . ALA A 1 283 ? 13.594 8.470 -28.569 1.00 90.31 283 ALA A N 1
ATOM 2153 C CA . ALA A 1 283 ? 13.380 7.671 -29.773 1.00 90.31 283 ALA A CA 1
ATOM 2154 C C . ALA A 1 283 ? 12.797 8.503 -30.930 1.00 90.31 283 ALA A C 1
ATOM 2156 O O . ALA A 1 283 ? 13.245 8.360 -32.072 1.00 90.31 283 ALA A O 1
ATOM 2157 N N . GLU A 1 284 ? 11.843 9.394 -30.650 1.00 92.56 284 GLU A N 1
ATOM 2158 C CA . GLU A 1 284 ? 11.274 10.316 -31.638 1.00 92.56 284 GLU A CA 1
ATOM 2159 C C . GLU A 1 284 ? 12.317 11.308 -32.164 1.00 92.56 284 GLU A C 1
ATOM 2161 O O . GLU A 1 284 ? 12.422 11.512 -33.375 1.00 92.56 284 GLU A O 1
ATOM 2166 N N . GLU A 1 285 ? 13.137 11.892 -31.288 1.00 92.69 285 GLU A N 1
ATOM 2167 C CA . GLU A 1 285 ? 14.232 12.777 -31.693 1.00 92.69 285 GLU A CA 1
ATOM 2168 C C . GLU A 1 285 ? 15.265 12.044 -32.555 1.00 92.69 285 GLU A C 1
ATOM 2170 O O . GLU A 1 285 ? 15.700 12.560 -33.589 1.00 92.69 285 GLU A O 1
ATOM 2175 N N . ALA A 1 286 ? 15.634 10.817 -32.177 1.00 91.69 286 ALA A N 1
ATOM 2176 C CA . ALA A 1 286 ? 16.534 9.989 -32.970 1.00 91.69 286 ALA A CA 1
ATOM 2177 C C . ALA A 1 286 ? 15.937 9.650 -34.346 1.00 91.69 286 ALA A C 1
ATOM 2179 O O . ALA A 1 286 ? 16.659 9.661 -35.347 1.00 91.69 286 ALA A O 1
ATOM 2180 N N . ALA A 1 287 ? 14.629 9.382 -34.423 1.00 90.38 287 ALA A N 1
ATOM 2181 C CA . ALA A 1 287 ? 13.932 9.152 -35.685 1.00 90.38 287 ALA A CA 1
ATOM 2182 C C . ALA A 1 287 ? 13.933 10.406 -36.575 1.00 90.38 287 ALA A C 1
ATOM 2184 O O . ALA A 1 287 ? 14.251 10.302 -37.760 1.00 90.38 287 ALA A O 1
ATOM 2185 N N . ARG A 1 288 ? 13.678 11.594 -36.009 1.00 93.94 288 ARG A N 1
ATOM 2186 C CA . ARG A 1 288 ? 13.748 12.871 -36.743 1.00 93.94 288 ARG A CA 1
ATOM 2187 C C . ARG A 1 288 ? 15.141 13.124 -37.314 1.00 93.94 288 ARG A C 1
ATOM 2189 O O . ARG A 1 288 ? 15.263 13.369 -38.509 1.00 93.94 288 ARG A O 1
ATOM 2196 N N . ARG A 1 289 ? 16.198 12.931 -36.517 1.00 93.00 289 ARG A N 1
ATOM 2197 C CA . ARG A 1 289 ? 17.591 13.070 -36.990 1.00 93.00 289 ARG A CA 1
ATOM 2198 C C . ARG A 1 289 ? 17.924 12.103 -38.130 1.00 93.00 289 ARG A C 1
ATOM 2200 O O . ARG A 1 289 ? 18.667 12.458 -39.041 1.00 93.00 289 ARG A O 1
ATOM 2207 N N . ARG A 1 290 ? 17.385 10.877 -38.103 1.00 91.62 290 ARG A N 1
ATOM 2208 C CA . ARG A 1 290 ? 17.556 9.906 -39.200 1.00 91.62 290 ARG A CA 1
ATOM 2209 C C . ARG A 1 290 ? 16.848 10.356 -40.476 1.00 91.62 290 ARG A C 1
ATOM 2211 O O . ARG A 1 290 ? 17.422 10.202 -41.550 1.00 91.62 290 ARG A O 1
ATOM 2218 N N . MET A 1 291 ? 15.642 10.910 -40.358 1.00 90.19 291 MET A N 1
ATOM 2219 C CA . MET A 1 291 ? 14.894 11.451 -41.496 1.00 90.19 291 MET A CA 1
ATOM 2220 C C . MET A 1 291 ? 15.618 12.647 -42.120 1.00 90.19 291 MET A C 1
ATOM 2222 O O . MET A 1 291 ? 15.858 12.637 -43.322 1.00 90.19 291 MET A O 1
ATOM 2226 N N . GLU A 1 292 ? 16.064 13.609 -41.310 1.00 92.88 292 GLU A N 1
ATOM 2227 C CA . GLU A 1 292 ? 16.838 14.770 -41.775 1.00 92.88 292 GLU A CA 1
ATOM 2228 C C . GLU A 1 292 ? 18.130 14.336 -42.488 1.00 92.88 292 GLU A C 1
ATOM 2230 O O . GLU A 1 292 ? 18.408 14.762 -43.610 1.00 92.88 292 GLU A O 1
ATOM 2235 N N . ALA A 1 293 ? 18.886 13.401 -41.901 1.00 92.12 293 ALA A N 1
ATOM 2236 C CA . ALA A 1 293 ? 20.093 12.863 -42.526 1.00 92.12 293 ALA A CA 1
ATOM 2237 C C . ALA A 1 293 ? 19.801 12.137 -43.856 1.00 92.12 293 ALA A C 1
ATOM 2239 O O . ALA A 1 293 ? 20.586 12.236 -44.806 1.00 92.12 293 ALA A O 1
ATOM 2240 N N . ALA A 1 294 ? 18.679 11.414 -43.946 1.00 91.25 294 ALA A N 1
ATOM 2241 C CA . ALA A 1 294 ? 18.252 10.747 -45.173 1.00 91.25 294 ALA A CA 1
ATOM 2242 C C . ALA A 1 294 ? 17.844 11.754 -46.262 1.00 91.25 294 ALA A C 1
ATOM 2244 O O . ALA A 1 294 ? 18.201 11.577 -47.431 1.00 91.25 294 ALA A O 1
ATOM 2245 N N . GLU A 1 295 ? 17.152 12.832 -45.893 1.00 92.25 295 GLU A N 1
ATOM 2246 C CA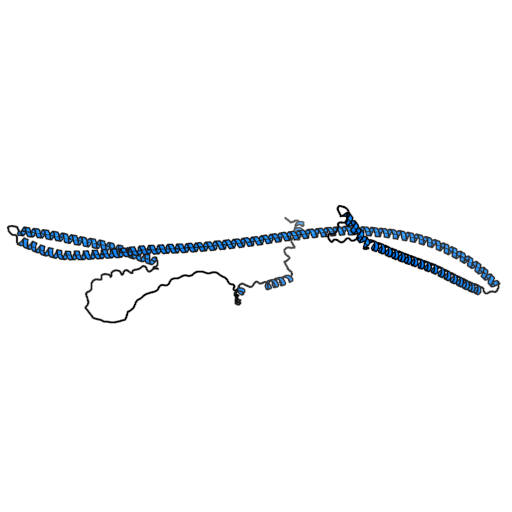 . GLU A 1 295 ? 16.787 13.917 -46.805 1.00 92.25 295 GLU A CA 1
ATOM 2247 C C . GLU A 1 295 ? 18.021 14.650 -47.337 1.00 92.25 295 GLU A C 1
ATOM 2249 O O . GLU A 1 295 ? 18.149 14.829 -48.552 1.00 92.25 295 GLU A O 1
ATOM 2254 N N . GLU A 1 296 ? 18.982 14.989 -46.475 1.00 92.69 296 GLU A N 1
ATOM 2255 C CA . GLU A 1 296 ? 20.252 15.585 -46.898 1.00 92.69 296 GLU A CA 1
ATOM 2256 C C . GLU A 1 296 ? 21.034 14.668 -47.847 1.00 92.69 296 GLU A C 1
ATOM 2258 O O . GLU A 1 296 ? 21.593 15.120 -48.853 1.00 92.69 296 GLU A O 1
ATOM 2263 N N . ALA A 1 297 ? 21.091 13.366 -47.548 1.00 89.69 297 ALA A N 1
ATOM 2264 C CA . ALA A 1 297 ? 21.742 12.388 -48.411 1.00 89.69 297 ALA A CA 1
ATOM 2265 C C . ALA A 1 297 ? 21.048 12.311 -49.779 1.00 89.69 297 ALA A C 1
ATOM 2267 O O . ALA A 1 297 ? 21.720 12.335 -50.815 1.00 89.69 297 ALA A O 1
ATOM 2268 N N . ARG A 1 298 ? 19.710 12.304 -49.801 1.00 91.94 298 ARG A N 1
ATOM 2269 C CA . ARG A 1 298 ? 18.915 12.329 -51.034 1.00 91.94 298 ARG A CA 1
ATOM 2270 C C . ARG A 1 298 ? 19.184 13.594 -51.848 1.00 91.94 298 ARG A C 1
ATOM 2272 O O . ARG A 1 298 ? 19.409 13.494 -53.053 1.00 91.94 298 ARG A O 1
ATOM 2279 N N . GLN A 1 299 ? 19.222 14.766 -51.215 1.00 92.19 299 GLN A N 1
ATOM 2280 C CA . GLN A 1 299 ? 19.547 16.027 -51.891 1.00 92.19 299 GLN A CA 1
ATOM 2281 C C . GLN A 1 299 ? 20.957 16.001 -52.495 1.00 92.19 299 GLN A C 1
ATOM 2283 O O . GLN A 1 299 ? 21.138 16.391 -53.649 1.00 92.19 299 GLN A O 1
ATOM 2288 N N . LYS A 1 300 ? 21.951 15.468 -51.770 1.00 91.56 300 LYS A N 1
ATOM 2289 C CA . LYS A 1 300 ? 23.324 15.299 -52.281 1.00 91.56 300 LYS A CA 1
ATOM 2290 C C . LYS A 1 300 ? 23.374 14.370 -53.497 1.00 91.56 300 LYS A C 1
ATOM 2292 O O . LYS A 1 300 ? 24.088 14.670 -54.453 1.00 91.56 300 LYS A O 1
ATOM 2297 N N . VAL A 1 301 ? 22.621 13.268 -53.493 1.00 88.75 301 VAL A N 1
ATOM 2298 C CA . VAL A 1 301 ? 22.527 12.353 -54.646 1.00 88.75 301 VAL A CA 1
ATOM 2299 C C . VAL A 1 301 ? 21.874 13.043 -55.842 1.00 88.75 301 VAL A C 1
ATOM 2301 O O . VAL A 1 301 ? 22.417 12.980 -56.941 1.00 88.75 301 VAL A O 1
ATOM 2304 N N . LEU A 1 302 ? 20.765 13.759 -55.639 1.00 90.56 302 LEU A N 1
ATOM 2305 C CA . LEU A 1 302 ? 20.098 14.507 -56.709 1.00 90.56 302 LEU A CA 1
ATOM 2306 C C . LEU A 1 302 ? 21.009 15.588 -57.309 1.00 90.56 302 LEU A 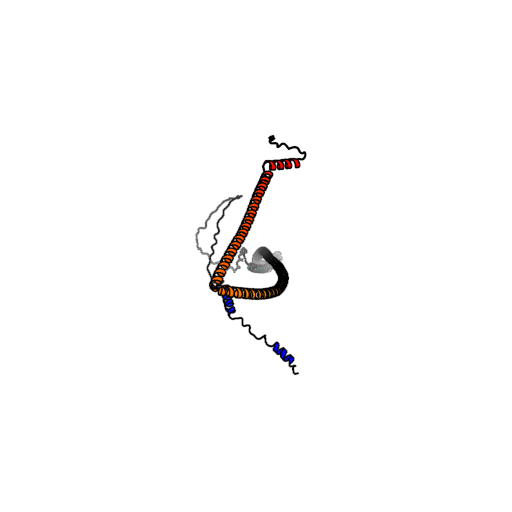C 1
ATOM 2308 O O . LEU A 1 302 ? 21.079 15.720 -58.530 1.00 90.56 302 LEU A O 1
ATOM 2312 N N . ALA A 1 303 ? 21.762 16.311 -56.476 1.00 88.94 303 ALA A N 1
ATOM 2313 C CA . ALA A 1 303 ? 22.736 17.299 -56.936 1.00 88.94 303 ALA A CA 1
ATOM 2314 C C . ALA A 1 303 ? 23.877 16.657 -57.746 1.00 88.94 303 ALA A C 1
ATOM 2316 O O . ALA A 1 303 ? 24.260 17.181 -58.795 1.00 88.94 303 ALA A O 1
ATOM 2317 N N . ARG A 1 304 ? 24.389 15.496 -57.305 1.00 87.44 304 ARG A N 1
ATOM 2318 C CA . ARG A 1 304 ? 25.383 14.717 -58.064 1.00 87.44 304 ARG A CA 1
ATOM 2319 C C . ARG A 1 304 ? 24.829 14.287 -59.417 1.00 87.44 304 ARG A C 1
ATOM 2321 O O . ARG A 1 304 ? 25.449 14.601 -60.427 1.00 87.44 304 ARG A O 1
ATOM 2328 N N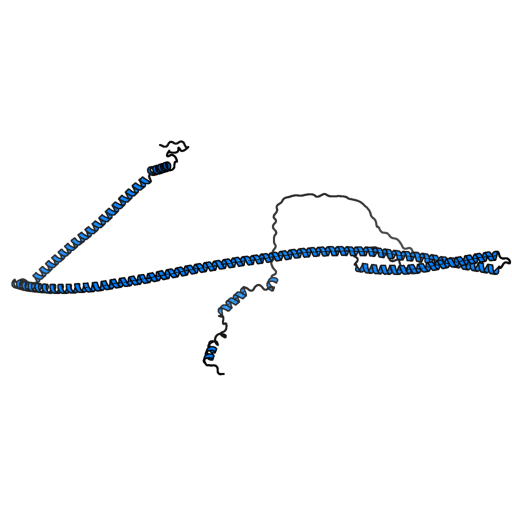 . MET A 1 305 ? 23.640 13.689 -59.447 1.00 87.06 305 MET A N 1
ATOM 2329 C CA . MET A 1 305 ? 22.965 13.281 -60.685 1.00 87.06 305 MET A CA 1
ATOM 2330 C C . MET A 1 305 ? 22.776 14.459 -61.646 1.00 87.06 305 MET A C 1
ATOM 2332 O O . MET A 1 305 ? 23.074 14.342 -62.832 1.00 87.06 305 MET A O 1
ATOM 2336 N N . ALA A 1 306 ? 22.345 15.623 -61.149 1.00 89.19 306 ALA A N 1
ATOM 2337 C CA . ALA A 1 306 ? 22.213 16.825 -61.970 1.00 89.19 306 ALA A CA 1
ATOM 2338 C C . ALA A 1 306 ? 23.563 17.263 -62.566 1.00 89.19 306 ALA A C 1
ATOM 2340 O O . ALA A 1 306 ? 23.645 17.536 -63.764 1.00 89.19 306 ALA A O 1
ATOM 2341 N N . SER A 1 307 ? 24.627 17.273 -61.755 1.00 87.62 307 SER A N 1
ATOM 2342 C CA . SER A 1 307 ? 25.981 17.625 -62.205 1.00 87.62 307 SER A CA 1
ATOM 2343 C C . SER A 1 307 ? 26.582 16.612 -63.190 1.00 87.62 307 SER A C 1
ATOM 2345 O O . SER A 1 307 ? 27.342 16.975 -64.086 1.00 87.62 307 SER A O 1
ATOM 2347 N N . GLU A 1 308 ? 26.235 15.332 -63.063 1.00 87.38 308 GLU A N 1
ATOM 2348 C CA . GLU A 1 308 ? 26.641 14.296 -64.011 1.00 87.38 308 GLU A CA 1
ATOM 2349 C C . GLU A 1 308 ? 25.875 14.432 -65.324 1.00 87.38 308 GLU A C 1
ATOM 2351 O O . GLU A 1 308 ? 26.480 14.372 -66.392 1.00 87.38 308 GLU A O 1
ATOM 2356 N N . HIS A 1 309 ? 24.571 14.714 -65.276 1.00 87.06 309 HIS A N 1
ATOM 2357 C CA . HIS A 1 309 ? 23.778 14.975 -66.474 1.00 87.06 309 HIS A CA 1
ATOM 2358 C C . HIS A 1 309 ? 24.279 16.189 -67.264 1.00 87.06 309 HIS A C 1
ATOM 2360 O O . HIS A 1 309 ? 24.309 16.128 -68.496 1.00 87.06 309 HIS A O 1
ATOM 2366 N N . THR A 1 310 ? 24.694 17.275 -66.602 1.00 87.00 310 THR A N 1
ATOM 2367 C CA . THR A 1 310 ? 25.287 18.427 -67.302 1.00 87.00 310 THR A CA 1
ATOM 2368 C C . THR A 1 310 ? 26.619 18.056 -67.949 1.00 87.00 310 THR A C 1
ATOM 2370 O O . THR A 1 310 ? 26.785 18.293 -69.145 1.00 87.00 310 THR A O 1
ATOM 2373 N N . ARG A 1 311 ? 27.514 17.367 -67.227 1.00 86.50 311 ARG A N 1
ATOM 2374 C CA . ARG A 1 311 ? 28.788 16.865 -67.778 1.00 86.50 311 ARG A CA 1
ATOM 2375 C C . ARG A 1 311 ? 28.590 15.925 -68.964 1.00 86.50 311 ARG A C 1
ATOM 2377 O O . ARG A 1 311 ? 29.318 16.018 -69.949 1.00 86.50 311 ARG A O 1
ATOM 2384 N N . LEU A 1 312 ? 27.603 15.032 -68.898 1.00 85.94 312 LEU A N 1
ATOM 2385 C CA . LEU A 1 312 ? 27.267 14.133 -70.001 1.00 85.94 312 LEU A CA 1
ATOM 2386 C C . LEU A 1 312 ? 26.761 14.913 -71.218 1.00 85.94 312 LEU A C 1
ATOM 2388 O O . LEU A 1 312 ? 27.204 14.639 -72.330 1.00 85.94 312 LEU A O 1
ATOM 2392 N N . ARG A 1 313 ? 25.889 15.915 -71.031 1.00 87.62 313 ARG A N 1
ATOM 2393 C CA . ARG A 1 313 ? 25.425 16.783 -72.130 1.00 87.62 313 ARG A CA 1
ATOM 2394 C C . ARG A 1 313 ? 26.579 17.546 -72.781 1.00 87.62 313 ARG A C 1
ATOM 2396 O O . ARG A 1 313 ? 26.676 17.551 -74.007 1.00 87.62 313 ARG A O 1
ATOM 2403 N N . GLU A 1 314 ? 27.464 18.136 -71.982 1.00 85.38 314 GLU A N 1
ATOM 2404 C CA . GLU A 1 314 ? 28.663 18.833 -72.468 1.00 85.38 314 GLU A CA 1
ATOM 2405 C C . GLU A 1 314 ? 29.609 17.880 -73.212 1.00 85.38 314 GLU A C 1
ATOM 2407 O O . GLU A 1 314 ? 30.077 18.198 -74.306 1.00 85.38 314 GLU A O 1
ATOM 2412 N N . GLY A 1 315 ? 29.830 16.676 -72.676 1.00 85.94 315 GLY A N 1
ATOM 2413 C CA . GLY A 1 315 ? 30.638 15.637 -73.315 1.00 85.94 315 GLY A CA 1
ATOM 2414 C C . GLY A 1 315 ? 30.058 15.165 -74.652 1.00 85.94 315 GLY A C 1
ATOM 2415 O O . GLY A 1 315 ? 30.794 15.022 -75.630 1.00 85.94 315 GLY A O 1
ATOM 2416 N N . VAL A 1 316 ? 28.738 14.973 -74.734 1.00 86.31 316 VAL A N 1
ATOM 2417 C CA . VAL A 1 316 ? 28.045 14.623 -75.986 1.00 86.31 316 VAL A CA 1
ATOM 2418 C C . VAL A 1 316 ? 28.173 15.752 -77.012 1.00 86.31 316 VAL A C 1
ATOM 2420 O O . VAL A 1 316 ? 28.529 15.479 -78.159 1.00 86.31 316 VAL A O 1
ATOM 2423 N N . ALA A 1 317 ? 27.959 17.010 -76.614 1.00 84.50 317 ALA A N 1
ATOM 2424 C CA . ALA A 1 317 ? 28.103 18.163 -77.504 1.00 84.50 317 ALA A CA 1
ATOM 2425 C C . ALA A 1 317 ? 29.542 18.308 -78.036 1.00 84.50 317 ALA A C 1
ATOM 2427 O O . ALA A 1 317 ? 29.750 18.483 -79.239 1.00 84.50 317 ALA A O 1
ATOM 2428 N N . ALA A 1 318 ? 30.546 18.153 -77.167 1.00 82.56 318 ALA A N 1
ATOM 2429 C CA . ALA A 1 318 ? 31.955 18.186 -77.554 1.00 82.56 318 ALA A CA 1
ATOM 2430 C C . ALA A 1 318 ? 32.317 17.050 -78.529 1.00 82.56 318 ALA A C 1
ATOM 2432 O O . ALA A 1 318 ? 33.039 17.269 -79.505 1.00 82.56 318 ALA A O 1
ATOM 2433 N N . ASN A 1 319 ? 31.786 15.843 -78.316 1.00 81.56 319 ASN A N 1
ATOM 2434 C CA . ASN A 1 319 ? 31.999 14.712 -79.221 1.00 81.56 319 ASN A CA 1
ATOM 2435 C C . ASN A 1 319 ? 31.346 14.930 -80.593 1.00 81.56 319 ASN A C 1
ATOM 2437 O O . ASN A 1 319 ? 31.967 14.631 -81.614 1.00 81.56 319 ASN A O 1
ATOM 2441 N N . GLN A 1 320 ? 30.139 15.502 -80.647 1.00 85.31 320 GLN A N 1
ATOM 2442 C CA . GLN A 1 320 ? 29.490 15.857 -81.915 1.00 85.31 320 GLN A CA 1
ATOM 2443 C C . GLN A 1 320 ? 30.306 16.891 -82.704 1.00 85.31 320 GLN A C 1
ATOM 2445 O O . GLN A 1 320 ? 30.507 16.724 -83.908 1.00 85.31 320 GLN A O 1
ATOM 2450 N N . GLN A 1 321 ? 30.847 17.913 -82.031 1.00 85.00 321 GLN A N 1
ATOM 2451 C CA . GLN A 1 321 ? 31.731 18.899 -82.665 1.00 85.00 321 GLN A CA 1
ATOM 2452 C C . GLN A 1 321 ? 33.019 18.262 -83.200 1.00 85.00 321 GLN A C 1
ATOM 2454 O O . GLN A 1 321 ? 33.426 18.548 -84.329 1.00 85.00 321 GLN A O 1
ATOM 2459 N N . ARG A 1 322 ? 33.642 17.354 -82.434 1.00 84.25 322 ARG A N 1
ATOM 2460 C CA . ARG A 1 322 ? 34.823 16.604 -82.892 1.00 84.25 322 ARG A CA 1
ATOM 2461 C C . ARG A 1 322 ? 34.514 15.790 -84.145 1.00 84.25 322 ARG A C 1
ATOM 2463 O O . ARG A 1 322 ? 35.231 15.929 -85.134 1.00 84.25 322 ARG A O 1
ATOM 2470 N N . LEU A 1 323 ? 33.419 15.030 -84.148 1.00 84.50 323 LEU A N 1
ATOM 2471 C CA . LEU A 1 323 ? 32.990 14.248 -85.312 1.00 84.50 323 LEU A CA 1
ATOM 2472 C C . LEU A 1 323 ? 32.737 15.130 -86.542 1.00 84.50 323 LEU A C 1
ATOM 2474 O O . LEU A 1 323 ? 33.189 14.789 -87.634 1.00 84.50 323 LEU A O 1
ATOM 2478 N N . ALA A 1 324 ? 32.078 16.279 -86.376 1.00 83.69 324 ALA A N 1
ATOM 2479 C CA . ALA A 1 324 ? 31.856 17.226 -87.468 1.00 83.69 324 ALA A CA 1
ATOM 2480 C C . ALA A 1 324 ? 33.182 17.765 -88.036 1.00 83.69 324 ALA A C 1
ATOM 2482 O O . ALA A 1 324 ? 33.368 17.796 -89.254 1.00 83.69 324 ALA A O 1
ATOM 2483 N N . SER A 1 325 ? 34.132 18.118 -87.164 1.00 83.44 325 SER A N 1
ATOM 2484 C CA . SER A 1 325 ? 35.459 18.596 -87.573 1.00 83.44 325 SER A CA 1
ATOM 2485 C C . SER A 1 325 ? 36.272 17.520 -88.309 1.00 83.44 325 SER A C 1
ATOM 2487 O O . SER A 1 325 ? 36.903 17.806 -89.327 1.00 83.44 325 SER A O 1
ATOM 2489 N N . GLU A 1 326 ? 36.210 16.262 -87.860 1.00 84.69 326 GLU A N 1
ATOM 2490 C CA . GLU A 1 326 ? 36.865 15.141 -88.534 1.00 84.69 326 GLU A CA 1
ATOM 2491 C C . GLU A 1 326 ? 36.246 14.857 -89.899 1.00 84.69 326 GLU A C 1
ATOM 2493 O O . GLU A 1 326 ? 36.971 14.634 -90.867 1.00 84.69 326 GLU A O 1
ATOM 2498 N N . GLN A 1 327 ? 34.916 14.885 -90.006 1.00 84.81 327 GLN A N 1
ATOM 2499 C CA . GLN A 1 327 ? 34.234 14.721 -91.287 1.00 84.81 327 GLN A CA 1
ATOM 2500 C C . GLN A 1 327 ? 34.586 15.852 -92.260 1.00 84.81 327 GLN A C 1
ATOM 2502 O O . GLN A 1 327 ? 34.802 15.573 -93.439 1.00 84.81 327 GLN A O 1
ATOM 2507 N N . GLY A 1 328 ? 34.708 17.095 -91.780 1.00 83.62 328 GLY A N 1
ATOM 2508 C CA . GLY A 1 328 ? 35.215 18.226 -92.563 1.00 83.62 328 GLY A CA 1
ATOM 2509 C C . GLY A 1 328 ? 36.614 17.954 -93.121 1.00 83.62 328 GLY A C 1
ATOM 2510 O O . GLY A 1 328 ? 36.799 17.946 -94.338 1.00 83.62 328 GLY A O 1
ATOM 2511 N N . ARG A 1 329 ? 37.565 17.585 -92.252 1.00 82.56 329 ARG A N 1
ATOM 2512 C CA . ARG A 1 329 ? 38.939 17.227 -92.653 1.00 82.56 329 ARG A CA 1
ATOM 2513 C C . ARG A 1 329 ? 38.986 16.059 -93.635 1.00 82.56 329 ARG A C 1
ATOM 2515 O O . ARG A 1 329 ? 39.748 16.092 -94.596 1.00 82.56 329 ARG A O 1
ATOM 2522 N N . ARG A 1 330 ? 38.168 15.020 -93.428 1.00 78.75 330 ARG A N 1
ATOM 2523 C CA . ARG A 1 330 ? 38.077 13.877 -94.354 1.00 78.75 330 ARG A CA 1
ATOM 2524 C C . ARG A 1 330 ? 37.564 14.314 -95.724 1.00 78.75 330 ARG A C 1
ATOM 2526 O O . ARG A 1 330 ? 38.106 13.872 -96.731 1.00 78.75 330 ARG A O 1
ATOM 2533 N N . ARG A 1 331 ? 36.549 15.184 -95.782 1.00 84.12 331 ARG A N 1
ATOM 2534 C CA . ARG A 1 331 ? 36.030 15.727 -97.049 1.00 84.12 331 ARG A CA 1
ATOM 2535 C C . ARG A 1 331 ? 37.102 16.532 -97.783 1.00 84.12 331 ARG A C 1
ATOM 2537 O O . ARG A 1 331 ? 37.313 16.290 -98.968 1.00 84.12 331 ARG A O 1
ATOM 2544 N N . GLU A 1 332 ? 37.810 17.414 -97.083 1.00 85.19 332 GLU A N 1
ATOM 2545 C CA . GLU A 1 332 ? 38.927 18.190 -97.641 1.00 85.19 332 GLU A CA 1
ATOM 2546 C C . GLU A 1 332 ? 40.053 17.285 -98.150 1.00 85.19 332 GLU A C 1
ATOM 2548 O O . GLU A 1 332 ? 40.508 17.448 -99.279 1.00 85.19 332 GLU A O 1
ATOM 2553 N N . ALA A 1 333 ? 40.446 16.273 -97.373 1.00 82.19 333 ALA A N 1
ATOM 2554 C CA . ALA A 1 333 ? 41.470 15.311 -97.770 1.00 82.19 333 ALA A CA 1
ATOM 2555 C C . ALA A 1 333 ? 41.057 14.493 -99.003 1.00 82.19 333 ALA A C 1
ATOM 2557 O O . ALA A 1 333 ? 41.873 14.271 -99.893 1.00 82.19 333 ALA A O 1
ATOM 2558 N N . VAL A 1 334 ? 39.790 14.072 -99.099 1.00 84.31 334 VAL A N 1
ATOM 2559 C CA . VAL A 1 334 ? 39.272 13.354 -100.276 1.00 84.31 334 VAL A CA 1
ATOM 2560 C C . VAL A 1 334 ? 39.245 14.260 -101.508 1.00 84.31 334 VAL A C 1
ATOM 2562 O O . VAL A 1 334 ? 39.594 13.808 -102.598 1.00 84.31 334 VAL A O 1
ATOM 2565 N N . LEU A 1 335 ? 38.861 15.531 -101.367 1.00 86.19 335 LEU A N 1
ATOM 2566 C CA . LEU A 1 335 ? 38.917 16.503 -102.464 1.00 86.19 335 LEU A CA 1
ATOM 2567 C C . LEU A 1 335 ? 40.365 16.781 -102.895 1.00 86.19 335 LEU A C 1
ATOM 2569 O O . LEU A 1 335 ? 40.660 16.757 -104.091 1.00 86.19 335 LEU A O 1
ATOM 2573 N N . GLY A 1 336 ? 41.276 16.945 -101.933 1.00 83.62 336 GLY A N 1
ATOM 2574 C CA . GLY A 1 336 ? 42.712 17.071 -102.168 1.00 83.62 336 GLY A CA 1
ATOM 2575 C C . GLY A 1 336 ? 43.276 15.857 -102.907 1.00 83.62 336 GLY A C 1
ATOM 2576 O O . GLY A 1 336 ? 43.913 16.020 -103.945 1.00 83.62 336 GLY A O 1
ATOM 2577 N N . LEU A 1 337 ? 42.951 14.638 -102.464 1.00 84.12 337 LEU A N 1
ATOM 2578 C CA . LEU A 1 337 ? 43.351 13.399 -103.134 1.00 84.12 337 LEU A CA 1
ATOM 2579 C C . LEU A 1 337 ? 42.790 13.306 -104.558 1.00 84.12 337 LEU A C 1
ATOM 2581 O O . LEU A 1 337 ? 43.498 12.903 -105.475 1.00 84.12 337 LEU A O 1
ATOM 2585 N N . LYS A 1 338 ? 41.530 13.700 -104.783 1.00 87.56 338 LYS A N 1
ATOM 2586 C CA . LYS A 1 338 ? 40.959 13.738 -106.138 1.00 87.56 338 LYS A CA 1
ATOM 2587 C C . LYS A 1 338 ? 41.731 14.697 -107.043 1.00 87.56 338 LYS A C 1
ATOM 2589 O O . LYS A 1 338 ? 42.031 14.333 -108.179 1.00 87.56 338 LYS A O 1
ATOM 2594 N N . SER A 1 339 ? 42.080 15.884 -106.545 1.00 85.31 339 SER A N 1
ATOM 2595 C CA . SER A 1 339 ? 42.873 16.854 -107.307 1.00 85.31 339 SER A CA 1
ATOM 2596 C C . SER A 1 339 ? 44.291 16.351 -107.601 1.00 85.31 339 SER A C 1
ATOM 2598 O O . SER A 1 339 ? 44.754 16.473 -108.734 1.00 85.31 339 SER A O 1
ATOM 2600 N N . SER A 1 340 ? 44.950 15.693 -106.639 1.00 80.50 340 SER A N 1
ATOM 2601 C CA . SER A 1 340 ? 46.287 15.133 -106.842 1.00 80.50 340 SER A CA 1
ATOM 2602 C C . SER A 1 340 ? 46.269 13.928 -107.782 1.00 80.50 340 SER A C 1
ATOM 2604 O O . SER A 1 340 ? 47.123 13.838 -108.655 1.00 80.50 340 SER A O 1
ATOM 2606 N N . MET A 1 341 ? 45.266 13.045 -107.703 1.00 82.06 341 MET A N 1
ATOM 2607 C CA . MET A 1 341 ? 45.097 11.957 -108.673 1.00 82.06 341 MET A CA 1
ATOM 2608 C C . MET A 1 341 ? 44.841 12.483 -110.086 1.00 82.06 341 MET A C 1
ATOM 2610 O O . MET A 1 341 ? 45.328 11.893 -111.047 1.00 82.06 341 MET A O 1
ATOM 2614 N N . ALA A 1 342 ? 44.091 13.579 -110.232 1.00 81.88 342 ALA A N 1
ATOM 2615 C CA . ALA A 1 342 ? 43.897 14.221 -111.528 1.00 81.88 342 ALA A CA 1
ATOM 2616 C C . ALA A 1 342 ? 45.216 14.786 -112.081 1.00 81.88 342 ALA A C 1
ATOM 2618 O O . ALA A 1 342 ? 45.526 14.555 -113.249 1.00 81.88 342 ALA A O 1
ATOM 2619 N N . ALA A 1 343 ? 46.022 15.441 -111.237 1.00 81.62 343 ALA A N 1
ATOM 2620 C CA . ALA A 1 343 ? 47.350 15.928 -111.610 1.00 81.62 343 ALA A CA 1
ATOM 2621 C C . ALA A 1 343 ? 48.291 14.779 -112.012 1.00 81.62 343 ALA A C 1
ATOM 2623 O O . ALA A 1 343 ? 48.859 14.807 -113.098 1.00 81.62 343 ALA A O 1
ATOM 2624 N N . VAL A 1 344 ? 48.365 13.713 -111.206 1.00 80.44 344 VAL A N 1
ATOM 2625 C CA . VAL A 1 344 ? 49.184 12.527 -111.507 1.00 80.44 344 VAL A CA 1
ATOM 2626 C C . VAL A 1 344 ? 48.731 11.854 -112.802 1.00 80.44 344 VAL A C 1
ATOM 2628 O O . VAL A 1 344 ? 49.570 11.465 -113.605 1.00 80.44 344 VAL A O 1
ATOM 2631 N N . ARG A 1 345 ? 47.421 11.736 -113.064 1.00 82.75 345 ARG A N 1
ATOM 2632 C CA . ARG A 1 345 ? 46.924 11.199 -114.344 1.00 82.75 345 ARG A CA 1
ATOM 2633 C C . ARG A 1 345 ? 47.359 12.056 -115.530 1.00 82.75 345 ARG A C 1
ATOM 2635 O O . ARG A 1 345 ? 47.749 11.497 -116.551 1.00 82.75 345 ARG A O 1
ATOM 2642 N N . ALA A 1 346 ? 47.307 13.381 -115.397 1.00 83.75 346 ALA A N 1
ATOM 2643 C CA . ALA A 1 346 ? 47.779 14.292 -116.435 1.00 83.75 346 ALA A CA 1
ATOM 2644 C C . ALA A 1 346 ? 49.294 14.156 -116.660 1.00 83.75 346 ALA A C 1
ATOM 2646 O O . ALA A 1 346 ? 49.738 14.102 -117.805 1.00 83.75 346 ALA A O 1
ATOM 2647 N N . ASP A 1 347 ? 50.082 14.030 -115.592 1.00 80.50 347 ASP A N 1
ATOM 2648 C CA . ASP A 1 347 ? 51.532 13.851 -115.688 1.00 80.50 347 ASP A CA 1
ATOM 2649 C C . ASP A 1 347 ? 51.911 12.490 -116.283 1.00 80.50 347 ASP A C 1
ATOM 2651 O O . ASP A 1 347 ? 52.784 12.427 -117.145 1.00 80.50 347 ASP A O 1
ATOM 2655 N N . VAL A 1 348 ? 51.222 11.408 -115.903 1.00 81.62 348 VAL A N 1
ATOM 2656 C CA . VAL A 1 348 ? 51.419 10.074 -116.495 1.00 81.62 348 VAL A CA 1
ATOM 2657 C C . VAL A 1 348 ? 51.047 10.077 -117.975 1.00 81.62 348 VAL A C 1
ATOM 2659 O O . VAL A 1 348 ? 51.778 9.496 -118.771 1.00 81.62 348 VAL A O 1
ATOM 2662 N N . ALA A 1 349 ? 49.965 10.755 -118.371 1.00 80.12 349 ALA A N 1
ATOM 2663 C CA . ALA A 1 349 ? 49.610 10.900 -119.781 1.00 80.12 349 ALA A CA 1
ATOM 2664 C C . ALA A 1 349 ? 50.721 11.623 -120.565 1.00 80.12 349 ALA A C 1
ATOM 2666 O O . ALA A 1 349 ? 51.184 11.103 -121.578 1.00 80.12 349 ALA A O 1
ATOM 2667 N N . ARG A 1 350 ? 51.245 12.745 -120.046 1.00 80.19 350 ARG A N 1
ATOM 2668 C CA . ARG A 1 350 ? 52.384 13.457 -120.660 1.00 80.19 350 ARG A CA 1
ATOM 2669 C C . ARG A 1 350 ? 53.647 12.598 -120.723 1.00 80.19 350 ARG A C 1
ATOM 2671 O O . ARG A 1 350 ? 54.343 12.597 -121.734 1.00 80.19 350 ARG A O 1
ATOM 2678 N N . GLN A 1 351 ? 53.964 11.866 -119.655 1.00 82.38 351 GLN A N 1
ATOM 2679 C CA . GLN A 1 351 ? 55.125 10.974 -119.624 1.00 82.38 351 GLN A CA 1
ATOM 2680 C C . GLN A 1 351 ? 54.970 9.810 -120.602 1.00 82.38 351 GLN A C 1
ATOM 2682 O O . GLN A 1 351 ? 55.943 9.447 -121.254 1.00 82.38 351 GLN A O 1
ATOM 2687 N N . ALA A 1 352 ? 53.769 9.247 -120.742 1.00 78.88 352 ALA A N 1
ATOM 2688 C CA . ALA A 1 352 ? 53.483 8.196 -121.711 1.00 78.88 352 ALA A CA 1
ATOM 2689 C C . ALA A 1 352 ? 53.604 8.712 -123.153 1.00 78.88 352 ALA A C 1
ATOM 2691 O O . ALA A 1 352 ? 54.193 8.029 -123.988 1.00 78.88 352 ALA A O 1
ATOM 2692 N N . GLU A 1 353 ? 53.126 9.926 -123.438 1.00 82.69 353 GLU A N 1
ATOM 2693 C CA . GLU A 1 353 ? 53.300 10.586 -124.738 1.00 82.69 353 GLU A CA 1
ATOM 2694 C C . GLU A 1 353 ? 54.782 10.831 -125.058 1.00 82.69 353 GLU A C 1
ATOM 2696 O O . GLU A 1 353 ? 55.255 10.464 -126.137 1.00 82.69 353 GLU A O 1
ATOM 2701 N N . LEU A 1 354 ? 55.547 11.369 -124.101 1.00 81.38 354 LEU A N 1
ATOM 2702 C CA . LEU A 1 354 ? 56.994 11.565 -124.237 1.00 81.38 354 LEU A CA 1
ATOM 2703 C C . LEU A 1 354 ? 57.737 10.236 -124.409 1.00 81.38 354 LEU A C 1
ATOM 2705 O O . LEU A 1 354 ? 58.613 10.124 -125.265 1.00 81.38 354 LEU A O 1
ATOM 2709 N N . ALA A 1 355 ? 57.385 9.211 -123.631 1.00 78.19 355 ALA A N 1
ATOM 2710 C CA . ALA A 1 355 ? 57.989 7.888 -123.728 1.00 78.19 355 ALA A CA 1
ATOM 2711 C C . ALA A 1 355 ? 57.676 7.224 -125.073 1.00 78.19 355 ALA A C 1
ATOM 2713 O O . ALA A 1 355 ? 58.572 6.636 -125.675 1.00 78.19 355 ALA A O 1
ATOM 2714 N N . ALA A 1 356 ? 56.448 7.352 -125.583 1.00 79.44 356 ALA A N 1
ATOM 2715 C CA . ALA A 1 356 ? 56.072 6.852 -126.902 1.00 79.44 356 ALA A CA 1
ATOM 2716 C C . ALA A 1 356 ? 56.840 7.577 -128.020 1.00 79.44 356 ALA A C 1
ATOM 2718 O O . ALA A 1 356 ? 57.326 6.925 -128.946 1.00 79.44 356 ALA A O 1
ATOM 2719 N N . ALA A 1 357 ? 57.011 8.899 -127.920 1.00 79.88 357 ALA A N 1
ATOM 2720 C CA . ALA A 1 357 ? 57.811 9.680 -128.863 1.00 79.88 357 ALA A CA 1
ATOM 2721 C C . ALA A 1 357 ? 59.295 9.271 -128.838 1.00 79.88 357 ALA A C 1
ATOM 2723 O O . ALA A 1 357 ? 59.877 8.993 -129.887 1.00 79.88 357 ALA A O 1
ATOM 2724 N N . LEU A 1 358 ? 59.890 9.143 -127.647 1.00 81.19 358 LEU A N 1
ATOM 2725 C CA . LEU A 1 358 ? 61.274 8.691 -127.482 1.00 81.19 358 LEU A CA 1
ATOM 2726 C C . LEU A 1 358 ? 61.469 7.239 -127.934 1.00 81.19 358 LEU A C 1
ATOM 2728 O O . LEU A 1 358 ? 62.503 6.920 -128.513 1.00 81.19 358 LEU A O 1
ATOM 2732 N N . GLN A 1 359 ? 60.500 6.348 -127.708 1.00 80.12 359 GLN A N 1
ATOM 2733 C CA . GLN A 1 359 ? 60.566 4.974 -128.211 1.00 80.12 359 GLN A CA 1
ATOM 2734 C C . GLN A 1 359 ? 60.507 4.919 -129.737 1.00 80.12 359 GLN A C 1
ATOM 2736 O O . GLN A 1 359 ? 61.249 4.134 -130.319 1.00 80.12 359 GLN A O 1
ATOM 2741 N N . ARG A 1 360 ? 59.680 5.747 -130.391 1.00 80.81 360 ARG A N 1
ATOM 2742 C CA . ARG A 1 360 ? 59.665 5.854 -131.862 1.00 80.81 360 ARG A CA 1
ATOM 2743 C C . ARG A 1 360 ? 61.017 6.328 -132.390 1.00 80.81 360 ARG A C 1
ATOM 2745 O O . ARG A 1 360 ? 61.590 5.653 -133.234 1.00 80.81 360 ARG A O 1
ATOM 2752 N N . GLN A 1 361 ? 61.585 7.382 -131.799 1.00 80.56 361 GLN A N 1
ATOM 2753 C CA . GLN A 1 361 ? 62.928 7.858 -132.155 1.00 80.56 361 GLN A CA 1
ATOM 2754 C C . GLN A 1 361 ? 64.005 6.787 -131.937 1.00 80.56 361 GLN A C 1
ATOM 2756 O O . GLN A 1 361 ? 64.856 6.582 -132.796 1.00 80.56 361 GLN A O 1
ATOM 2761 N N . ARG A 1 362 ? 63.963 6.066 -130.808 1.00 80.56 362 ARG A N 1
ATOM 2762 C CA . ARG A 1 362 ? 64.897 4.963 -130.538 1.00 80.56 362 ARG A CA 1
ATOM 2763 C C . ARG A 1 362 ? 64.756 3.839 -131.556 1.00 80.56 362 ARG A C 1
ATOM 2765 O O . ARG A 1 362 ? 65.779 3.343 -132.000 1.00 80.56 362 ARG A O 1
ATOM 2772 N N . ARG A 1 363 ? 63.532 3.458 -131.936 1.00 78.56 363 ARG A N 1
ATOM 2773 C CA . ARG A 1 363 ? 63.292 2.438 -132.968 1.00 78.56 363 ARG A CA 1
ATOM 2774 C C . ARG A 1 363 ? 63.830 2.880 -134.322 1.00 78.56 363 ARG A C 1
ATOM 2776 O O . ARG A 1 363 ? 64.552 2.115 -134.934 1.00 78.56 363 ARG A O 1
ATOM 2783 N N . GLU A 1 364 ? 63.587 4.120 -134.737 1.00 79.81 364 GLU A N 1
ATOM 2784 C CA . GLU A 1 364 ? 64.117 4.653 -136.000 1.00 79.81 364 GLU A CA 1
ATOM 2785 C C . GLU A 1 364 ? 65.655 4.686 -136.028 1.00 79.81 364 GLU A C 1
ATOM 2787 O O . GLU A 1 364 ? 66.271 4.370 -137.046 1.00 79.81 364 GLU A O 1
ATOM 2792 N N . VAL A 1 365 ? 66.298 5.058 -134.915 1.00 80.44 365 VAL A N 1
ATOM 2793 C CA . VAL A 1 365 ? 67.766 5.020 -134.782 1.00 80.44 365 VAL A CA 1
ATOM 2794 C C . VAL A 1 365 ? 68.264 3.576 -134.792 1.00 80.44 365 VAL A C 1
ATOM 2796 O O . VAL A 1 365 ? 69.206 3.266 -135.513 1.00 80.44 365 VAL A O 1
ATOM 2799 N N . GLN A 1 366 ? 67.606 2.680 -134.052 1.00 78.69 366 GLN A N 1
ATOM 2800 C CA . GLN A 1 366 ? 67.948 1.259 -134.009 1.00 78.69 366 GLN A CA 1
ATOM 2801 C C . GLN A 1 366 ? 67.763 0.582 -135.367 1.00 78.69 366 GLN A C 1
ATOM 2803 O O . GLN A 1 366 ? 68.604 -0.224 -135.725 1.00 78.69 366 GLN A O 1
ATOM 2808 N N . GLU A 1 367 ? 66.732 0.916 -136.143 1.00 78.12 367 GLU A N 1
ATOM 2809 C CA . GLU A 1 367 ? 66.511 0.396 -137.499 1.00 78.12 367 GLU A CA 1
ATOM 2810 C C . GLU A 1 367 ? 67.608 0.864 -138.464 1.00 78.12 367 GLU A C 1
ATOM 2812 O O . GLU A 1 367 ? 68.136 0.058 -139.231 1.00 78.12 367 GLU A O 1
ATOM 2817 N N . LYS A 1 368 ? 68.021 2.137 -138.381 1.00 79.50 368 LYS A N 1
ATOM 2818 C CA . LYS A 1 368 ? 69.158 2.668 -139.154 1.00 79.50 368 LYS A CA 1
ATOM 2819 C C . LYS A 1 368 ? 70.476 1.999 -138.765 1.00 79.50 368 LYS A C 1
ATOM 2821 O O . LYS A 1 368 ? 71.243 1.607 -139.639 1.00 79.50 368 LYS A O 1
ATOM 2826 N N . GLU A 1 369 ? 70.732 1.843 -137.466 1.00 77.50 369 GLU A N 1
ATOM 2827 C CA . GLU A 1 369 ? 71.914 1.138 -136.957 1.00 77.50 369 GLU A CA 1
ATOM 2828 C C . GLU A 1 369 ? 71.891 -0.348 -137.327 1.00 77.50 369 GLU A C 1
ATOM 2830 O O . GLU A 1 369 ? 72.924 -0.906 -137.682 1.00 77.50 369 GLU A O 1
ATOM 2835 N N . PHE A 1 370 ? 70.722 -0.987 -137.281 1.00 76.12 370 PHE A N 1
ATOM 2836 C CA . PHE A 1 370 ? 70.538 -2.380 -137.670 1.00 76.12 370 PHE A CA 1
ATOM 2837 C C . PHE A 1 370 ? 70.858 -2.566 -139.155 1.00 76.12 370 PHE A C 1
ATOM 2839 O O . PHE A 1 370 ? 71.630 -3.460 -139.490 1.00 76.12 370 PHE A O 1
ATOM 2846 N N . GLY A 1 371 ? 70.351 -1.687 -140.029 1.00 74.00 371 GLY A N 1
ATOM 2847 C CA . GLY A 1 371 ? 70.710 -1.665 -141.450 1.00 74.00 371 GLY A CA 1
ATOM 2848 C C . GLY A 1 371 ? 72.214 -1.487 -141.672 1.00 74.00 371 GLY A C 1
ATOM 2849 O O . GLY A 1 371 ? 72.827 -2.289 -142.371 1.00 74.00 371 GLY A O 1
ATOM 2850 N N . ALA A 1 372 ? 72.835 -0.516 -140.995 1.00 75.62 372 ALA A N 1
ATOM 2851 C CA . ALA A 1 372 ? 74.274 -0.268 -141.098 1.00 75.62 372 ALA A CA 1
ATOM 2852 C C . ALA A 1 372 ? 75.133 -1.452 -140.606 1.00 75.62 372 ALA A C 1
ATOM 2854 O O . ALA A 1 372 ? 76.168 -1.761 -141.195 1.00 75.62 372 ALA A O 1
ATOM 2855 N N . LEU A 1 373 ? 74.716 -2.139 -139.537 1.00 79.69 373 LEU A N 1
ATOM 2856 C CA . LEU A 1 373 ? 75.411 -3.325 -139.022 1.00 79.69 373 LEU A CA 1
ATOM 2857 C C . LEU A 1 373 ? 75.294 -4.518 -139.982 1.00 79.69 373 LEU A C 1
ATOM 2859 O O . LEU A 1 373 ? 76.273 -5.248 -140.148 1.00 79.69 373 LEU A O 1
ATOM 2863 N N . VAL A 1 374 ? 74.139 -4.682 -140.638 1.00 76.62 374 VAL A N 1
ATOM 2864 C CA . VAL A 1 374 ? 73.928 -5.698 -141.682 1.00 76.62 374 VAL A CA 1
ATOM 2865 C C . VAL A 1 374 ? 74.787 -5.403 -142.917 1.00 76.62 374 VAL A C 1
ATOM 2867 O O . VAL A 1 374 ? 75.443 -6.312 -143.420 1.00 76.62 374 VAL A O 1
ATOM 2870 N N . GLU A 1 375 ? 74.856 -4.147 -143.369 1.00 80.19 375 GLU A N 1
ATOM 2871 C CA . GLU A 1 375 ? 75.737 -3.723 -144.472 1.00 80.19 375 GLU A CA 1
ATOM 2872 C C . GLU A 1 375 ? 77.226 -3.940 -144.152 1.00 80.19 375 GLU A C 1
ATOM 2874 O O . GLU A 1 375 ? 77.995 -4.353 -145.018 1.00 80.19 375 GLU A O 1
ATOM 2879 N N . ALA A 1 376 ? 77.634 -3.733 -142.896 1.00 78.00 376 ALA A N 1
ATOM 2880 C CA . ALA A 1 376 ? 78.994 -3.989 -142.421 1.00 78.00 376 ALA A CA 1
ATOM 2881 C C . ALA A 1 376 ? 79.328 -5.488 -142.241 1.00 78.00 376 ALA A C 1
ATOM 2883 O O . ALA A 1 376 ? 80.445 -5.821 -141.840 1.00 78.00 376 ALA A O 1
ATOM 2884 N N . GLY A 1 377 ? 78.378 -6.397 -142.503 1.00 77.56 377 GLY A N 1
ATOM 2885 C CA . GLY A 1 377 ? 78.564 -7.847 -142.385 1.00 77.56 377 GLY A CA 1
ATOM 2886 C C . GLY A 1 377 ? 78.664 -8.366 -140.945 1.00 77.56 377 GLY A C 1
ATOM 2887 O O . GLY A 1 377 ? 79.091 -9.501 -140.730 1.00 77.56 377 GLY A O 1
ATOM 2888 N N . LEU A 1 378 ? 78.288 -7.558 -139.949 1.00 80.62 378 LEU A N 1
ATOM 2889 C CA . LEU A 1 378 ? 78.274 -7.937 -138.534 1.00 80.62 378 LEU A CA 1
ATOM 2890 C C . LEU A 1 378 ? 76.887 -8.462 -138.136 1.00 80.62 378 LEU A C 1
ATOM 2892 O O . LEU A 1 378 ? 75.874 -8.027 -138.673 1.00 80.62 378 LEU A O 1
ATOM 2896 N N . ASN A 1 379 ? 76.813 -9.368 -137.153 1.00 83.75 379 ASN A N 1
ATOM 2897 C CA . ASN A 1 379 ? 75.527 -9.815 -136.609 1.00 83.75 379 ASN A CA 1
ATOM 2898 C C . ASN A 1 379 ? 74.946 -8.733 -135.671 1.00 83.75 379 ASN A C 1
ATOM 2900 O O . ASN A 1 379 ? 75.471 -8.552 -134.564 1.00 83.75 379 ASN A O 1
ATOM 2904 N N . PRO A 1 380 ? 73.866 -8.026 -136.056 1.00 80.75 380 PRO A N 1
ATOM 2905 C CA . PRO A 1 380 ? 73.354 -6.889 -135.292 1.00 80.75 380 PRO A CA 1
ATOM 2906 C C . PRO A 1 380 ? 72.890 -7.282 -133.884 1.00 80.75 380 PRO A C 1
ATOM 2908 O O . PRO A 1 380 ? 73.102 -6.535 -132.927 1.00 80.75 380 PRO A O 1
ATOM 2911 N N . TYR A 1 381 ? 72.324 -8.479 -133.716 1.00 80.69 381 TYR A N 1
ATOM 2912 C CA . TYR A 1 381 ? 71.781 -8.920 -132.431 1.00 80.69 381 TYR A CA 1
ATOM 2913 C C . TYR A 1 381 ? 72.853 -9.121 -131.356 1.00 80.69 381 TYR A C 1
ATOM 2915 O O . TYR A 1 381 ? 72.606 -8.830 -130.187 1.00 80.69 381 TYR A O 1
ATOM 2923 N N . GLU A 1 382 ? 74.057 -9.574 -131.715 1.00 80.62 382 GLU A N 1
ATOM 2924 C CA . GLU A 1 382 ? 75.147 -9.723 -130.742 1.00 80.62 382 GLU A CA 1
ATOM 2925 C C . GLU A 1 382 ? 75.682 -8.373 -130.268 1.00 80.62 382 GLU A C 1
ATOM 2927 O O . GLU A 1 382 ? 76.015 -8.217 -129.090 1.00 80.62 382 GLU A O 1
ATOM 2932 N N . VAL A 1 383 ? 75.734 -7.388 -131.168 1.00 82.62 383 VAL A N 1
ATOM 2933 C CA . VAL A 1 383 ? 76.181 -6.030 -130.846 1.00 82.62 383 VAL A CA 1
ATOM 2934 C C . VAL A 1 383 ? 75.189 -5.359 -129.900 1.00 82.62 383 VAL A C 1
ATOM 2936 O O . VAL A 1 383 ? 75.611 -4.840 -128.864 1.00 82.62 383 VAL A O 1
ATOM 2939 N N . PHE A 1 384 ? 73.885 -5.427 -130.196 1.00 82.56 384 PHE A N 1
ATOM 2940 C CA . PHE A 1 384 ? 72.852 -4.906 -129.297 1.00 82.56 384 PHE A CA 1
ATOM 2941 C C . PHE A 1 384 ? 72.867 -5.630 -127.947 1.00 82.56 384 PHE A C 1
ATOM 2943 O O . PHE A 1 384 ? 72.952 -4.973 -126.916 1.00 82.56 384 PHE A O 1
ATOM 2950 N N . ARG A 1 385 ? 72.948 -6.968 -127.929 1.00 84.12 385 ARG A N 1
ATOM 2951 C CA . ARG A 1 385 ? 73.011 -7.744 -126.680 1.00 84.12 385 ARG A CA 1
ATOM 2952 C C . ARG A 1 385 ? 74.223 -7.388 -125.812 1.00 84.12 385 ARG A C 1
ATOM 2954 O O . ARG A 1 385 ? 74.086 -7.265 -124.598 1.00 84.12 385 ARG A O 1
ATOM 2961 N N . ARG A 1 386 ? 75.414 -7.223 -126.404 1.00 83.88 386 ARG A N 1
ATOM 2962 C CA . ARG A 1 386 ? 76.621 -6.809 -125.661 1.00 83.88 386 ARG A CA 1
ATOM 2963 C C . ARG A 1 386 ? 76.493 -5.385 -125.119 1.00 83.88 386 ARG A C 1
ATOM 2965 O O . ARG A 1 386 ? 76.945 -5.130 -124.005 1.00 83.88 386 ARG A O 1
ATOM 2972 N N . ARG A 1 387 ? 75.890 -4.467 -125.880 1.00 83.81 387 ARG A N 1
ATOM 2973 C CA . ARG A 1 387 ? 75.631 -3.091 -125.427 1.00 83.81 387 ARG A CA 1
ATOM 2974 C C . ARG A 1 387 ? 74.625 -3.058 -124.281 1.00 83.81 387 ARG A C 1
ATOM 2976 O O . ARG A 1 387 ? 74.918 -2.422 -123.273 1.00 83.81 387 ARG A O 1
ATOM 2983 N N . ASP A 1 388 ? 73.525 -3.797 -124.387 1.00 83.00 388 ASP A N 1
ATOM 2984 C CA . ASP A 1 388 ? 72.512 -3.894 -123.331 1.00 83.00 388 ASP A CA 1
ATOM 2985 C C . ASP A 1 388 ? 73.132 -4.415 -122.026 1.00 83.00 388 ASP A C 1
ATOM 2987 O O . ASP A 1 388 ? 72.968 -3.800 -120.974 1.00 83.00 388 ASP A O 1
ATOM 2991 N N . GLN A 1 389 ? 73.965 -5.462 -122.100 1.00 82.69 389 GLN A N 1
ATOM 2992 C CA . GLN A 1 389 ? 74.704 -5.977 -120.940 1.00 82.69 389 GLN A CA 1
ATOM 2993 C C . GLN A 1 389 ? 75.657 -4.937 -120.325 1.00 82.69 389 GLN A C 1
ATOM 2995 O O . GLN A 1 389 ? 75.771 -4.840 -119.102 1.00 82.69 389 GLN A O 1
ATOM 3000 N N . GLN A 1 390 ? 76.344 -4.135 -121.146 1.00 84.06 390 GLN A N 1
ATOM 3001 C CA . GLN A 1 390 ? 77.222 -3.066 -120.657 1.00 84.06 390 GLN A CA 1
ATOM 3002 C C . GLN A 1 390 ? 76.439 -1.907 -120.027 1.00 84.06 390 GLN A C 1
ATOM 3004 O O . GLN A 1 390 ? 76.882 -1.341 -119.025 1.00 84.06 390 GLN A O 1
ATOM 3009 N N . GLU A 1 391 ? 75.292 -1.533 -120.595 1.00 87.62 391 GLU A N 1
ATOM 3010 C CA . GLU A 1 391 ? 74.417 -0.513 -120.018 1.00 87.62 391 GLU A CA 1
ATOM 3011 C C . GLU A 1 391 ? 73.819 -0.966 -118.688 1.00 87.62 391 GLU A C 1
ATOM 3013 O O . GLU A 1 391 ? 73.822 -0.194 -117.727 1.00 87.62 391 GLU A O 1
ATOM 3018 N N . GLU A 1 392 ? 73.353 -2.212 -118.602 1.00 83.50 392 GLU A N 1
ATOM 3019 C CA . GLU A 1 392 ? 72.852 -2.799 -117.360 1.00 83.50 392 GLU A CA 1
ATOM 3020 C C . GLU A 1 392 ? 73.930 -2.798 -116.273 1.00 83.50 392 GLU A C 1
ATOM 3022 O O . GLU A 1 392 ? 73.676 -2.322 -115.164 1.00 83.50 392 GLU A O 1
ATOM 3027 N N . ALA A 1 393 ? 75.156 -3.222 -116.599 1.00 83.56 393 ALA A N 1
ATOM 3028 C CA . ALA A 1 393 ? 76.281 -3.191 -115.666 1.00 83.56 393 ALA A CA 1
ATOM 3029 C C . ALA A 1 393 ? 76.589 -1.764 -115.169 1.00 83.56 393 ALA A C 1
ATOM 3031 O O . ALA A 1 393 ? 76.786 -1.547 -113.971 1.00 83.56 393 ALA A O 1
ATOM 3032 N N . LYS A 1 394 ? 76.567 -0.761 -116.061 1.00 87.00 394 LYS A N 1
ATOM 3033 C CA . LYS A 1 394 ? 76.756 0.654 -115.689 1.00 87.00 394 LYS A CA 1
ATOM 3034 C C . LYS A 1 394 ? 75.640 1.165 -114.775 1.00 87.00 394 LYS A C 1
ATOM 3036 O O . LYS A 1 394 ? 75.931 1.856 -113.799 1.00 87.00 394 LYS A O 1
ATOM 3041 N N . ARG A 1 395 ? 74.377 0.819 -115.056 1.00 86.88 395 ARG A N 1
ATOM 3042 C CA . ARG A 1 395 ? 73.225 1.202 -114.217 1.00 86.88 395 ARG A CA 1
ATOM 3043 C C . ARG A 1 395 ? 73.312 0.581 -112.827 1.00 86.88 395 ARG A C 1
ATOM 3045 O O . ARG A 1 395 ? 73.091 1.283 -111.844 1.00 86.88 395 ARG A O 1
ATOM 3052 N N . GLN A 1 396 ? 73.678 -0.698 -112.738 1.00 84.56 396 GLN A N 1
ATOM 3053 C CA . GLN A 1 396 ? 73.882 -1.374 -111.455 1.00 84.56 396 GLN A CA 1
ATOM 3054 C C . GLN A 1 396 ? 75.005 -0.713 -110.649 1.00 84.56 396 GLN A C 1
ATOM 3056 O O . GLN A 1 396 ? 74.819 -0.418 -109.470 1.00 84.56 396 GLN A O 1
ATOM 3061 N N . HIS A 1 397 ? 76.137 -0.401 -111.286 1.00 85.56 397 HIS A N 1
ATOM 3062 C CA . HIS A 1 397 ? 77.245 0.280 -110.620 1.00 85.56 397 HIS A CA 1
ATOM 3063 C C . HIS A 1 397 ? 76.850 1.673 -110.102 1.00 85.56 397 HIS A C 1
ATOM 3065 O O . HIS A 1 397 ? 77.127 2.005 -108.950 1.00 85.56 397 HIS A O 1
ATOM 3071 N N . ALA A 1 398 ? 76.146 2.466 -110.915 1.00 88.50 398 ALA A N 1
ATOM 3072 C CA . ALA A 1 398 ? 75.646 3.777 -110.504 1.00 88.50 398 ALA A CA 1
ATOM 3073 C C . ALA A 1 398 ? 74.664 3.680 -109.319 1.00 88.50 398 ALA A C 1
ATOM 3075 O O . ALA A 1 398 ? 74.770 4.457 -108.371 1.00 88.50 398 ALA A O 1
ATOM 3076 N N . ALA A 1 399 ? 73.761 2.692 -109.327 1.00 86.25 399 ALA A N 1
ATOM 3077 C CA . ALA A 1 399 ? 72.816 2.459 -108.233 1.00 86.25 399 ALA A CA 1
ATOM 3078 C C . ALA A 1 399 ? 73.513 2.045 -106.922 1.00 86.25 399 ALA A C 1
ATOM 3080 O O . ALA A 1 399 ? 73.125 2.476 -105.834 1.00 86.25 399 ALA A O 1
ATOM 3081 N N . ILE A 1 400 ? 74.569 1.229 -107.006 1.00 86.31 400 ILE A N 1
ATOM 3082 C CA . ILE A 1 400 ? 75.388 0.867 -105.841 1.00 86.31 400 ILE A CA 1
ATOM 3083 C C . ILE A 1 400 ? 76.075 2.114 -105.273 1.00 86.31 400 ILE A C 1
ATOM 3085 O O . ILE A 1 400 ? 76.014 2.344 -104.066 1.00 86.31 400 ILE A O 1
ATOM 3089 N N . GLN A 1 401 ? 76.673 2.951 -106.127 1.00 89.75 401 GLN A N 1
ATOM 3090 C CA . GLN A 1 401 ? 77.331 4.187 -105.695 1.00 89.75 401 GLN A CA 1
ATOM 3091 C C . GLN A 1 401 ? 76.363 5.162 -105.016 1.00 89.75 401 GLN A C 1
ATOM 3093 O O . GLN A 1 401 ? 76.685 5.689 -103.950 1.00 89.75 401 GLN A O 1
ATOM 3098 N N . SER A 1 402 ? 75.161 5.362 -105.567 1.00 88.50 402 SER A N 1
ATOM 3099 C CA . SER A 1 402 ? 74.156 6.230 -104.941 1.00 88.50 402 SER A CA 1
ATOM 3100 C C . SER A 1 402 ? 73.687 5.692 -103.587 1.00 88.50 402 SER A C 1
ATOM 3102 O O . SER A 1 402 ? 73.517 6.465 -102.648 1.00 88.50 402 SER A O 1
ATOM 3104 N N . ASN A 1 403 ? 73.536 4.369 -103.449 1.00 86.38 403 ASN A N 1
ATOM 3105 C CA . ASN A 1 403 ? 73.165 3.743 -102.176 1.00 86.38 403 ASN A CA 1
ATOM 3106 C C . ASN A 1 403 ? 74.263 3.880 -101.114 1.00 86.38 403 ASN A C 1
ATOM 3108 O O . ASN A 1 403 ? 73.959 4.101 -99.942 1.00 86.38 403 ASN A O 1
ATOM 3112 N N . ILE A 1 404 ? 75.535 3.762 -101.507 1.00 89.00 404 ILE A N 1
ATOM 3113 C CA . ILE A 1 404 ? 76.667 3.995 -100.601 1.00 89.00 404 ILE A CA 1
ATOM 3114 C C . ILE A 1 404 ? 76.660 5.450 -100.119 1.00 89.00 404 ILE A C 1
ATOM 3116 O O . ILE A 1 404 ? 76.753 5.681 -98.915 1.00 89.00 404 ILE A O 1
ATOM 3120 N N . ALA A 1 405 ? 76.487 6.415 -101.026 1.00 89.06 405 ALA A N 1
ATOM 3121 C CA . ALA A 1 405 ? 76.432 7.833 -100.674 1.00 89.06 405 ALA A CA 1
ATOM 3122 C C . ALA A 1 405 ? 75.264 8.154 -99.721 1.00 89.06 405 ALA A C 1
ATOM 3124 O O . ALA A 1 405 ? 75.455 8.848 -98.724 1.00 89.06 405 ALA A O 1
ATOM 3125 N N . ALA A 1 406 ? 74.076 7.592 -99.972 1.00 87.06 406 ALA A N 1
ATOM 3126 C CA . ALA A 1 406 ? 72.920 7.753 -99.089 1.00 87.06 406 ALA A CA 1
ATOM 3127 C C . ALA A 1 406 ? 73.199 7.212 -97.674 1.00 87.06 406 ALA A C 1
ATOM 3129 O O . ALA A 1 406 ? 72.985 7.913 -96.687 1.00 87.06 406 ALA A O 1
ATOM 3130 N N . ARG A 1 407 ? 73.778 6.008 -97.564 1.00 86.50 407 ARG A N 1
ATOM 3131 C CA . ARG A 1 407 ? 74.137 5.413 -96.264 1.00 86.50 407 ARG A CA 1
ATOM 3132 C C . ARG A 1 407 ? 75.189 6.220 -95.505 1.00 86.50 407 ARG A C 1
ATOM 3134 O O . ARG A 1 407 ? 75.134 6.283 -94.281 1.00 86.50 407 ARG A O 1
ATOM 3141 N N . GLN A 1 408 ? 76.148 6.827 -96.206 1.00 90.12 408 GLN A N 1
ATOM 3142 C CA . GLN A 1 408 ? 77.149 7.695 -95.579 1.00 90.12 408 GLN A CA 1
ATOM 3143 C C . GLN A 1 408 ? 76.508 8.941 -94.954 1.00 90.12 408 GLN A C 1
ATOM 3145 O O . GLN A 1 408 ? 76.887 9.321 -93.846 1.00 90.12 408 GLN A O 1
ATOM 3150 N N . LEU A 1 409 ? 75.512 9.542 -95.616 1.00 89.00 409 LEU A N 1
ATOM 3151 C CA . LEU A 1 409 ? 74.760 10.674 -95.064 1.00 89.00 409 LEU A CA 1
ATOM 3152 C C . LEU A 1 409 ? 73.930 10.271 -93.838 1.00 89.00 409 LEU A C 1
ATOM 3154 O O . LEU A 1 409 ? 73.941 10.988 -92.837 1.00 89.00 409 LEU A O 1
ATOM 3158 N N . ASP A 1 410 ? 73.274 9.109 -93.880 1.00 85.50 410 ASP A N 1
ATOM 3159 C CA . ASP A 1 410 ? 72.496 8.602 -92.744 1.00 85.50 410 ASP A CA 1
ATOM 3160 C C . ASP A 1 410 ? 73.380 8.330 -91.518 1.00 85.50 410 ASP A C 1
ATOM 3162 O O . ASP A 1 410 ? 73.037 8.726 -90.401 1.00 85.50 410 ASP A O 1
ATOM 3166 N N . LEU A 1 411 ? 74.550 7.712 -91.719 1.00 88.56 411 LEU A N 1
ATOM 3167 C CA . LEU A 1 411 ? 75.529 7.479 -90.652 1.00 88.56 411 LEU A CA 1
ATOM 3168 C C . LEU A 1 411 ? 76.062 8.794 -90.069 1.00 88.56 411 LEU A C 1
ATOM 3170 O O . LEU A 1 411 ? 76.169 8.927 -88.850 1.00 88.56 411 LEU A O 1
ATOM 3174 N N . ALA A 1 412 ? 76.346 9.789 -90.915 1.00 88.38 412 ALA A N 1
ATOM 3175 C CA . ALA A 1 412 ? 76.771 11.109 -90.454 1.00 88.38 412 ALA A CA 1
ATOM 3176 C C . ALA A 1 412 ? 75.684 11.798 -89.606 1.00 88.38 412 ALA A C 1
ATOM 3178 O O . ALA A 1 412 ? 75.985 12.378 -88.562 1.00 88.38 412 ALA A O 1
ATOM 3179 N N . ALA A 1 413 ? 74.412 11.687 -90.005 1.00 88.25 413 ALA A N 1
ATOM 3180 C CA . ALA A 1 413 ? 73.290 12.232 -89.244 1.00 88.25 413 ALA A CA 1
ATOM 3181 C C . ALA A 1 413 ? 73.096 11.528 -87.887 1.00 88.25 413 ALA A C 1
ATOM 3183 O O . ALA A 1 413 ? 72.740 12.180 -86.902 1.00 88.25 413 ALA A O 1
ATOM 3184 N N . GLN A 1 414 ? 73.342 10.216 -87.811 1.00 88.62 414 GLN A N 1
ATOM 3185 C CA . GLN A 1 414 ? 73.295 9.466 -86.551 1.00 88.62 414 GLN A CA 1
ATOM 3186 C C . GLN A 1 414 ? 74.405 9.904 -85.589 1.00 88.62 414 GLN A C 1
ATOM 3188 O O . GLN A 1 414 ? 74.105 10.257 -84.448 1.00 88.62 414 GLN A O 1
ATOM 3193 N N . LEU A 1 415 ? 75.653 9.990 -86.064 1.00 90.00 415 LEU A N 1
ATOM 3194 C CA . LEU A 1 415 ? 76.787 10.446 -85.251 1.00 90.00 415 LEU A CA 1
ATOM 3195 C C . LEU A 1 415 ? 76.584 11.870 -84.709 1.00 90.00 415 LEU A C 1
ATOM 3197 O O . LEU A 1 415 ? 76.899 12.140 -83.550 1.00 90.00 415 LEU A O 1
ATOM 3201 N N . ALA A 1 416 ? 75.997 12.770 -85.505 1.00 87.94 416 ALA A N 1
ATOM 3202 C CA . ALA A 1 416 ? 75.679 14.126 -85.055 1.00 87.94 416 ALA A CA 1
ATOM 3203 C C . ALA A 1 416 ? 74.677 14.133 -83.883 1.00 87.94 416 ALA A C 1
ATOM 3205 O O . ALA A 1 416 ? 74.881 14.837 -82.892 1.00 87.94 416 ALA A O 1
ATOM 3206 N N . ARG A 1 417 ? 73.624 13.303 -83.952 1.00 87.62 417 ARG A N 1
ATOM 3207 C CA . ARG A 1 417 ? 72.634 13.172 -82.867 1.00 87.62 417 ARG A CA 1
ATOM 3208 C C . ARG A 1 417 ? 73.260 12.605 -81.595 1.00 87.62 417 ARG A C 1
ATOM 3210 O O . ARG A 1 417 ? 73.002 13.121 -80.508 1.00 87.62 417 ARG A O 1
ATOM 3217 N N . GLU A 1 418 ? 74.101 11.582 -81.716 1.00 89.06 418 GLU A N 1
ATOM 3218 C CA . GLU A 1 418 ? 74.809 10.999 -80.570 1.00 89.06 418 GLU A CA 1
ATOM 3219 C C . GLU A 1 418 ? 75.725 12.031 -79.900 1.00 89.06 418 GLU A C 1
ATOM 3221 O O . GLU A 1 418 ? 75.687 12.196 -78.676 1.00 89.06 418 GLU A O 1
ATOM 3226 N N . GLN A 1 419 ? 76.461 12.817 -80.689 1.00 89.50 419 GLN A N 1
ATOM 3227 C CA . GLN A 1 419 ? 77.327 13.870 -80.166 1.00 89.50 419 GLN A CA 1
ATOM 3228 C C . GLN A 1 419 ? 76.537 14.970 -79.438 1.00 89.50 419 GLN A C 1
ATOM 3230 O O . GLN A 1 419 ? 76.945 15.394 -78.354 1.00 89.50 419 GLN A O 1
ATOM 3235 N N . GLU A 1 420 ? 75.380 15.393 -79.961 1.00 88.56 420 GLU A N 1
ATOM 3236 C CA . GLU A 1 420 ? 74.496 16.339 -79.266 1.00 88.56 420 GLU A CA 1
ATOM 3237 C C . GLU A 1 420 ? 74.007 15.794 -77.918 1.00 88.56 420 GLU A C 1
ATOM 3239 O O . GLU A 1 420 ? 74.035 16.507 -76.909 1.00 88.56 420 GLU A O 1
ATOM 3244 N N . THR A 1 421 ? 73.580 14.528 -77.871 1.00 86.31 421 THR A N 1
ATOM 3245 C CA . THR A 1 421 ? 73.115 13.912 -76.617 1.00 86.31 421 THR A CA 1
ATOM 3246 C C . THR A 1 421 ? 74.232 13.814 -75.577 1.00 86.31 421 THR A C 1
ATOM 3248 O O . THR A 1 421 ? 74.014 14.153 -74.411 1.00 86.31 421 THR A O 1
ATOM 3251 N N . TYR A 1 422 ? 75.448 13.458 -75.999 1.00 89.25 422 TYR A N 1
ATOM 3252 C CA . TYR A 1 422 ? 76.620 13.401 -75.128 1.00 89.25 422 TYR A CA 1
ATOM 3253 C C . TYR A 1 422 ? 76.987 14.779 -74.553 1.00 89.25 422 TYR A C 1
ATOM 3255 O O . TYR A 1 422 ? 77.230 14.910 -73.350 1.00 89.25 422 TYR A O 1
ATOM 3263 N N . GLN A 1 423 ? 76.955 15.832 -75.379 1.00 88.06 423 GLN A N 1
ATOM 3264 C CA . GLN A 1 423 ? 77.225 17.201 -74.924 1.00 88.06 423 GLN A CA 1
ATOM 3265 C C . GLN A 1 423 ? 76.180 17.694 -73.914 1.00 88.06 423 GLN A C 1
ATOM 3267 O O . GLN A 1 423 ? 76.540 18.293 -72.897 1.00 88.06 423 GLN A O 1
ATOM 3272 N N . ARG A 1 424 ? 74.891 17.395 -74.137 1.00 86.38 424 ARG A N 1
ATOM 3273 C CA . ARG A 1 424 ? 73.822 17.720 -73.174 1.00 86.38 424 ARG A CA 1
ATOM 3274 C C . ARG A 1 424 ? 74.041 17.018 -71.830 1.00 86.38 424 ARG A C 1
ATOM 3276 O O . ARG A 1 424 ? 73.905 17.658 -70.788 1.00 86.38 424 ARG A O 1
ATOM 3283 N N . ALA A 1 425 ? 74.442 15.747 -71.842 1.00 85.69 425 ALA A N 1
ATOM 3284 C CA . ALA A 1 425 ? 74.732 14.991 -70.623 1.00 85.69 425 ALA A CA 1
ATOM 3285 C C . ALA A 1 425 ? 75.936 15.559 -69.843 1.00 85.69 425 ALA A C 1
ATOM 3287 O O . ALA A 1 425 ? 75.879 15.686 -68.617 1.00 85.69 425 ALA A O 1
ATOM 3288 N N . LEU A 1 426 ? 77.010 15.962 -70.534 1.00 88.75 426 LEU A N 1
ATOM 3289 C CA . LEU A 1 426 ? 78.161 16.624 -69.907 1.00 88.75 426 LEU A CA 1
ATOM 3290 C C . LEU A 1 426 ? 77.793 17.978 -69.289 1.00 88.75 426 LEU A C 1
ATOM 3292 O O . LEU A 1 426 ? 78.252 18.295 -68.190 1.00 88.75 426 LEU A O 1
ATOM 3296 N N . ALA A 1 427 ? 76.967 18.773 -69.974 1.00 87.06 427 ALA A N 1
ATOM 3297 C CA . ALA A 1 427 ? 76.502 20.058 -69.460 1.00 87.06 427 ALA A CA 1
ATOM 3298 C C . ALA A 1 427 ? 75.646 19.891 -68.194 1.00 87.06 427 ALA A C 1
ATOM 3300 O O . ALA A 1 427 ? 75.847 20.625 -67.227 1.00 87.06 427 ALA A O 1
ATOM 3301 N N . ALA A 1 428 ? 74.749 18.898 -68.165 1.00 86.19 428 ALA A N 1
ATOM 3302 C CA . ALA A 1 428 ? 73.937 18.586 -66.989 1.00 86.19 428 ALA A CA 1
ATOM 3303 C C . ALA A 1 428 ? 74.801 18.198 -65.777 1.00 86.19 428 ALA A C 1
ATOM 3305 O O . ALA A 1 428 ? 74.647 18.783 -64.708 1.00 86.19 428 ALA A O 1
ATOM 3306 N N . ARG A 1 429 ? 75.791 17.310 -65.961 1.00 87.69 429 ARG A N 1
ATOM 3307 C CA . ARG A 1 429 ? 76.732 16.926 -64.889 1.00 87.69 429 ARG A CA 1
ATOM 3308 C C . ARG A 1 429 ? 77.543 18.105 -64.350 1.00 87.69 429 ARG A C 1
ATOM 3310 O O . ARG A 1 429 ? 77.845 18.157 -63.161 1.00 87.69 429 ARG A O 1
ATOM 3317 N N . LYS A 1 430 ? 77.933 19.048 -65.217 1.00 88.19 430 LYS A N 1
ATOM 3318 C CA . LYS A 1 430 ? 78.641 20.263 -64.788 1.00 88.19 430 LYS A CA 1
ATOM 3319 C C . LYS A 1 430 ? 77.750 21.159 -63.929 1.00 88.19 430 LYS A C 1
ATOM 3321 O O . LYS A 1 430 ? 78.247 21.656 -62.926 1.00 88.19 430 LYS A O 1
ATOM 3326 N N . LYS A 1 431 ? 76.475 21.337 -64.300 1.00 85.31 431 LYS A N 1
ATOM 3327 C CA . LYS A 1 431 ? 75.505 22.108 -63.504 1.00 85.31 431 LYS A CA 1
ATOM 3328 C C . LYS A 1 431 ? 75.301 21.492 -62.124 1.00 85.31 431 LYS A C 1
ATOM 3330 O O . LYS A 1 431 ? 75.562 22.159 -61.139 1.00 85.31 431 LYS A O 1
ATOM 3335 N N . GLU A 1 432 ? 75.012 20.194 -62.065 1.00 85.50 432 GLU A N 1
ATOM 3336 C CA . GLU A 1 432 ? 74.824 19.472 -60.798 1.00 85.50 432 GLU A CA 1
ATOM 3337 C C . GLU A 1 432 ? 76.037 19.607 -59.859 1.00 85.50 432 GLU A C 1
ATOM 3339 O O . GLU A 1 432 ? 75.897 19.777 -58.649 1.00 85.50 432 GLU A O 1
ATOM 3344 N N . LYS A 1 433 ? 77.257 19.586 -60.415 1.00 89.38 433 LYS A N 1
ATOM 3345 C CA . LYS A 1 433 ? 78.479 19.809 -59.635 1.00 89.38 433 LYS A CA 1
ATOM 3346 C C . LYS A 1 433 ? 78.574 21.237 -59.082 1.00 89.38 433 LYS A C 1
ATOM 3348 O O . LYS A 1 433 ? 79.068 21.395 -57.971 1.00 89.38 433 LYS A O 1
ATOM 3353 N N . MET A 1 434 ? 78.149 22.249 -59.840 1.00 85.81 434 MET A N 1
ATOM 3354 C CA . MET A 1 434 ? 78.139 23.644 -59.378 1.00 85.81 434 MET A CA 1
ATOM 3355 C C . MET A 1 434 ? 77.084 23.851 -58.291 1.00 85.81 434 MET A C 1
ATOM 3357 O O . MET A 1 434 ? 77.430 24.353 -57.227 1.00 85.81 434 MET A O 1
ATOM 3361 N N . ASP A 1 435 ? 75.866 23.345 -58.501 1.00 81.75 435 ASP A N 1
ATOM 3362 C CA . ASP A 1 435 ? 74.768 23.424 -57.529 1.00 81.75 435 ASP A CA 1
ATOM 3363 C C . ASP A 1 435 ? 75.172 22.791 -56.185 1.00 81.75 435 ASP A C 1
ATOM 3365 O O . ASP A 1 435 ? 74.889 23.319 -55.111 1.00 81.75 435 ASP A O 1
ATOM 3369 N N . ARG A 1 436 ? 75.914 21.676 -56.226 1.00 83.50 436 ARG A N 1
ATOM 3370 C CA . ARG A 1 436 ? 76.439 21.020 -55.021 1.00 83.50 436 ARG A CA 1
ATOM 3371 C C . ARG A 1 436 ? 77.486 21.862 -54.288 1.00 83.50 436 ARG A C 1
ATOM 3373 O O . ARG A 1 436 ? 77.471 21.906 -53.063 1.00 83.50 436 ARG A O 1
ATOM 3380 N N . VAL A 1 437 ? 78.381 22.532 -55.017 1.00 84.38 437 VAL A N 1
ATOM 3381 C CA . VAL A 1 437 ? 79.384 23.433 -54.420 1.00 84.38 437 VAL A CA 1
ATOM 3382 C C . VAL A 1 437 ? 78.714 24.654 -53.785 1.00 84.38 437 VAL A C 1
ATOM 3384 O O . VAL A 1 437 ? 79.128 25.081 -52.709 1.00 84.38 437 VAL A O 1
ATOM 3387 N N . GLU A 1 438 ? 77.676 25.203 -54.418 1.00 81.62 438 GLU A N 1
ATOM 3388 C CA . GLU A 1 438 ? 76.879 26.301 -53.859 1.00 81.62 438 GLU A CA 1
ATOM 3389 C C . GLU A 1 438 ? 76.147 25.865 -52.586 1.00 81.62 438 GLU A C 1
ATOM 3391 O O . GLU A 1 438 ? 76.269 26.526 -51.554 1.00 81.62 438 GLU A O 1
ATOM 3396 N N . PHE A 1 439 ? 75.499 24.698 -52.607 1.00 80.88 439 PHE A N 1
ATOM 3397 C CA . PHE A 1 439 ? 74.850 24.124 -51.430 1.00 80.88 439 PHE A CA 1
ATOM 3398 C C . PHE A 1 439 ? 75.829 23.904 -50.267 1.00 80.88 439 PHE A C 1
ATOM 3400 O O . PHE A 1 439 ? 75.542 24.294 -49.133 1.00 80.88 439 PHE A O 1
ATOM 3407 N N . ASP A 1 440 ? 77.007 23.333 -50.532 1.00 79.56 440 ASP A N 1
ATOM 3408 C CA . ASP A 1 440 ? 78.038 23.116 -49.510 1.00 79.56 440 ASP A CA 1
ATOM 3409 C C . ASP A 1 440 ? 78.563 24.447 -48.943 1.00 79.56 440 ASP A C 1
ATOM 3411 O O . ASP A 1 440 ? 78.842 24.551 -47.745 1.00 79.56 440 ASP A O 1
ATOM 3415 N N . ARG A 1 441 ? 78.653 25.494 -49.775 1.00 79.56 441 ARG A N 1
ATOM 3416 C CA . ARG A 1 441 ? 79.037 26.845 -49.344 1.00 79.56 441 ARG A CA 1
ATOM 3417 C C . ARG A 1 441 ? 77.981 27.476 -48.437 1.00 79.56 441 ARG A C 1
ATOM 3419 O O . ARG A 1 441 ? 78.340 28.076 -47.427 1.00 79.56 441 ARG A O 1
ATOM 3426 N N . GLU A 1 442 ? 76.701 27.333 -48.766 1.00 74.06 442 GLU A N 1
ATOM 3427 C CA . GLU A 1 442 ? 75.595 27.880 -47.972 1.00 74.06 442 GLU A CA 1
ATOM 3428 C C . GLU A 1 442 ? 75.376 27.110 -46.665 1.00 74.06 442 GLU A C 1
ATOM 3430 O O . GLU A 1 442 ? 75.114 27.710 -45.620 1.00 74.06 442 GLU A O 1
ATOM 3435 N N . MET A 1 443 ? 75.504 25.784 -46.696 1.00 75.00 443 MET A N 1
ATOM 3436 C CA . MET A 1 443 ? 75.270 24.902 -45.548 1.00 75.00 443 MET A CA 1
ATOM 3437 C C . MET A 1 443 ? 76.526 24.620 -44.722 1.00 75.00 443 MET A C 1
ATOM 3439 O O . MET A 1 443 ? 76.436 23.926 -43.701 1.00 75.00 443 MET A O 1
ATOM 3443 N N . GLY A 1 444 ? 77.677 25.156 -45.122 1.00 81.38 444 GLY A N 1
ATOM 3444 C CA . GLY A 1 444 ? 78.934 25.045 -44.396 1.00 81.38 444 GLY A CA 1
ATOM 3445 C C . GLY A 1 444 ? 78.856 25.638 -42.987 1.00 81.38 444 GLY A C 1
ATOM 3446 O O . GLY A 1 444 ? 78.084 26.559 -42.710 1.00 81.38 444 GLY A O 1
ATOM 3447 N N . VAL A 1 445 ? 79.681 25.110 -42.080 1.00 73.44 445 VAL A N 1
ATOM 3448 C CA . VAL A 1 445 ? 79.722 25.524 -40.664 1.00 73.44 445 VAL A CA 1
ATOM 3449 C C . VAL A 1 445 ? 79.940 27.037 -40.531 1.00 73.44 445 VAL A C 1
ATOM 3451 O O . VAL A 1 445 ? 79.234 27.680 -39.761 1.00 73.44 445 VAL A O 1
ATOM 3454 N N . ALA A 1 446 ? 80.812 27.616 -41.364 1.00 76.06 446 ALA A N 1
ATOM 3455 C CA . ALA A 1 446 ? 81.089 29.054 -41.385 1.00 76.06 446 ALA A CA 1
ATOM 3456 C C . ALA A 1 446 ? 79.865 29.907 -41.777 1.00 76.06 446 ALA A C 1
ATOM 3458 O O . ALA A 1 446 ? 79.612 30.941 -41.168 1.00 76.06 446 ALA A O 1
ATOM 3459 N N . ALA A 1 447 ? 79.066 29.467 -42.756 1.00 75.44 447 ALA A N 1
ATOM 3460 C CA . ALA A 1 447 ? 77.863 30.187 -43.183 1.00 75.44 447 ALA A CA 1
ATOM 3461 C C . ALA A 1 447 ? 76.713 30.055 -42.170 1.00 75.44 447 ALA A C 1
ATOM 3463 O O . ALA A 1 447 ? 75.902 30.970 -42.030 1.00 75.44 447 ALA A O 1
ATOM 3464 N N . ARG A 1 448 ? 76.642 28.935 -41.434 1.00 76.00 448 ARG A N 1
ATOM 3465 C CA . ARG A 1 448 ? 75.710 28.793 -40.303 1.00 76.00 448 ARG A CA 1
ATOM 3466 C C . ARG A 1 448 ? 76.114 29.681 -39.133 1.00 76.00 448 ARG A C 1
ATOM 3468 O O . ARG A 1 448 ? 75.245 30.332 -38.573 1.00 76.00 448 ARG A O 1
ATOM 3475 N N . GLN A 1 449 ? 77.402 29.737 -38.794 1.00 77.62 449 GLN A N 1
ATOM 3476 C CA . GLN A 1 449 ? 77.921 30.626 -37.750 1.00 77.62 449 GLN A CA 1
ATOM 3477 C C . GLN A 1 449 ? 77.656 32.092 -38.093 1.00 77.62 449 GLN A C 1
ATOM 3479 O O . GLN A 1 449 ? 77.035 32.772 -37.292 1.00 77.62 449 GLN A O 1
ATOM 3484 N N . ALA A 1 450 ? 77.957 32.532 -39.321 1.00 78.81 450 ALA A N 1
ATOM 3485 C CA . ALA A 1 450 ? 77.657 33.895 -39.765 1.00 78.81 450 ALA A CA 1
ATOM 3486 C C . ALA A 1 450 ? 76.160 34.246 -39.659 1.00 78.81 450 ALA A C 1
ATOM 3488 O O . ALA A 1 450 ? 75.819 35.340 -39.217 1.00 78.81 450 ALA A O 1
ATOM 3489 N N . ARG A 1 451 ? 75.260 33.311 -40.004 1.00 77.38 451 ARG A N 1
ATOM 3490 C CA . ARG A 1 451 ? 73.807 33.499 -39.839 1.00 77.38 451 ARG A CA 1
ATOM 3491 C C . ARG A 1 451 ? 73.394 33.590 -38.373 1.00 77.38 451 ARG A C 1
ATOM 3493 O O . ARG A 1 451 ? 72.562 34.425 -38.031 1.00 77.38 451 ARG A O 1
ATOM 3500 N N . THR A 1 452 ? 73.963 32.747 -37.515 1.00 76.06 452 THR A N 1
ATOM 3501 C CA . THR A 1 452 ? 73.724 32.803 -36.069 1.00 76.06 452 THR A CA 1
ATOM 3502 C C . THR A 1 452 ? 74.250 34.114 -35.486 1.00 76.06 452 THR A C 1
ATOM 3504 O O . THR A 1 452 ? 73.536 34.760 -34.729 1.00 76.06 452 THR A O 1
ATOM 3507 N N . ASP A 1 453 ? 75.435 34.568 -35.889 1.00 74.38 453 ASP A N 1
ATOM 3508 C CA . ASP A 1 453 ? 76.027 35.831 -35.439 1.00 74.38 453 ASP A CA 1
ATOM 3509 C C . ASP A 1 453 ? 75.198 37.038 -35.893 1.00 74.38 453 ASP A C 1
ATOM 3511 O O . ASP A 1 453 ? 74.950 37.958 -35.113 1.00 74.38 453 ASP A O 1
ATOM 3515 N N . GLU A 1 454 ? 74.719 37.038 -37.138 1.00 77.88 454 GLU A N 1
ATOM 3516 C CA . GLU A 1 454 ? 73.830 38.076 -37.668 1.00 77.88 454 GLU A CA 1
ATOM 3517 C C . GLU A 1 454 ? 72.471 38.083 -36.951 1.00 77.88 454 GLU A C 1
ATOM 3519 O O . GLU A 1 454 ? 71.955 39.142 -36.577 1.00 77.88 454 GLU A O 1
ATOM 3524 N N . TYR A 1 455 ? 71.921 36.905 -36.655 1.00 76.25 455 TYR A N 1
ATOM 3525 C CA . TYR A 1 455 ? 70.713 36.771 -35.845 1.00 76.25 455 TYR A CA 1
ATOM 3526 C C . TYR A 1 455 ? 70.913 37.319 -34.421 1.00 76.25 455 TYR A C 1
ATOM 3528 O O . TYR A 1 455 ? 70.108 38.117 -33.941 1.00 76.25 455 TYR A O 1
ATOM 3536 N N . MET A 1 456 ? 72.026 36.978 -33.765 1.00 73.56 456 MET A N 1
ATOM 3537 C CA . MET A 1 456 ? 72.356 37.477 -32.425 1.00 73.56 456 MET A CA 1
ATOM 3538 C C . MET A 1 456 ? 72.586 38.996 -32.417 1.00 73.56 456 MET A C 1
ATOM 3540 O O . MET A 1 456 ? 72.169 39.681 -31.481 1.00 73.56 456 MET A O 1
ATOM 3544 N N . ARG A 1 457 ? 73.183 39.559 -33.476 1.00 70.50 457 ARG A N 1
ATOM 3545 C CA . ARG A 1 457 ? 73.347 41.016 -33.636 1.00 70.50 457 ARG A CA 1
ATOM 3546 C C . ARG A 1 457 ? 72.022 41.751 -33.814 1.00 70.50 457 ARG A C 1
ATOM 3548 O O . ARG A 1 457 ? 71.867 42.840 -33.276 1.00 70.50 457 ARG A O 1
ATOM 3555 N N . THR A 1 458 ? 71.077 41.183 -34.561 1.00 72.00 458 THR A N 1
ATOM 3556 C CA . THR A 1 458 ? 69.783 41.837 -34.832 1.00 72.00 458 THR A CA 1
ATOM 3557 C C . THR A 1 458 ? 68.817 41.776 -33.648 1.00 72.00 458 THR A C 1
ATOM 3559 O O . THR A 1 458 ? 67.992 42.673 -33.501 1.00 72.00 458 THR A O 1
ATOM 3562 N N . HIS A 1 459 ? 68.923 40.757 -32.789 1.00 68.31 459 HIS A N 1
ATOM 3563 C CA . HIS A 1 459 ? 67.980 40.518 -31.687 1.00 68.31 459 HIS A CA 1
ATOM 3564 C C . HIS A 1 459 ? 68.495 40.940 -30.298 1.00 68.31 459 HIS A C 1
ATOM 3566 O O . HIS A 1 459 ? 67.818 40.715 -29.295 1.00 68.31 459 HIS A O 1
ATOM 3572 N N . THR A 1 460 ? 69.658 41.591 -30.213 1.00 64.31 460 THR A N 1
ATOM 3573 C CA . THR A 1 460 ? 70.178 42.180 -28.967 1.00 64.31 460 THR A CA 1
ATOM 3574 C C . THR A 1 460 ? 69.952 43.699 -28.938 1.00 64.31 460 THR A C 1
ATOM 3576 O O . THR A 1 460 ? 70.313 44.420 -29.864 1.00 64.31 460 THR A O 1
ATOM 3579 N N . VAL A 1 461 ? 69.364 44.211 -27.847 1.00 58.62 461 VAL A N 1
ATOM 3580 C CA . VAL A 1 461 ? 68.812 45.586 -27.713 1.00 58.62 461 VAL A CA 1
ATOM 3581 C C . VAL A 1 461 ? 69.876 46.711 -27.687 1.00 58.62 461 VAL A C 1
ATOM 3583 O O . VAL A 1 461 ? 69.537 47.887 -27.620 1.00 58.62 461 VAL A O 1
ATOM 3586 N N . ALA A 1 462 ? 71.166 46.396 -27.819 1.00 58.44 462 ALA A N 1
ATOM 3587 C CA . ALA A 1 462 ? 72.225 47.402 -27.975 1.00 58.44 462 ALA A CA 1
ATOM 3588 C C . ALA A 1 462 ? 73.436 46.907 -28.793 1.00 58.44 462 ALA A C 1
ATOM 3590 O O . ALA A 1 462 ? 74.563 47.325 -28.529 1.00 58.44 462 ALA A O 1
ATOM 3591 N N . GLY A 1 463 ? 73.231 45.996 -29.757 1.00 59.25 463 GLY A N 1
ATOM 3592 C CA . GLY A 1 463 ? 74.237 45.641 -30.773 1.00 59.25 463 GLY A CA 1
ATOM 3593 C C . GLY A 1 463 ? 75.619 45.217 -30.248 1.00 59.25 463 GLY A C 1
ATOM 3594 O O . GLY A 1 463 ? 76.612 45.342 -30.960 1.00 59.25 463 GLY A O 1
ATOM 3595 N N . THR A 1 464 ? 75.699 44.733 -29.009 1.00 56.47 464 THR A N 1
ATOM 3596 C CA . THR A 1 464 ? 76.923 44.253 -28.360 1.00 56.47 464 THR A CA 1
ATOM 3597 C C . THR A 1 464 ? 76.689 42.826 -27.885 1.00 56.47 464 THR A C 1
ATOM 3599 O O . THR A 1 464 ? 75.689 42.534 -27.231 1.00 56.47 464 THR A O 1
ATOM 3602 N N . THR A 1 465 ? 77.597 41.928 -28.276 1.00 56.06 465 THR A N 1
ATOM 3603 C CA . THR A 1 465 ? 77.591 40.499 -27.940 1.00 56.06 465 THR A CA 1
ATOM 3604 C C . THR A 1 465 ? 77.481 40.329 -26.430 1.00 56.06 465 THR A C 1
ATOM 3606 O O . THR A 1 465 ? 78.417 40.633 -25.691 1.00 56.06 465 THR A O 1
ATOM 3609 N N . MET A 1 466 ? 76.306 39.897 -25.978 1.00 50.50 466 MET A N 1
ATOM 3610 C CA . MET A 1 466 ? 76.008 39.680 -24.570 1.00 50.50 466 MET A CA 1
ATOM 3611 C C . MET A 1 466 ? 76.854 38.504 -24.074 1.00 50.50 466 MET A C 1
ATOM 3613 O O . MET A 1 466 ? 76.750 37.393 -24.591 1.00 50.50 466 MET A O 1
ATOM 3617 N N . LEU A 1 467 ? 77.740 38.794 -23.122 1.00 50.69 467 LEU A N 1
ATOM 3618 C CA . LEU A 1 467 ? 78.652 37.849 -22.488 1.00 50.69 467 LEU A CA 1
ATOM 3619 C C . LEU A 1 467 ? 77.831 36.733 -21.815 1.00 50.69 467 LEU A C 1
ATOM 3621 O O . LEU A 1 467 ? 77.042 37.010 -20.910 1.00 50.69 467 LEU A O 1
ATOM 3625 N N . ASP A 1 468 ? 78.004 35.489 -22.259 1.00 52.22 468 ASP A N 1
ATOM 3626 C CA . ASP A 1 468 ? 77.443 34.312 -21.593 1.00 52.22 468 ASP A CA 1
ATOM 3627 C C . ASP A 1 468 ? 78.024 34.218 -20.160 1.00 52.22 468 ASP A C 1
ATOM 3629 O O . ASP A 1 468 ? 79.251 34.295 -20.003 1.00 52.22 468 ASP A O 1
ATOM 3633 N N . PRO A 1 469 ? 77.205 34.075 -19.096 1.00 53.59 469 PRO A N 1
ATOM 3634 C CA . PRO A 1 469 ? 77.680 33.990 -17.708 1.00 53.59 469 PRO A CA 1
ATOM 3635 C C . PRO A 1 469 ? 78.630 32.813 -17.409 1.00 53.59 469 PRO A C 1
ATOM 3637 O O . PRO A 1 469 ? 79.152 32.729 -16.299 1.00 53.59 469 PRO A O 1
ATOM 3640 N N . THR A 1 470 ? 78.916 31.938 -18.378 1.00 52.38 470 THR A N 1
ATOM 3641 C CA . THR A 1 470 ? 79.900 30.847 -18.279 1.00 52.38 470 THR A CA 1
ATOM 3642 C C . THR A 1 470 ? 81.345 31.214 -18.656 1.00 52.38 470 THR A C 1
ATOM 3644 O O . THR A 1 470 ? 82.206 30.338 -18.691 1.00 52.38 470 THR A O 1
ATOM 3647 N N . GLY A 1 471 ? 81.665 32.499 -18.861 1.00 46.22 471 GLY A N 1
ATOM 3648 C CA . GLY A 1 471 ? 83.049 32.996 -18.771 1.00 46.22 471 GLY A CA 1
ATOM 3649 C C . GLY A 1 471 ? 84.034 32.482 -19.832 1.00 46.22 471 GLY A C 1
ATOM 3650 O O . GLY A 1 471 ? 85.241 32.477 -19.591 1.00 46.22 471 GLY A O 1
ATOM 3651 N N . GLY A 1 472 ? 83.553 32.070 -21.005 1.00 42.75 472 GLY A N 1
ATOM 3652 C CA . GLY A 1 472 ? 84.398 31.717 -22.144 1.00 42.75 472 GLY A CA 1
ATOM 3653 C C . GLY A 1 472 ? 84.460 32.849 -23.165 1.00 42.75 472 GLY A C 1
ATOM 3654 O O . GLY A 1 472 ? 83.501 33.064 -23.898 1.00 42.75 472 GLY A O 1
ATOM 3655 N N . TRP A 1 473 ? 85.594 33.546 -23.256 1.00 45.84 473 TRP A N 1
ATOM 3656 C CA . TRP A 1 473 ? 85.916 34.315 -24.459 1.00 45.84 473 TRP A CA 1
ATOM 3657 C C . TRP A 1 473 ? 86.197 33.318 -25.582 1.00 45.84 473 TRP A C 1
ATOM 3659 O O . TRP A 1 473 ? 87.213 32.625 -25.550 1.00 45.84 473 TRP A O 1
ATOM 3669 N N . VAL A 1 474 ? 85.307 33.233 -26.564 1.00 40.88 474 VAL A N 1
ATOM 3670 C CA . VAL A 1 474 ? 85.630 32.625 -27.855 1.00 40.88 474 VAL A CA 1
ATOM 3671 C C . VAL A 1 474 ? 85.807 33.784 -28.826 1.00 40.88 474 VAL A C 1
ATOM 3673 O O . VAL A 1 474 ? 84.889 34.581 -29.011 1.00 40.88 474 VAL A O 1
ATOM 3676 N N . MET A 1 475 ? 87.039 33.920 -29.318 1.00 39.56 475 MET A N 1
ATOM 3677 C CA . MET A 1 475 ? 87.432 34.850 -30.379 1.00 39.56 475 MET A CA 1
ATOM 3678 C C . MET A 1 475 ? 86.683 34.562 -31.677 1.00 39.56 475 MET A C 1
ATOM 3680 O O . MET A 1 475 ? 86.482 33.358 -31.963 1.00 39.56 475 MET A O 1
#

Radius of gyration: 84.38 Å; Cα contacts (8 Å, |Δi|>4): 86; chains: 1; bounding box: 155×91×247 Å

pLDDT: mean 77.0, std 18.95, range [29.72, 97.75]